Protein AF-B8I434-F1 (afdb_monomer_lite)

InterPro domains:
  IPR002105 Dockerin type I repeat [PF00404] (42-100)
  IPR002105 Dockerin type I repeat [PS00448] (80-99)
  IPR011683 Glycosyl hydrolase family 53 [PF07745] (117-402)
  IPR011683 Glycosyl hydrolase family 53 [PTHR34983] (112-412)
  IPR016134 Dockerin domain [PS51766] (38-108)
  IPR017853 Glycoside hydrolase superfamily [SSF51445] (113-423)
  IPR018247 EF-Hand 1, calcium-binding site [PS00018] (80-92)
  IPR036439 Dockerin domain superfamily [G3DSA:1.10.1330.10] (40-107)
  IPR036439 Dockerin domain superfamily [SSF63446] (39-109)

Secondary structure (DSSP, 8-state):
--HHHHHHHHHHHHHHHHHHHHHHHHHHTT-----PPPPP-TT-SS-SSS--HHHHHHHHHHHTTS-SS-SSTTHHHHH--SSSS--SHHHHHHHHHHHTTS-SS-TTTS-SS--EEEEE-TTHHHHHHTT---B-TTS-B--HHHHHHHTT--EEEEEE-SS--S-TTT----HHHHHHHHHHHHHTT-EEEEEE--SSS--BTTB-BPPGGGTT--HHHHHHHHHHHHHHHHHHHHHTT---SEEEESSS-BTBSSBTTTBHHHHHHHHHHHHHHHHHHHHHH-TTSEEEEEES-TT-HHHHHHHHHHHHHTT---SEEEEEE---TTTHHHHHHHHHHHHHHHHHHH--EEEEEEE---TT-HHHHHHHHHHHHHHHHTSGGG-EEEEEEESTTPPTTGGG----SB-TTSPBPGGGGGG--

Radius of gyration: 27.79 Å; chains: 1; bounding box: 67×74×79 Å

Sequence (425 aa):
MKGSKNKKLIVISLLILILVFENLILHINNYTVSAAAPQLLYGDVDVSGEVNSLDYALIKSYLLGNITDFPDVNGKKAADVNGDGSIDSLDISLIKSFILGIIERFPIETPANTFAKGADISWLPQMEASGYKFYNNKGLQQDCLQILKDYGVNSVRIRTWVNPSTDKWNGHCSTNETIALAKRAKNLGFRIMIDFHYSDSWADPGKQTKPAAWLNLDFNGLMKMTYDYTYDVMTKLRNNGILPEWVQVGNETNNGMLWEDGKASNNMKNFAWLVNCGYDAVKAVNPKTKVIVHISNGFNNTLFRWMFDGLNSNGAKYDVIGMSLYPDKDNYPALLNQCLNNMNDMVSRYNKEIMICEIGMQYNYASESKAFIIDMVNKTKSLPNNKGLGVFYWEPESYPGMNGYNKGCWNSDGKPTIALDGFLN

Structure (mmCIF, N/CA/C/O backbone):
data_AF-B8I434-F1
#
_entry.id   AF-B8I434-F1
#
loop_
_atom_site.group_PDB
_atom_site.id
_atom_site.type_symbol
_atom_site.label_atom_id
_atom_site.label_alt_id
_atom_site.label_comp_id
_atom_site.label_asym_id
_atom_site.label_entity_id
_atom_site.label_seq_id
_atom_site.pdbx_PDB_ins_code
_atom_site.Cartn_x
_atom_site.Cartn_y
_atom_site.Cartn_z
_atom_site.occupancy
_atom_site.B_iso_or_equiv
_atom_site.auth_seq_id
_atom_site.auth_comp_id
_atom_site.auth_asym_id
_atom_site.auth_atom_id
_atom_site.pdbx_PDB_model_num
ATOM 1 N N . MET A 1 1 ? -42.862 -55.864 55.151 1.00 53.53 1 MET A N 1
ATOM 2 C CA . MET A 1 1 ? -42.102 -54.591 55.049 1.00 53.53 1 MET A CA 1
ATOM 3 C C . MET A 1 1 ? -41.563 -54.331 53.625 1.00 53.53 1 MET A C 1
ATOM 5 O O . MET A 1 1 ? -40.361 -54.186 53.448 1.00 53.53 1 MET A O 1
ATOM 9 N N . LYS A 1 2 ? -42.419 -54.247 52.588 1.00 50.34 2 LYS A N 1
ATOM 10 C CA . LYS A 1 2 ? -41.995 -53.928 51.197 1.00 50.34 2 LYS A CA 1
ATOM 11 C C . LYS A 1 2 ? -42.631 -52.654 50.601 1.00 50.34 2 LYS A C 1
ATOM 13 O O . LYS A 1 2 ? -42.141 -52.161 49.598 1.00 50.34 2 LYS A O 1
ATOM 18 N N . GLY A 1 3 ? -43.645 -52.060 51.243 1.00 48.19 3 GLY A N 1
ATOM 19 C CA . GLY A 1 3 ? -44.352 -50.874 50.720 1.00 48.19 3 GLY A CA 1
ATOM 20 C C . GLY A 1 3 ? -43.734 -49.503 51.048 1.00 48.19 3 GLY A C 1
ATOM 21 O O . GLY A 1 3 ? -44.070 -48.515 50.407 1.00 48.19 3 GLY A O 1
ATOM 22 N N . SER A 1 4 ? -42.823 -49.420 52.026 1.00 54.00 4 SER A N 1
ATOM 23 C CA . SER A 1 4 ? -42.244 -48.141 52.492 1.00 54.00 4 SER A CA 1
ATOM 24 C C . SER A 1 4 ? -41.062 -47.655 51.632 1.00 54.00 4 SER A C 1
ATOM 26 O O . SER A 1 4 ? -40.906 -46.455 51.410 1.00 54.00 4 SER A O 1
ATOM 28 N N . LYS A 1 5 ? -40.268 -48.578 51.063 1.00 54.88 5 LYS A N 1
ATOM 29 C CA . LYS A 1 5 ? -39.105 -48.228 50.226 1.00 54.88 5 LYS A CA 1
ATOM 30 C C . LYS A 1 5 ? -39.503 -47.607 48.879 1.00 54.88 5 LYS A C 1
ATOM 32 O O . LYS A 1 5 ? -38.883 -46.631 48.474 1.00 54.88 5 LYS A O 1
ATOM 37 N N . ASN A 1 6 ? -40.578 -48.087 48.245 1.00 54.62 6 ASN A N 1
ATOM 38 C CA . ASN A 1 6 ? -41.030 -47.552 46.952 1.00 54.62 6 ASN A CA 1
ATOM 39 C C . ASN A 1 6 ? -41.635 -46.146 47.065 1.00 54.62 6 ASN A C 1
ATOM 41 O O . ASN A 1 6 ? -41.414 -45.323 46.185 1.00 54.62 6 ASN A O 1
ATOM 45 N N . LYS A 1 7 ? -42.323 -45.825 48.172 1.00 55.78 7 LYS A N 1
ATOM 46 C CA . LYS A 1 7 ? -42.831 -44.462 48.404 1.00 55.78 7 LYS A CA 1
ATOM 47 C C . LYS A 1 7 ? -41.699 -43.450 48.607 1.00 55.78 7 LYS A C 1
ATOM 49 O O . LYS A 1 7 ? -41.777 -42.355 48.068 1.00 55.78 7 LYS A O 1
ATOM 54 N N . LYS A 1 8 ? -40.625 -43.820 49.319 1.00 57.94 8 LYS A N 1
ATOM 55 C CA . LYS A 1 8 ? -39.451 -42.944 49.485 1.00 57.94 8 LYS A CA 1
ATOM 56 C C . LYS A 1 8 ? -38.707 -42.701 48.171 1.00 57.94 8 LYS A C 1
ATOM 58 O O . LYS A 1 8 ? -38.289 -41.576 47.934 1.00 57.94 8 LYS A O 1
ATOM 63 N N . LEU A 1 9 ? -38.584 -43.714 47.311 1.00 56.66 9 LEU A N 1
ATOM 64 C CA . LEU A 1 9 ? -37.906 -43.562 46.021 1.00 56.66 9 LEU A CA 1
ATOM 65 C C . LEU A 1 9 ? -38.678 -42.628 45.074 1.00 56.66 9 LEU A C 1
ATOM 67 O O . LEU A 1 9 ? -38.079 -41.744 44.477 1.00 56.66 9 LEU A O 1
ATOM 71 N N . ILE A 1 10 ? -40.008 -42.758 45.01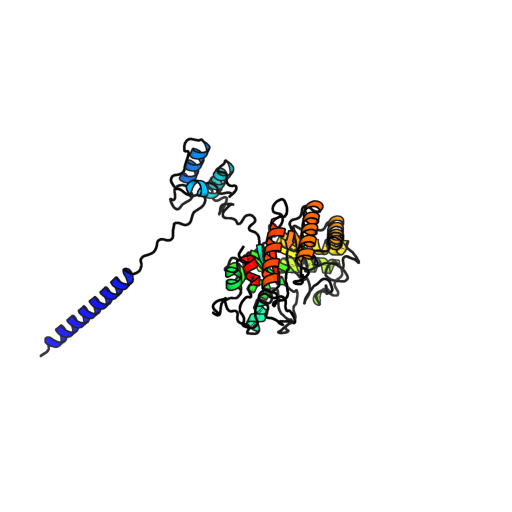4 1.00 64.00 10 ILE A N 1
ATOM 72 C CA . ILE A 1 10 ? -40.868 -41.899 44.181 1.00 64.00 10 ILE A CA 1
ATOM 73 C C . ILE A 1 10 ? -40.833 -40.441 44.662 1.00 64.00 10 ILE A C 1
ATOM 75 O O . ILE A 1 10 ? -40.743 -39.530 43.846 1.00 64.00 10 ILE A O 1
ATOM 79 N N . VAL A 1 11 ? -40.842 -40.210 45.980 1.00 66.50 11 VAL A N 1
ATOM 80 C CA . VAL A 1 11 ? -40.764 -38.853 46.549 1.00 66.50 11 VAL A CA 1
ATOM 81 C C . VAL A 1 11 ? -39.405 -38.201 46.266 1.00 66.50 11 VAL A C 1
ATOM 83 O O . VAL A 1 11 ? -39.362 -37.025 45.919 1.00 66.50 11 VAL A O 1
ATOM 86 N N . ILE A 1 12 ? -38.306 -38.960 46.338 1.00 67.12 12 ILE A N 1
ATOM 87 C CA . ILE A 1 12 ? -36.963 -38.455 46.004 1.00 67.12 12 ILE A CA 1
ATOM 88 C C . ILE A 1 12 ? -36.855 -38.137 44.505 1.00 67.12 12 ILE A C 1
ATOM 90 O O . ILE A 1 12 ? -36.320 -37.093 44.145 1.00 67.12 12 ILE A O 1
ATOM 94 N N . SER A 1 13 ? -37.412 -38.977 43.627 1.00 65.44 13 SER A N 1
ATOM 95 C CA . SER A 1 13 ? -37.424 -38.715 42.182 1.00 65.44 13 SER A CA 1
ATOM 96 C C . SER A 1 13 ? -38.263 -37.490 41.803 1.00 65.44 13 SER A C 1
ATOM 98 O O . SER A 1 13 ? -37.842 -36.729 40.936 1.00 65.44 13 SER A O 1
ATOM 100 N N . LEU A 1 14 ? -39.400 -37.249 42.469 1.00 64.00 14 LEU A N 1
ATOM 101 C CA . LEU A 1 14 ? -40.204 -36.037 42.257 1.00 64.00 14 LEU A CA 1
ATOM 102 C C . LEU A 1 14 ? -39.494 -34.767 42.750 1.00 64.00 14 LEU A C 1
ATOM 104 O O . LEU A 1 14 ? -39.537 -33.753 42.063 1.00 64.00 14 LEU A O 1
ATOM 108 N N . LEU A 1 15 ? -38.802 -34.822 43.892 1.00 66.12 15 LEU A N 1
ATOM 109 C CA . LEU A 1 15 ? -38.027 -33.689 44.417 1.00 66.12 15 LEU A CA 1
ATOM 110 C C . LEU A 1 15 ? -36.847 -33.317 43.509 1.00 66.12 15 LEU A C 1
ATOM 112 O O . LEU A 1 15 ? -36.594 -32.136 43.294 1.00 66.12 15 LEU A O 1
ATOM 116 N N . ILE A 1 16 ? -36.162 -34.309 42.929 1.00 67.50 16 ILE A N 1
ATOM 117 C CA . ILE A 1 16 ? -35.087 -34.067 41.956 1.00 67.50 16 ILE A CA 1
ATOM 118 C C . ILE A 1 16 ? -35.656 -33.461 40.666 1.00 67.50 16 ILE A C 1
ATOM 120 O O . ILE A 1 16 ? -35.061 -32.534 40.126 1.00 67.50 16 ILE A O 1
ATOM 124 N N . LEU A 1 17 ? -36.824 -33.916 40.196 1.00 62.88 17 LEU A N 1
ATOM 125 C CA . LEU A 1 17 ? -37.461 -33.339 39.007 1.00 62.88 17 LEU A CA 1
ATOM 126 C C . LEU A 1 17 ? -37.872 -31.872 39.225 1.00 62.88 17 LEU A C 1
ATOM 128 O O . LEU A 1 17 ? -37.676 -31.051 38.334 1.00 62.88 17 LEU A O 1
ATOM 132 N N . ILE A 1 18 ? -38.391 -31.536 40.411 1.00 67.06 18 ILE A N 1
ATOM 133 C CA . ILE A 1 18 ? -38.782 -30.165 40.776 1.00 67.06 18 ILE A CA 1
ATOM 134 C C . ILE A 1 18 ? -37.549 -29.255 40.879 1.00 67.06 18 ILE A C 1
ATOM 136 O O . ILE A 1 18 ? -37.553 -28.176 40.300 1.00 67.06 18 ILE A O 1
ATOM 140 N N . LEU A 1 19 ? -36.458 -29.713 41.504 1.00 58.72 19 LEU A N 1
ATOM 141 C CA . LEU A 1 19 ? -35.201 -28.952 41.599 1.00 58.72 19 LEU A CA 1
ATOM 142 C C . LEU A 1 19 ? -34.523 -28.728 40.237 1.00 58.72 19 LEU A C 1
ATOM 144 O O . LEU A 1 19 ? -33.874 -27.701 40.027 1.00 58.72 19 LEU A O 1
ATOM 148 N N . VAL A 1 20 ? -34.662 -29.673 39.302 1.00 64.06 20 VAL A N 1
ATOM 149 C CA . VAL A 1 20 ? -34.171 -29.511 37.924 1.00 64.06 20 VAL A CA 1
ATOM 150 C C . VAL A 1 20 ? -35.046 -28.517 37.154 1.00 64.06 20 VAL A C 1
ATOM 152 O O . VAL A 1 20 ? -34.507 -27.680 36.434 1.00 64.06 20 VAL A O 1
ATOM 155 N N . PHE A 1 21 ? -36.368 -28.536 37.349 1.00 54.31 21 PHE A N 1
ATOM 156 C CA . PHE A 1 21 ? -37.278 -27.562 36.735 1.00 54.31 21 PHE A CA 1
ATOM 157 C C . PHE A 1 21 ? -37.117 -26.146 37.306 1.00 54.31 21 PHE A C 1
ATOM 159 O O . PHE A 1 21 ? -37.117 -25.188 36.540 1.00 54.31 21 PHE A O 1
ATOM 166 N N . GLU A 1 22 ? -36.907 -25.991 38.613 1.00 56.25 22 GLU A N 1
ATOM 167 C CA . GLU A 1 22 ? -36.669 -24.681 39.236 1.00 56.25 22 GLU A CA 1
ATOM 168 C C . GLU A 1 22 ? -35.334 -24.066 38.793 1.00 56.25 22 GLU A C 1
ATOM 170 O O . GLU A 1 22 ? -35.283 -22.874 38.491 1.00 56.25 22 GLU A O 1
ATOM 175 N N . ASN A 1 23 ? -34.270 -24.869 38.651 1.00 51.09 23 ASN A N 1
ATOM 176 C CA . ASN A 1 23 ? -32.999 -24.388 38.096 1.00 51.09 23 ASN A CA 1
ATOM 177 C C . ASN A 1 23 ? -33.087 -24.056 36.600 1.00 51.09 23 ASN A C 1
ATOM 179 O O . ASN A 1 23 ? -32.414 -23.130 36.147 1.00 51.09 23 ASN A O 1
ATOM 183 N N . LEU A 1 24 ? -33.932 -24.762 35.839 1.00 50.06 24 LEU A N 1
ATOM 184 C CA . LEU A 1 24 ? -34.196 -24.443 34.435 1.00 50.06 24 LEU A CA 1
ATOM 185 C C . LEU A 1 24 ? -34.981 -23.125 34.306 1.00 50.06 24 LEU A C 1
ATOM 187 O O . LEU A 1 24 ? -34.643 -22.295 33.470 1.00 50.06 24 LEU A O 1
ATOM 191 N N . ILE A 1 25 ? -35.964 -22.880 35.179 1.00 52.47 25 ILE A N 1
ATOM 192 C CA . ILE A 1 25 ? -36.746 -21.631 35.208 1.00 52.47 25 ILE A CA 1
ATOM 193 C C . ILE A 1 25 ? -35.888 -20.443 35.686 1.00 52.47 25 ILE A C 1
ATOM 195 O O . ILE A 1 25 ? -35.992 -19.351 35.127 1.00 52.47 25 ILE A O 1
ATOM 199 N N . LEU A 1 26 ? -34.975 -20.646 36.643 1.00 47.38 26 LEU A N 1
ATOM 200 C CA . LEU A 1 26 ? -34.001 -19.626 37.059 1.00 47.38 26 LEU A CA 1
ATOM 201 C C . LEU A 1 26 ? -32.947 -19.324 35.978 1.00 47.38 26 LEU A C 1
ATOM 203 O O . LEU A 1 26 ? -32.485 -18.188 35.891 1.00 47.38 26 LEU A O 1
ATOM 207 N N . HIS A 1 27 ? -32.601 -20.292 35.119 1.00 46.97 27 HIS A N 1
ATOM 208 C CA . HIS A 1 27 ? -31.750 -20.049 33.945 1.00 46.97 27 HIS A CA 1
ATOM 209 C C . HIS A 1 27 ? -32.487 -19.345 32.796 1.00 46.97 27 HIS A C 1
ATOM 211 O O . HIS A 1 27 ? -31.852 -18.615 32.042 1.00 46.97 27 HIS A O 1
ATOM 217 N N . ILE A 1 28 ? -33.807 -19.515 32.669 1.00 49.06 28 ILE A N 1
ATOM 218 C CA . ILE A 1 28 ? -34.607 -18.845 31.629 1.00 49.06 28 ILE A CA 1
ATOM 219 C C . ILE A 1 28 ? -34.922 -17.389 32.021 1.00 49.06 28 ILE A C 1
ATOM 221 O O . ILE A 1 28 ? -34.911 -16.510 31.163 1.00 49.06 28 ILE A O 1
ATOM 225 N N . ASN A 1 29 ? -35.106 -17.092 33.312 1.00 44.94 29 ASN A N 1
ATOM 226 C CA . ASN A 1 29 ? -35.478 -15.747 33.777 1.00 44.94 29 ASN A CA 1
ATOM 227 C C . ASN A 1 29 ? -34.314 -14.738 33.875 1.00 44.94 29 ASN A C 1
ATOM 229 O O . ASN A 1 29 ? -34.568 -13.555 34.083 1.00 44.94 29 ASN A O 1
ATOM 233 N N . ASN A 1 30 ? -33.058 -15.168 33.690 1.00 40.47 30 ASN A N 1
ATOM 234 C CA . ASN A 1 30 ? -31.889 -14.273 33.637 1.00 40.47 30 ASN A CA 1
ATOM 235 C C . ASN A 1 30 ? -31.450 -13.903 32.209 1.00 40.47 30 ASN A C 1
ATOM 237 O O . ASN A 1 30 ? -30.479 -13.168 32.036 1.00 40.47 30 ASN A O 1
ATOM 241 N N . TYR A 1 31 ? -32.189 -14.336 31.184 1.00 37.22 31 TYR A N 1
ATOM 242 C CA . TYR A 1 31 ? -32.083 -13.775 29.840 1.00 37.22 31 TYR A CA 1
ATOM 243 C C . TYR A 1 31 ? -33.071 -12.619 29.687 1.00 37.22 31 TYR A C 1
ATOM 245 O O . TYR A 1 31 ? -34.025 -12.680 28.914 1.00 37.22 31 TYR A O 1
ATOM 253 N N . THR A 1 32 ? -32.813 -11.507 30.375 1.00 37.12 32 THR A N 1
ATOM 254 C CA . THR A 1 32 ? -33.192 -10.224 29.783 1.00 37.12 32 THR A CA 1
ATOM 255 C C . THR A 1 32 ? -32.319 -10.058 28.547 1.00 37.12 32 THR A C 1
ATOM 257 O O . THR A 1 32 ? -31.187 -9.578 28.626 1.00 37.12 32 THR A O 1
ATOM 260 N N . VAL A 1 33 ? -32.826 -10.515 27.402 1.00 37.44 33 VAL A N 1
ATOM 261 C CA . VAL A 1 33 ? -32.350 -10.051 26.106 1.00 37.44 33 VAL A CA 1
ATOM 262 C C . VAL A 1 33 ? -32.599 -8.551 26.127 1.00 37.44 33 VAL A C 1
ATOM 264 O O . VAL A 1 33 ? -33.722 -8.090 25.941 1.00 37.44 33 VAL A O 1
ATOM 267 N N . SER A 1 34 ? -31.558 -7.780 26.431 1.00 39.41 34 SER A N 1
ATOM 268 C CA . SER A 1 34 ? -31.499 -6.403 25.974 1.00 39.41 34 SER A CA 1
ATOM 269 C C . SER A 1 34 ? -31.622 -6.513 24.464 1.00 39.41 34 SER A C 1
ATOM 271 O O . SER A 1 34 ? -30.658 -6.908 23.809 1.00 39.41 34 SER A O 1
ATOM 273 N N . ALA A 1 35 ? -32.818 -6.273 23.924 1.00 38.41 35 ALA A N 1
ATOM 274 C CA . ALA A 1 35 ? -32.987 -6.104 22.495 1.00 38.41 35 ALA A CA 1
ATOM 275 C C . ALA A 1 35 ? -31.950 -5.057 22.086 1.00 38.41 35 ALA A C 1
ATOM 277 O O . ALA A 1 35 ? -31.963 -3.933 22.593 1.00 38.41 35 ALA A O 1
ATOM 278 N N . ALA A 1 36 ? -30.971 -5.469 21.279 1.00 39.84 36 ALA A N 1
ATOM 279 C CA . ALA A 1 36 ? -30.084 -4.517 20.643 1.00 39.84 36 ALA A CA 1
ATOM 280 C C . ALA A 1 36 ? -30.984 -3.494 19.943 1.00 39.84 36 ALA A C 1
ATOM 282 O O . ALA A 1 36 ? -31.991 -3.882 19.345 1.00 39.84 36 ALA A O 1
ATOM 283 N N . ALA A 1 37 ? -30.668 -2.204 20.071 1.00 46.78 37 ALA A N 1
ATOM 284 C CA . ALA A 1 37 ? -31.371 -1.186 19.304 1.00 46.78 37 ALA A CA 1
ATOM 285 C C . ALA A 1 37 ? -31.395 -1.636 17.831 1.00 46.78 37 ALA A C 1
ATOM 287 O O . ALA A 1 37 ? -30.353 -2.103 17.354 1.00 46.78 37 ALA A O 1
ATOM 288 N N . PRO A 1 38 ? -32.553 -1.583 17.147 1.00 50.53 38 PRO A N 1
ATOM 289 C CA . PRO A 1 38 ? -32.663 -2.081 15.786 1.00 50.53 38 PRO A CA 1
ATOM 290 C C . PRO A 1 38 ? -31.580 -1.425 14.930 1.00 50.53 38 PRO A C 1
ATOM 292 O O . PRO A 1 38 ? -31.422 -0.203 14.913 1.00 50.53 38 PRO A O 1
ATOM 295 N N . GLN A 1 39 ? -30.764 -2.268 14.304 1.00 64.81 39 GLN A N 1
ATOM 296 C CA . GLN A 1 39 ? -29.725 -1.827 13.391 1.00 64.81 39 GLN A CA 1
ATOM 297 C C . GLN A 1 39 ? -30.416 -1.141 12.212 1.00 64.81 39 GLN A C 1
ATOM 299 O O . GLN A 1 39 ? -31.292 -1.737 11.595 1.00 64.81 39 GLN A O 1
ATOM 304 N N . LEU A 1 40 ? -30.036 0.106 11.922 1.00 82.69 40 LEU A N 1
ATOM 305 C CA . LEU A 1 40 ? -30.535 0.838 10.758 1.00 82.69 40 LEU A CA 1
ATOM 306 C C . LEU A 1 40 ? -30.285 0.010 9.490 1.00 82.69 40 LEU A C 1
ATOM 308 O O . LEU A 1 40 ? -29.127 -0.255 9.157 1.00 82.69 40 LEU A O 1
ATOM 312 N N . LEU A 1 41 ? -31.363 -0.373 8.811 1.00 90.38 41 LEU A N 1
ATOM 313 C CA . LEU A 1 41 ? -31.338 -1.043 7.518 1.00 90.38 41 LEU A CA 1
ATOM 314 C C . LEU A 1 41 ? -31.586 0.010 6.435 1.00 90.38 41 LEU A C 1
ATOM 316 O O . LEU A 1 41 ? -32.642 0.636 6.399 1.00 90.38 41 LEU A O 1
ATOM 320 N N . TYR A 1 42 ? -30.592 0.261 5.581 1.00 93.38 42 TYR A N 1
ATOM 321 C CA . TYR A 1 42 ? -30.762 1.217 4.488 1.00 93.38 42 TYR A CA 1
ATOM 322 C C . TYR A 1 42 ? -31.775 0.674 3.478 1.00 93.38 42 TYR A C 1
ATOM 324 O O . TYR A 1 42 ? -31.788 -0.517 3.185 1.00 93.38 42 TYR A O 1
ATOM 332 N N . GLY A 1 43 ? -32.643 1.551 2.977 1.00 94.25 43 GLY A N 1
ATOM 333 C CA . GLY A 1 43 ? -33.769 1.217 2.109 1.00 94.25 43 GLY A CA 1
ATOM 334 C C . GLY A 1 43 ? -35.055 0.807 2.833 1.00 94.25 43 GLY A C 1
ATOM 335 O O . GLY A 1 43 ? -36.093 0.833 2.184 1.00 94.25 43 GLY A O 1
ATOM 336 N N . ASP A 1 44 ? -35.012 0.476 4.129 1.00 96.56 44 ASP A N 1
ATOM 337 C CA . ASP A 1 44 ? -36.185 0.129 4.950 1.00 96.56 44 ASP A CA 1
ATOM 338 C C . ASP A 1 44 ? -36.662 1.376 5.712 1.00 96.56 44 ASP A C 1
ATOM 340 O O . ASP A 1 44 ? -36.134 1.739 6.766 1.00 96.56 44 ASP A O 1
ATOM 344 N N . VAL A 1 45 ? -37.610 2.101 5.119 1.00 95.62 45 VAL A N 1
ATOM 345 C CA . VAL A 1 45 ? -38.088 3.397 5.629 1.00 95.62 45 VAL A CA 1
ATOM 346 C C . VAL A 1 45 ? -39.336 3.272 6.497 1.00 95.62 45 VAL A C 1
ATOM 348 O O . VAL A 1 45 ? -39.734 4.257 7.128 1.00 95.62 45 VAL A O 1
ATOM 351 N N . ASP A 1 46 ? -39.958 2.091 6.529 1.00 93.38 46 ASP A N 1
ATOM 352 C CA . ASP A 1 46 ? -41.081 1.764 7.411 1.00 93.38 46 ASP A CA 1
ATOM 353 C C . ASP A 1 46 ? -40.707 0.860 8.597 1.00 93.38 46 ASP A C 1
ATOM 355 O O . ASP A 1 46 ? -41.538 0.648 9.483 1.00 93.38 46 ASP A O 1
ATOM 359 N N . VAL A 1 47 ? -39.443 0.426 8.672 1.00 89.75 47 VAL A N 1
ATOM 360 C CA . VAL A 1 47 ? -38.867 -0.409 9.742 1.00 89.75 47 VAL A CA 1
ATOM 361 C C . VAL A 1 47 ? -39.575 -1.762 9.830 1.00 89.75 47 VAL A C 1
ATOM 363 O O . VAL A 1 47 ? -39.759 -2.339 10.906 1.00 89.75 47 VAL A O 1
ATOM 366 N N . SER A 1 48 ? -39.993 -2.283 8.678 1.00 91.00 48 SER A N 1
ATOM 367 C CA . SER A 1 48 ? -40.564 -3.625 8.564 1.00 91.00 48 SER A CA 1
ATOM 368 C C . SER A 1 48 ? -39.505 -4.725 8.679 1.00 91.00 48 SER A C 1
ATOM 370 O O . SER A 1 48 ? -39.847 -5.878 8.953 1.00 91.00 48 SER A O 1
ATOM 372 N N . GLY A 1 49 ? -38.224 -4.380 8.524 1.00 88.88 49 GLY A N 1
ATOM 373 C CA . GLY A 1 49 ? -37.097 -5.306 8.472 1.00 88.88 49 GLY A CA 1
ATOM 374 C C . GLY A 1 49 ? -36.810 -5.846 7.069 1.00 88.88 49 GLY A C 1
ATOM 375 O O . GLY A 1 49 ? -35.900 -6.664 6.919 1.00 88.88 49 GLY A O 1
ATOM 376 N N . GLU A 1 50 ? -37.553 -5.411 6.046 1.00 93.12 50 GLU A N 1
ATOM 377 C CA . GLU A 1 50 ? -37.406 -5.856 4.659 1.00 93.12 50 GLU A CA 1
ATOM 378 C C . GLU A 1 50 ? -37.511 -4.684 3.681 1.00 93.12 50 GLU A C 1
ATOM 380 O O . GLU A 1 50 ? -38.528 -4.007 3.638 1.00 93.12 50 GLU A O 1
ATOM 385 N N . VAL A 1 51 ? -36.527 -4.524 2.794 1.00 95.62 51 VAL A N 1
ATOM 386 C CA . VAL A 1 51 ? -36.589 -3.514 1.725 1.00 95.62 51 VAL A CA 1
ATOM 387 C C . VAL A 1 51 ? -37.464 -4.015 0.577 1.00 95.62 51 VAL A C 1
ATOM 389 O O . VAL A 1 51 ? -37.077 -4.926 -0.162 1.00 95.62 51 VAL A O 1
ATOM 392 N N . ASN A 1 52 ? -38.644 -3.421 0.400 1.00 96.88 52 ASN A N 1
ATOM 393 C CA . ASN A 1 52 ? -39.646 -3.896 -0.549 1.00 96.88 52 ASN A CA 1
ATOM 394 C C . ASN A 1 52 ? -40.436 -2.757 -1.239 1.00 96.88 52 ASN A C 1
ATOM 396 O O . ASN A 1 52 ? -40.072 -1.582 -1.237 1.00 96.88 52 ASN A O 1
ATOM 400 N N . SER A 1 53 ? -41.522 -3.110 -1.937 1.00 96.75 53 SER A N 1
ATOM 401 C CA . SER A 1 53 ? -42.333 -2.151 -2.700 1.00 96.75 53 SER A CA 1
ATOM 402 C C . SER A 1 53 ? -43.013 -1.066 -1.854 1.00 96.75 53 SER A C 1
ATOM 404 O O . SER A 1 53 ? -43.374 -0.023 -2.406 1.00 96.75 53 SER A O 1
ATOM 406 N N . LEU A 1 54 ? -43.210 -1.300 -0.554 1.00 96.50 54 LEU A N 1
ATOM 407 C CA . LEU A 1 54 ? -43.772 -0.320 0.375 1.00 96.50 54 LEU A CA 1
ATOM 408 C C . LEU A 1 54 ? -42.783 0.824 0.621 1.00 96.50 54 LEU A C 1
ATOM 410 O O . LEU A 1 54 ? -43.173 1.986 0.490 1.00 96.50 54 LEU A O 1
ATOM 414 N N . ASP A 1 55 ? -41.499 0.517 0.812 1.00 97.81 55 ASP A N 1
ATOM 415 C CA . ASP A 1 55 ? -40.436 1.520 0.938 1.00 97.81 55 ASP A CA 1
ATOM 416 C C . ASP A 1 55 ? -40.318 2.379 -0.315 1.00 97.81 55 ASP A C 1
ATOM 418 O O . ASP A 1 55 ? -40.301 3.612 -0.262 1.00 97.81 55 ASP A O 1
ATOM 422 N N . TYR A 1 56 ? -40.335 1.721 -1.478 1.00 97.81 56 TYR A N 1
ATOM 423 C CA . TYR A 1 56 ? -40.340 2.402 -2.768 1.00 97.81 56 TYR A CA 1
ATOM 424 C C . TYR A 1 56 ? -41.520 3.380 -2.887 1.00 97.81 56 TYR A C 1
ATOM 426 O O . TYR A 1 56 ? -41.356 4.503 -3.372 1.00 97.81 56 TYR A O 1
ATOM 434 N N . ALA A 1 57 ? -42.716 2.974 -2.450 1.00 97.81 57 ALA A N 1
ATOM 435 C CA . ALA A 1 57 ? -43.905 3.817 -2.491 1.00 97.81 57 ALA A CA 1
ATOM 436 C C . ALA A 1 57 ? -43.807 5.006 -1.524 1.00 97.81 57 ALA A C 1
ATOM 438 O O . ALA A 1 57 ? -44.185 6.118 -1.901 1.00 97.81 57 ALA A O 1
ATOM 439 N N . LEU A 1 58 ? -43.271 4.800 -0.318 1.00 97.75 58 LEU A N 1
ATOM 440 C CA . LEU A 1 58 ? -43.072 5.857 0.674 1.00 97.75 58 LEU A CA 1
ATOM 441 C C . LEU A 1 58 ? -42.064 6.898 0.191 1.00 97.75 58 LEU A C 1
ATOM 443 O O . LEU A 1 58 ? -42.364 8.091 0.210 1.00 97.75 58 LEU A O 1
ATOM 447 N N . ILE A 1 59 ? -40.921 6.470 -0.340 1.00 97.31 59 ILE A N 1
ATOM 448 C CA . ILE A 1 59 ? -39.904 7.388 -0.873 1.00 97.31 59 ILE A CA 1
ATOM 449 C C . ILE A 1 59 ? -40.446 8.134 -2.086 1.00 97.31 59 ILE A C 1
ATOM 451 O O . ILE A 1 59 ? -40.281 9.346 -2.196 1.00 97.31 59 ILE A O 1
ATOM 455 N N . LYS A 1 60 ? -41.201 7.462 -2.962 1.00 98.06 60 LYS A N 1
ATOM 456 C CA . LYS A 1 60 ? -41.899 8.136 -4.064 1.00 98.06 60 LYS A CA 1
ATOM 457 C C . LYS A 1 60 ? -42.884 9.191 -3.562 1.00 98.06 60 LYS A C 1
ATOM 459 O O . LYS A 1 60 ? -42.956 10.277 -4.128 1.00 98.06 60 LYS A O 1
ATOM 464 N N . SER A 1 61 ? -43.655 8.866 -2.527 1.00 97.31 61 SER A N 1
ATOM 465 C CA . SER A 1 61 ? -44.616 9.776 -1.901 1.00 97.31 61 SER A CA 1
ATOM 466 C C . SER A 1 61 ? -43.913 11.007 -1.320 1.00 97.31 61 SER A C 1
ATOM 468 O O . SER A 1 61 ? -44.384 12.128 -1.513 1.00 97.31 61 SER A O 1
ATOM 470 N N . TYR A 1 62 ? -42.750 10.806 -0.692 1.00 97.38 62 TYR A N 1
ATOM 471 C CA . TYR A 1 62 ? -41.897 11.868 -0.161 1.00 97.38 62 TYR A CA 1
ATOM 472 C C . TYR A 1 62 ? -41.369 12.785 -1.273 1.00 97.38 62 TYR A C 1
ATOM 474 O O . TYR A 1 62 ? -41.550 13.999 -1.211 1.00 97.38 62 TYR A O 1
ATOM 482 N N . LEU A 1 63 ? -40.817 12.215 -2.351 1.00 96.88 63 LEU A N 1
ATOM 483 C CA . LEU A 1 63 ? -40.308 12.973 -3.504 1.00 96.88 63 LEU A CA 1
ATOM 484 C C . LEU A 1 63 ? -41.393 13.777 -4.236 1.00 96.88 63 LEU A C 1
ATOM 486 O O . LEU A 1 63 ? -41.106 14.814 -4.829 1.00 96.88 63 LEU A O 1
ATOM 490 N N . LEU A 1 64 ? -42.641 13.304 -4.205 1.00 97.31 64 LEU A N 1
ATOM 491 C CA . LEU A 1 64 ? -43.797 14.000 -4.777 1.00 97.31 64 LEU A CA 1
ATOM 492 C C . LEU A 1 64 ? -44.407 15.047 -3.829 1.00 97.31 64 LEU A C 1
ATOM 494 O O . LEU A 1 64 ? -45.354 15.727 -4.219 1.00 97.31 64 LEU A O 1
ATOM 498 N N . GLY A 1 65 ? -43.893 15.179 -2.603 1.00 95.94 65 GLY A N 1
ATOM 499 C CA . GLY A 1 65 ? -44.404 16.114 -1.599 1.00 95.94 65 GLY A CA 1
ATOM 500 C C . GLY A 1 65 ? -45.730 15.696 -0.958 1.00 95.94 65 GLY A C 1
ATOM 501 O O . GLY A 1 65 ? -46.379 16.515 -0.312 1.00 95.94 65 GLY A O 1
ATOM 502 N N . ASN A 1 66 ? -46.146 14.437 -1.117 1.00 97.19 66 ASN A N 1
ATOM 503 C CA . ASN A 1 66 ? -47.365 13.909 -0.496 1.00 97.19 66 ASN A CA 1
ATOM 504 C C . ASN A 1 66 ? -47.167 13.603 0.997 1.00 97.19 66 ASN A C 1
ATOM 506 O O . ASN A 1 66 ? -48.134 13.592 1.757 1.00 97.19 66 ASN A O 1
ATOM 510 N N . ILE A 1 67 ? -45.923 13.350 1.413 1.00 96.38 67 ILE A N 1
ATOM 511 C CA . ILE A 1 67 ? -45.509 13.231 2.814 1.00 96.38 67 ILE A CA 1
ATOM 512 C C . ILE A 1 67 ? -44.266 14.091 3.048 1.00 96.38 67 ILE A C 1
ATOM 514 O O . ILE A 1 67 ? -43.447 14.267 2.150 1.00 96.38 67 ILE A O 1
ATOM 518 N N . THR A 1 68 ? -44.121 14.620 4.261 1.00 95.06 68 THR A N 1
ATOM 519 C CA . THR A 1 68 ? -42.963 15.436 4.674 1.00 95.06 68 THR A CA 1
ATOM 520 C C . THR A 1 68 ? -41.993 14.678 5.581 1.00 95.06 68 THR A C 1
ATOM 522 O O . THR A 1 68 ? -40.912 15.180 5.902 1.00 95.06 68 THR A O 1
ATOM 525 N N . ASP A 1 69 ? -42.389 13.487 6.031 1.00 95.25 69 ASP A N 1
ATOM 526 C CA . ASP A 1 69 ? -41.565 12.590 6.831 1.00 95.25 69 ASP A CA 1
ATOM 527 C C . ASP A 1 69 ? -41.969 11.128 6.644 1.00 95.25 69 ASP A C 1
ATOM 529 O O . ASP A 1 69 ? -43.051 10.837 6.127 1.00 95.25 69 ASP A O 1
ATOM 533 N N . PHE A 1 70 ? -41.086 10.235 7.078 1.00 95.50 70 PHE A N 1
ATOM 534 C CA . PHE A 1 70 ? -41.295 8.790 7.069 1.00 95.50 70 PHE A CA 1
ATOM 535 C C . PHE A 1 70 ? -41.870 8.299 8.410 1.00 95.50 70 PHE A C 1
ATOM 537 O O . PHE A 1 70 ? -41.832 9.037 9.397 1.00 95.50 70 PHE A O 1
ATOM 544 N N . PRO A 1 71 ? -42.417 7.069 8.468 1.00 92.44 71 PRO A N 1
ATOM 545 C CA . PRO A 1 71 ? -42.962 6.499 9.703 1.00 92.44 71 PRO A CA 1
ATOM 546 C C . PRO A 1 71 ? -41.968 6.422 10.875 1.00 92.44 71 PRO A C 1
ATOM 548 O O . PRO A 1 71 ? -42.391 6.548 12.024 1.00 92.44 71 PRO A O 1
ATOM 551 N N . ASP A 1 72 ? -40.671 6.241 10.601 1.00 88.19 72 ASP A N 1
ATOM 552 C CA . ASP A 1 72 ? -39.616 6.164 11.620 1.00 88.19 72 ASP A CA 1
ATOM 553 C C . ASP A 1 72 ? -38.727 7.411 11.675 1.00 88.19 72 ASP A C 1
ATOM 555 O O . ASP A 1 72 ? -38.465 8.071 10.667 1.00 88.19 72 ASP A O 1
ATOM 559 N N . VAL A 1 73 ? -38.180 7.683 12.865 1.00 85.88 73 VAL A N 1
ATOM 560 C CA . VAL A 1 73 ? -37.254 8.800 13.119 1.00 85.88 73 VAL A CA 1
ATOM 561 C C . VAL A 1 73 ? -35.968 8.721 12.290 1.00 85.88 73 VAL A C 1
ATOM 563 O O . VAL A 1 73 ? -35.349 9.750 12.019 1.00 85.88 73 VAL A O 1
ATOM 566 N N . ASN A 1 74 ? -35.564 7.522 11.864 1.00 87.50 74 ASN A N 1
ATOM 567 C CA . ASN A 1 74 ? -34.442 7.297 10.962 1.00 87.50 74 ASN A CA 1
ATOM 568 C C . ASN A 1 74 ? -34.878 7.117 9.507 1.00 87.50 74 ASN A C 1
ATOM 570 O O . ASN A 1 74 ? -34.009 6.919 8.665 1.00 87.50 74 ASN A O 1
ATOM 574 N N . GLY A 1 75 ? -36.166 7.213 9.167 1.00 91.94 75 GLY A N 1
ATOM 575 C CA . GLY A 1 75 ? -36.651 6.913 7.818 1.00 91.94 75 GLY A CA 1
ATOM 576 C C . GLY A 1 75 ? -36.024 7.804 6.740 1.00 91.94 75 GLY A C 1
ATOM 577 O O . GLY A 1 75 ? -35.660 7.313 5.679 1.00 91.94 75 GLY A O 1
ATOM 578 N N . LYS A 1 76 ? -35.744 9.083 7.039 1.00 94.12 76 LYS A N 1
ATOM 579 C CA . LYS A 1 76 ? -34.965 9.957 6.133 1.00 94.12 76 LYS A CA 1
ATOM 580 C C . LYS A 1 76 ? -33.533 9.462 5.915 1.00 94.12 76 LYS A C 1
ATOM 582 O O . LYS A 1 76 ? -33.008 9.564 4.816 1.00 94.12 76 LYS A O 1
ATOM 587 N N . LYS A 1 77 ? -32.911 8.912 6.957 1.00 92.31 77 LYS A N 1
ATOM 588 C CA . LYS A 1 77 ? -31.561 8.347 6.892 1.00 92.31 77 LYS A CA 1
ATOM 589 C C . LYS A 1 77 ? -31.546 6.986 6.189 1.00 92.31 77 LYS A C 1
ATOM 591 O O . LYS A 1 77 ? -30.585 6.687 5.500 1.00 92.31 77 LYS A O 1
ATOM 596 N N . ALA A 1 78 ? -32.593 6.178 6.351 1.00 94.75 78 ALA A N 1
ATOM 597 C CA . ALA A 1 78 ? -32.766 4.925 5.622 1.00 94.75 78 ALA A CA 1
ATOM 598 C C . ALA A 1 78 ? -33.062 5.165 4.130 1.00 94.75 78 ALA A C 1
ATOM 600 O O . ALA A 1 78 ? -32.658 4.354 3.302 1.00 94.75 78 ALA A O 1
ATOM 601 N N . ALA A 1 79 ? -33.729 6.274 3.789 1.00 96.31 79 ALA A N 1
ATOM 602 C CA . ALA A 1 79 ? -34.076 6.641 2.418 1.00 96.31 79 ALA A CA 1
ATOM 603 C C . ALA A 1 79 ? -32.881 7.119 1.572 1.00 96.31 79 ALA A C 1
ATOM 605 O O . ALA A 1 79 ? -32.903 6.904 0.364 1.00 96.31 79 ALA A O 1
ATOM 606 N N . ASP A 1 80 ? -31.869 7.747 2.182 1.00 95.00 80 ASP A N 1
ATOM 607 C CA . ASP A 1 80 ? -30.604 8.138 1.534 1.00 95.00 80 ASP A CA 1
ATOM 608 C C . ASP A 1 80 ? -29.701 6.900 1.388 1.00 95.00 80 ASP A C 1
ATOM 610 O O . ASP A 1 80 ? -28.851 6.593 2.229 1.00 95.00 80 ASP A O 1
ATOM 614 N N . VAL A 1 81 ? -29.955 6.113 0.342 1.00 92.56 81 VAL A N 1
ATOM 615 C CA . VAL A 1 81 ? -29.287 4.823 0.117 1.00 92.56 81 VAL A CA 1
ATOM 616 C C . VAL A 1 81 ? -27.972 4.970 -0.646 1.00 92.56 81 VAL A C 1
ATOM 618 O O . VAL A 1 81 ? -27.203 4.009 -0.761 1.00 92.56 81 VAL A O 1
ATOM 621 N N . ASN A 1 82 ? -27.682 6.150 -1.191 1.00 83.44 82 ASN A N 1
ATOM 622 C CA . ASN A 1 82 ? -26.404 6.431 -1.836 1.00 83.44 82 ASN A CA 1
ATOM 623 C C . ASN A 1 82 ? -25.400 7.151 -0.905 1.00 83.44 82 ASN A C 1
ATOM 625 O O . ASN A 1 82 ? -24.196 7.071 -1.160 1.00 83.44 82 ASN A O 1
ATOM 629 N N . GLY A 1 83 ? -25.873 7.751 0.193 1.00 83.75 83 GLY A N 1
ATOM 630 C CA . GLY A 1 83 ? -25.077 8.434 1.210 1.00 83.75 83 GLY A CA 1
ATOM 631 C C . GLY A 1 83 ? -24.624 9.839 0.839 1.00 83.75 83 GLY A C 1
ATOM 632 O O . GLY A 1 83 ? -23.597 10.285 1.359 1.00 83.75 83 GLY A O 1
ATOM 633 N N . ASP A 1 84 ? -25.327 10.523 -0.062 1.00 75.62 84 ASP A N 1
ATOM 634 C CA . ASP A 1 84 ? -24.995 11.884 -0.492 1.00 75.62 84 ASP A CA 1
ATOM 635 C C . ASP A 1 84 ? -25.651 12.988 0.363 1.00 75.62 84 ASP A C 1
ATOM 637 O O . ASP A 1 84 ? -25.329 14.171 0.204 1.00 75.62 84 ASP A O 1
ATOM 641 N N . GLY A 1 85 ? -26.499 12.610 1.326 1.00 85.00 85 GLY A N 1
ATOM 642 C CA . GLY A 1 85 ? -27.185 13.513 2.248 1.00 85.00 85 GLY A CA 1
ATOM 643 C C . GLY A 1 85 ? -28.491 14.099 1.707 1.00 85.00 85 GLY A C 1
ATOM 644 O O . GLY A 1 85 ? -29.123 14.895 2.409 1.00 85.00 85 GLY A O 1
ATOM 645 N N . SER A 1 86 ? -28.899 13.734 0.491 1.00 91.88 86 SER A N 1
ATOM 646 C CA . SER A 1 86 ? -30.176 14.098 -0.126 1.00 91.88 86 SER A CA 1
ATOM 647 C C . SER A 1 86 ? -31.053 12.858 -0.316 1.00 91.88 86 SER A C 1
ATOM 649 O O . SER A 1 86 ? -30.575 11.736 -0.313 1.00 91.88 86 SER A O 1
ATOM 651 N N . ILE A 1 87 ? -32.369 13.058 -0.442 1.00 96.00 87 ILE A N 1
ATOM 652 C CA . ILE A 1 87 ? -33.304 11.996 -0.843 1.00 96.00 87 ILE A CA 1
ATOM 653 C C . ILE A 1 87 ? -33.869 12.433 -2.184 1.00 96.00 87 ILE A C 1
ATOM 655 O O . ILE A 1 87 ? -34.667 13.377 -2.230 1.00 96.00 87 ILE A O 1
ATOM 659 N N . ASP A 1 88 ? -33.436 11.796 -3.268 1.00 95.88 88 ASP A N 1
ATOM 660 C CA . ASP A 1 88 ? -33.793 12.213 -4.620 1.00 95.88 88 ASP A CA 1
ATOM 661 C C . ASP A 1 88 ? -34.079 11.050 -5.593 1.00 95.88 88 ASP A C 1
ATOM 663 O O . ASP A 1 88 ? -34.364 9.907 -5.220 1.00 95.88 88 ASP A O 1
ATOM 667 N N . SER A 1 89 ? -34.113 11.368 -6.891 1.00 94.56 89 SER A N 1
ATOM 668 C CA . SER A 1 89 ? -34.376 10.400 -7.957 1.00 94.56 89 SER A CA 1
ATOM 669 C C . SER A 1 89 ? -33.366 9.243 -8.027 1.00 94.56 89 SER A C 1
ATOM 671 O O . SER A 1 89 ? -33.704 8.175 -8.545 1.00 94.56 89 SER A O 1
ATOM 673 N N . LEU A 1 90 ? -32.145 9.419 -7.523 1.00 88.75 90 LEU A N 1
ATOM 674 C CA . LEU A 1 90 ? -31.110 8.393 -7.482 1.00 88.75 90 LEU A CA 1
ATOM 675 C C . LEU A 1 90 ? -31.430 7.336 -6.424 1.00 88.75 90 LEU A C 1
ATOM 677 O O . LEU A 1 90 ? -31.371 6.146 -6.740 1.00 88.75 90 LEU A O 1
ATOM 681 N N . ASP A 1 91 ? -31.862 7.734 -5.229 1.00 96.88 91 ASP A N 1
ATOM 682 C CA . ASP A 1 91 ? -32.204 6.809 -4.140 1.00 96.88 91 ASP A CA 1
ATOM 683 C C . ASP A 1 91 ? -33.351 5.881 -4.514 1.00 96.88 91 ASP A C 1
ATOM 685 O O . ASP A 1 91 ? -33.251 4.654 -4.435 1.00 96.88 91 ASP A O 1
ATOM 689 N N . ILE A 1 92 ? -34.432 6.459 -5.041 1.00 97.12 92 ILE A N 1
ATOM 690 C CA . ILE A 1 92 ? -35.588 5.684 -5.495 1.00 97.12 92 ILE A CA 1
ATOM 691 C C . ILE A 1 92 ? -35.231 4.742 -6.661 1.00 97.12 92 ILE A C 1
ATOM 693 O O . ILE A 1 92 ? -35.818 3.664 -6.798 1.00 97.12 92 ILE A O 1
ATOM 697 N N . SER A 1 93 ? -34.246 5.105 -7.492 1.00 95.00 93 SER A N 1
ATOM 698 C CA . SER A 1 93 ? -33.726 4.240 -8.561 1.00 95.00 93 SER A CA 1
ATOM 699 C C . SER A 1 93 ? -32.914 3.068 -8.008 1.00 95.00 93 SER A C 1
ATOM 701 O O . SER A 1 93 ? -33.024 1.945 -8.510 1.00 95.00 93 SER A O 1
ATOM 703 N N . LEU A 1 94 ? -32.115 3.309 -6.968 1.00 92.38 94 LEU A N 1
ATOM 704 C CA . LEU A 1 94 ? -31.314 2.291 -6.294 1.00 92.38 94 LEU A CA 1
ATOM 705 C C . LEU A 1 94 ? -32.193 1.314 -5.517 1.00 92.38 94 LEU A C 1
ATOM 707 O O . LEU A 1 94 ? -32.004 0.110 -5.658 1.00 92.38 94 LEU A O 1
ATOM 711 N N . ILE A 1 95 ? -33.212 1.790 -4.800 1.00 96.75 95 ILE A N 1
ATOM 712 C CA . ILE A 1 95 ? -34.180 0.930 -4.096 1.00 96.75 95 ILE A CA 1
ATOM 713 C C . ILE A 1 95 ? -34.938 0.053 -5.078 1.00 96.75 95 ILE A C 1
ATOM 715 O O . ILE A 1 95 ? -35.046 -1.156 -4.883 1.00 96.75 95 ILE A O 1
ATOM 719 N N . LYS A 1 96 ? -35.370 0.618 -6.208 1.00 96.06 96 LYS A N 1
ATOM 720 C CA . LYS A 1 96 ? -35.942 -0.182 -7.292 1.00 96.06 96 LYS A CA 1
ATOM 721 C C . LYS A 1 96 ? -34.958 -1.235 -7.806 1.00 96.06 96 LYS A C 1
ATOM 723 O O . LYS A 1 96 ? -35.359 -2.366 -8.053 1.00 96.06 96 LYS A O 1
ATOM 728 N N . SER A 1 97 ? -33.687 -0.878 -7.973 1.00 86.81 97 SER A N 1
ATOM 729 C CA . SER A 1 97 ? -32.650 -1.809 -8.432 1.00 86.81 97 SER A CA 1
ATOM 730 C C . SER A 1 97 ? -32.398 -2.931 -7.420 1.00 86.81 97 SER A C 1
ATOM 732 O O . SER A 1 97 ? -32.198 -4.071 -7.830 1.00 86.81 97 SER A O 1
ATOM 734 N N . PHE A 1 98 ? -32.459 -2.631 -6.121 1.00 93.31 98 PHE A N 1
ATOM 735 C CA . PHE A 1 98 ? -32.330 -3.602 -5.036 1.00 93.31 98 PHE A CA 1
ATOM 736 C C . PHE A 1 98 ? -33.511 -4.580 -5.016 1.00 93.31 98 PHE A C 1
ATOM 738 O O . PHE A 1 98 ? -33.308 -5.788 -5.085 1.00 93.31 98 PHE A O 1
ATOM 745 N N . ILE A 1 99 ? -34.749 -4.072 -5.059 1.00 95.50 99 ILE A N 1
ATOM 746 C CA . ILE A 1 99 ? -35.976 -4.892 -5.111 1.00 95.50 99 ILE A CA 1
ATOM 747 C C . ILE A 1 99 ? -35.991 -5.806 -6.348 1.00 95.50 99 ILE A C 1
ATOM 749 O O . ILE A 1 99 ? -36.486 -6.929 -6.297 1.00 95.50 99 ILE A O 1
ATOM 753 N N . LEU A 1 100 ? -35.440 -5.336 -7.473 1.00 88.38 100 LEU A N 1
ATOM 754 C CA . LEU A 1 100 ? -35.320 -6.115 -8.710 1.00 88.38 100 LEU A CA 1
ATOM 755 C C . LEU A 1 100 ? -34.133 -7.097 -8.714 1.00 88.38 100 LEU A C 1
ATOM 757 O O . LEU A 1 100 ? -33.939 -7.791 -9.711 1.00 88.38 100 LEU A O 1
ATOM 761 N N . GLY A 1 101 ? -33.325 -7.145 -7.650 1.00 85.81 101 GLY A N 1
ATOM 762 C CA . GLY A 1 101 ? -32.144 -8.007 -7.554 1.00 85.81 101 GLY A CA 1
ATOM 763 C C . GLY A 1 101 ? -30.992 -7.609 -8.485 1.00 85.81 101 GLY A C 1
ATOM 764 O O . GLY A 1 101 ? -30.123 -8.426 -8.775 1.00 85.81 101 GLY A O 1
ATOM 765 N N . ILE A 1 102 ? -30.980 -6.370 -8.986 1.00 81.81 102 ILE A N 1
ATOM 766 C CA . ILE A 1 102 ? -29.899 -5.833 -9.831 1.00 81.81 102 ILE A CA 1
ATOM 767 C C . ILE A 1 102 ? -28.671 -5.488 -8.973 1.00 81.81 102 ILE A C 1
ATOM 769 O O . ILE A 1 102 ? -27.536 -5.622 -9.433 1.00 81.81 102 ILE A O 1
ATOM 773 N N . ILE A 1 103 ? -28.894 -5.050 -7.729 1.00 75.25 103 ILE A N 1
ATOM 774 C CA . ILE A 1 103 ? -27.855 -4.810 -6.721 1.00 75.25 103 ILE A CA 1
ATOM 775 C C . ILE A 1 103 ? -28.166 -5.615 -5.454 1.00 75.25 103 ILE A C 1
ATOM 777 O O . ILE A 1 103 ? -29.321 -5.722 -5.062 1.00 75.25 103 ILE A O 1
ATOM 781 N N . GLU A 1 104 ? -27.132 -6.167 -4.817 1.00 82.75 104 GLU A N 1
ATOM 782 C CA . GLU A 1 104 ? -27.257 -6.975 -3.585 1.00 82.75 104 GLU A CA 1
ATOM 783 C C . GLU A 1 104 ? -27.105 -6.147 -2.298 1.00 82.75 104 GLU A C 1
ATOM 785 O O . GLU A 1 104 ? -27.324 -6.650 -1.201 1.00 82.75 104 GLU A O 1
ATOM 790 N N . ARG A 1 105 ? -26.667 -4.891 -2.427 1.00 84.69 105 ARG A N 1
ATOM 791 C CA . ARG A 1 105 ? -26.459 -3.927 -1.340 1.00 84.69 105 ARG A CA 1
ATOM 792 C C . ARG A 1 105 ? -26.480 -2.512 -1.894 1.00 84.69 105 ARG A C 1
ATOM 794 O O . ARG A 1 105 ? -26.139 -2.305 -3.065 1.00 84.69 105 ARG A O 1
ATOM 801 N N . PHE A 1 106 ? -26.816 -1.548 -1.055 1.00 90.06 106 PHE A N 1
ATOM 802 C CA . PHE A 1 106 ? -26.827 -0.146 -1.430 1.00 90.06 106 PHE A CA 1
ATOM 803 C C . PHE A 1 106 ? -25.418 0.458 -1.527 1.00 90.06 106 PHE A C 1
ATOM 805 O O . PHE A 1 106 ? -24.469 -0.032 -0.903 1.00 90.06 106 PHE A O 1
ATOM 812 N N . PRO A 1 107 ? -25.231 1.529 -2.320 1.00 80.62 107 PRO A N 1
ATOM 813 C CA . PRO A 1 107 ? -23.956 2.232 -2.381 1.00 80.62 107 PRO A CA 1
ATOM 814 C C . PRO A 1 107 ? -23.493 2.786 -1.034 1.00 80.62 107 PRO A C 1
ATOM 816 O O . PRO A 1 107 ? -22.295 2.750 -0.803 1.00 80.62 107 PRO A O 1
ATOM 819 N N . ILE A 1 108 ? -24.390 3.202 -0.132 1.00 82.38 108 ILE A N 1
ATOM 820 C CA . ILE A 1 108 ? -24.025 3.628 1.232 1.00 82.38 108 ILE A CA 1
ATOM 821 C C . ILE A 1 108 ? -23.537 2.467 2.117 1.00 82.38 108 ILE A C 1
ATOM 823 O O . ILE A 1 108 ? -22.731 2.645 3.029 1.00 82.38 108 ILE A O 1
ATOM 827 N N . GLU A 1 109 ? -23.998 1.250 1.820 1.00 77.88 109 GLU A N 1
ATOM 828 C CA . GLU A 1 109 ? -23.574 0.000 2.468 1.00 77.88 109 GLU A CA 1
ATOM 829 C C . GLU A 1 109 ? -22.308 -0.578 1.830 1.00 77.88 109 GLU A C 1
ATOM 831 O O . GLU A 1 109 ? -21.633 -1.457 2.374 1.00 77.88 109 GLU A O 1
ATOM 836 N N . THR A 1 110 ? -21.969 -0.079 0.647 1.00 56.53 110 THR A N 1
ATOM 837 C CA . THR A 1 110 ? -20.656 -0.254 0.059 1.00 56.53 110 THR A CA 1
ATOM 838 C C . THR A 1 110 ? -19.774 0.824 0.680 1.00 56.53 110 THR A C 1
ATOM 840 O O . THR A 1 110 ? -20.144 1.987 0.637 1.00 56.53 110 THR A O 1
ATOM 843 N N . PRO A 1 111 ? -18.607 0.524 1.267 1.00 51.12 111 PRO A N 1
ATOM 844 C CA . PRO A 1 111 ? -17.725 1.587 1.733 1.00 51.12 111 PRO A CA 1
ATOM 845 C C . PRO A 1 111 ? -17.209 2.389 0.527 1.00 51.12 111 PRO A C 1
ATOM 847 O O . PRO A 1 111 ? -16.142 2.102 -0.011 1.00 51.12 111 PRO A O 1
ATOM 850 N N . ALA A 1 112 ? -17.966 3.380 0.060 1.00 42.81 112 ALA A N 1
ATOM 851 C CA . ALA A 1 112 ? -17.484 4.385 -0.862 1.00 42.81 112 ALA A CA 1
ATOM 852 C C . ALA A 1 112 ? -16.419 5.194 -0.109 1.00 42.81 112 ALA A C 1
ATOM 854 O O . ALA A 1 112 ? -16.705 5.841 0.894 1.00 42.81 112 ALA A O 1
ATOM 855 N N . ASN A 1 113 ? -15.164 5.093 -0.557 1.00 57.38 113 ASN A N 1
ATOM 856 C CA . ASN A 1 113 ? -14.036 5.929 -0.134 1.00 57.38 113 ASN A CA 1
ATOM 857 C C . ASN A 1 113 ? -13.813 6.059 1.384 1.00 57.38 113 ASN A C 1
ATOM 859 O O . ASN A 1 113 ? -13.386 7.114 1.857 1.00 57.38 113 ASN A O 1
ATOM 863 N N . THR A 1 114 ? -14.031 4.997 2.171 1.00 80.81 114 THR A N 1
ATOM 864 C CA . THR A 1 114 ? -13.511 5.029 3.545 1.00 80.81 114 THR A CA 1
ATOM 865 C C . THR A 1 114 ? -11.991 5.109 3.477 1.00 80.81 114 THR A C 1
ATOM 867 O O . THR A 1 114 ? -11.337 4.364 2.744 1.00 80.81 114 THR A O 1
ATOM 870 N N . PHE A 1 115 ? -11.413 6.059 4.201 1.00 94.75 115 PHE A N 1
ATOM 871 C CA . PHE A 1 115 ? -9.970 6.250 4.227 1.00 94.75 115 PHE A CA 1
ATOM 872 C C . PHE A 1 115 ? -9.281 4.985 4.758 1.00 94.75 115 PHE A C 1
ATOM 874 O O . PHE A 1 115 ? -9.680 4.447 5.798 1.00 94.75 115 PHE A O 1
ATOM 881 N N . ALA A 1 116 ? -8.264 4.495 4.051 1.00 97.88 116 ALA A N 1
ATOM 882 C CA . ALA A 1 116 ? -7.519 3.322 4.480 1.00 97.88 116 ALA A CA 1
ATOM 883 C C . ALA A 1 116 ? -6.559 3.703 5.614 1.00 97.88 116 ALA A C 1
ATOM 885 O O . ALA A 1 116 ? -5.610 4.463 5.427 1.00 97.88 116 ALA A O 1
ATOM 886 N N . LYS A 1 117 ? -6.837 3.178 6.806 1.00 98.31 117 LYS A N 1
ATOM 887 C CA . LYS A 1 117 ? -5.950 3.213 7.970 1.00 98.31 117 LYS A CA 1
ATOM 888 C C . LYS A 1 117 ? -5.253 1.866 8.001 1.00 98.31 117 LYS A C 1
ATOM 890 O O . LYS A 1 117 ? -5.881 0.858 8.327 1.00 98.31 117 LYS A O 1
ATOM 895 N N . GLY A 1 118 ? -4.026 1.840 7.510 1.00 98.38 118 GLY A N 1
ATOM 896 C CA . GLY A 1 118 ? -3.359 0.632 7.069 1.00 98.38 118 GLY A CA 1
ATOM 897 C C . GLY A 1 118 ? -2.183 0.207 7.939 1.00 98.38 118 GLY A C 1
ATOM 898 O O . GLY A 1 118 ? -1.523 1.039 8.562 1.00 98.38 118 GLY A O 1
ATOM 899 N N . ALA A 1 119 ? -1.884 -1.087 7.908 1.00 98.81 119 ALA A N 1
ATOM 900 C CA . ALA A 1 119 ? -0.649 -1.664 8.428 1.00 98.81 119 ALA A CA 1
ATOM 901 C C . ALA A 1 119 ? -0.060 -2.649 7.406 1.00 98.81 119 ALA A C 1
ATOM 903 O O . ALA A 1 119 ? -0.799 -3.479 6.872 1.00 98.81 119 ALA A O 1
ATOM 904 N N . ASP A 1 120 ? 1.240 -2.575 7.122 1.00 98.81 120 ASP A N 1
ATOM 905 C CA . ASP A 1 120 ? 1.966 -3.715 6.553 1.00 98.81 120 ASP A CA 1
ATOM 906 C C . ASP A 1 120 ? 2.174 -4.738 7.658 1.00 98.81 120 ASP A C 1
ATOM 908 O O . ASP A 1 120 ? 2.687 -4.370 8.705 1.00 98.81 120 ASP A O 1
ATOM 912 N N . ILE A 1 121 ? 1.737 -5.972 7.428 1.00 98.62 121 ILE A N 1
ATOM 913 C CA . ILE A 1 121 ? 1.724 -7.040 8.439 1.00 98.62 121 ILE A CA 1
ATOM 914 C C . ILE A 1 121 ? 2.532 -8.262 8.004 1.00 98.62 121 ILE A C 1
ATOM 916 O O . ILE A 1 121 ? 2.260 -9.396 8.418 1.00 98.62 121 ILE A O 1
ATOM 920 N N . SER A 1 122 ? 3.415 -8.102 7.020 1.00 97.69 122 SER A N 1
ATOM 921 C CA . SER A 1 122 ? 3.944 -9.270 6.321 1.00 97.69 122 SER A CA 1
ATOM 922 C C . SER A 1 122 ? 5.020 -10.012 7.119 1.00 97.69 122 SER A C 1
ATOM 924 O O . SER A 1 122 ? 5.347 -11.146 6.760 1.00 97.69 122 SER A O 1
ATOM 926 N N . TRP A 1 123 ? 5.540 -9.447 8.216 1.00 96.25 123 TRP A N 1
ATOM 927 C CA . TRP A 1 123 ? 6.332 -10.202 9.186 1.00 96.25 123 TRP A CA 1
ATOM 928 C C . TRP A 1 123 ? 5.494 -11.008 10.165 1.00 96.25 123 TRP A C 1
ATOM 930 O O . TRP A 1 123 ? 6.050 -11.912 10.788 1.00 96.25 123 TRP A O 1
ATOM 940 N N . LEU A 1 124 ? 4.185 -10.780 10.286 1.00 97.19 124 LEU A N 1
ATOM 941 C CA . LEU A 1 124 ? 3.368 -11.498 11.262 1.00 97.19 124 LEU A CA 1
ATOM 942 C C . LEU A 1 124 ? 3.533 -13.037 11.205 1.00 97.19 124 LEU A C 1
ATOM 944 O O . LEU A 1 124 ? 3.796 -13.624 12.259 1.00 97.19 124 LEU A O 1
ATOM 948 N N . PRO A 1 125 ? 3.493 -13.717 10.034 1.00 95.25 125 PRO A N 1
ATOM 949 C CA . PRO A 1 125 ? 3.729 -15.164 9.970 1.00 95.25 125 PRO A CA 1
ATOM 950 C C . PRO A 1 125 ? 5.120 -15.574 10.471 1.00 95.25 125 PRO A C 1
ATOM 952 O O . PRO A 1 125 ? 5.255 -16.552 11.208 1.00 95.25 125 PRO A O 1
ATOM 955 N N . GLN A 1 126 ? 6.152 -14.804 10.113 1.00 93.75 126 GLN A N 1
ATOM 956 C CA . GLN A 1 126 ? 7.525 -15.018 10.572 1.00 93.75 126 GLN A CA 1
ATOM 957 C C . GLN A 1 126 ? 7.630 -14.883 12.091 1.00 93.75 126 GLN A C 1
ATOM 959 O O . GLN A 1 126 ? 8.260 -15.707 12.760 1.00 93.75 126 GLN A O 1
ATOM 964 N N . MET A 1 127 ? 7.027 -13.834 12.641 1.00 95.12 127 MET A N 1
ATOM 965 C CA . MET A 1 127 ? 7.045 -13.539 14.067 1.00 95.12 127 MET A CA 1
ATOM 966 C C . MET A 1 127 ? 6.344 -14.641 14.862 1.00 95.12 127 MET A C 1
ATOM 968 O O . MET A 1 127 ? 6.908 -15.162 15.825 1.00 95.12 127 MET A O 1
ATOM 972 N N . GLU A 1 128 ? 5.159 -15.064 14.428 1.00 94.75 128 GLU A N 1
ATOM 973 C CA . GLU A 1 128 ? 4.408 -16.148 15.069 1.00 94.75 128 GLU A CA 1
ATOM 974 C C . GLU A 1 128 ? 5.177 -17.479 15.006 1.00 94.75 128 GLU A C 1
ATOM 976 O O . GLU A 1 128 ? 5.340 -18.145 16.031 1.00 94.75 128 GLU A O 1
ATOM 981 N N . ALA A 1 129 ? 5.754 -17.826 13.848 1.00 91.50 129 ALA A N 1
ATOM 982 C CA . ALA A 1 129 ? 6.611 -19.009 13.693 1.00 91.50 129 ALA A CA 1
ATOM 983 C C . ALA A 1 129 ? 7.884 -18.953 14.562 1.00 91.50 129 ALA A C 1
ATOM 985 O O . ALA A 1 129 ? 8.488 -19.979 14.892 1.00 91.50 129 ALA A O 1
ATOM 986 N N . SER A 1 130 ? 8.289 -17.748 14.957 1.00 91.62 130 SER A N 1
ATOM 987 C CA . SER A 1 130 ? 9.454 -17.488 15.801 1.00 91.62 130 SER A CA 1
ATOM 988 C C . SER A 1 130 ? 9.119 -17.368 17.288 1.00 91.62 130 SER A C 1
ATOM 990 O O . SER A 1 130 ? 10.024 -17.181 18.098 1.00 91.62 130 SER A O 1
ATOM 992 N N . GLY A 1 131 ? 7.847 -17.541 17.659 1.00 93.94 131 GLY A N 1
ATOM 993 C CA . GLY A 1 131 ? 7.388 -17.581 19.047 1.00 93.94 131 GLY A CA 1
ATOM 994 C C . GLY A 1 131 ? 7.057 -16.219 19.657 1.00 93.94 131 GLY A C 1
ATOM 995 O O . GLY A 1 131 ? 6.826 -16.151 20.867 1.00 93.94 131 GLY A O 1
ATOM 996 N N . TYR A 1 132 ? 7.011 -15.149 18.857 1.00 96.06 132 TYR A N 1
ATOM 997 C CA . TYR A 1 132 ? 6.510 -13.856 19.322 1.00 96.06 132 TYR A CA 1
ATOM 998 C C . TYR A 1 132 ? 5.028 -13.968 19.707 1.00 96.06 132 TYR A C 1
ATOM 1000 O O . TYR A 1 132 ? 4.260 -14.721 19.107 1.00 96.06 132 TYR A O 1
ATOM 1008 N N . LYS A 1 133 ? 4.629 -13.222 20.741 1.00 98.12 133 LYS A N 1
ATOM 1009 C CA . LYS A 1 133 ? 3.268 -13.227 21.290 1.00 98.12 133 LYS A CA 1
ATOM 1010 C C . LYS A 1 133 ? 2.798 -11.805 21.507 1.00 98.12 133 LYS A C 1
ATOM 1012 O O . LYS A 1 133 ? 3.444 -11.071 22.238 1.00 98.12 133 LYS A O 1
ATOM 1017 N N . PHE A 1 134 ? 1.640 -11.455 20.977 1.00 98.69 134 PHE A N 1
ATOM 1018 C CA . PHE A 1 134 ? 1.115 -10.100 21.077 1.00 98.69 134 PHE A CA 1
ATOM 1019 C C . PHE A 1 134 ? 0.137 -9.973 22.243 1.00 98.69 134 PHE A C 1
ATOM 1021 O O . PHE A 1 134 ? -0.634 -10.895 22.521 1.00 98.69 134 PHE A O 1
ATOM 1028 N N . TYR A 1 135 ? 0.172 -8.830 22.924 1.00 98.56 135 TYR A N 1
ATOM 1029 C CA . TYR A 1 135 ? -0.671 -8.528 24.074 1.00 98.56 135 TYR A CA 1
ATOM 1030 C C . TYR A 1 135 ? -1.369 -7.187 23.871 1.00 98.56 135 TYR A C 1
ATOM 1032 O O . TYR A 1 135 ? -0.767 -6.232 23.388 1.00 98.56 135 TYR A O 1
ATOM 1040 N N . ASN A 1 136 ? -2.634 -7.089 24.262 1.00 96.75 136 ASN A N 1
ATOM 1041 C CA . ASN A 1 136 ? -3.349 -5.815 24.229 1.00 96.75 136 ASN A CA 1
ATOM 1042 C C . ASN A 1 136 ? -2.911 -4.872 25.362 1.00 96.75 136 ASN A C 1
ATOM 1044 O O . ASN A 1 136 ? -2.090 -5.214 26.215 1.00 96.75 136 ASN A O 1
ATOM 1048 N N . ASN A 1 137 ? -3.500 -3.676 25.411 1.00 91.50 137 ASN A N 1
ATOM 1049 C CA . ASN A 1 137 ? -3.201 -2.673 26.439 1.00 91.50 137 ASN A CA 1
ATOM 1050 C C . ASN A 1 137 ? -3.502 -3.136 27.883 1.00 91.50 137 ASN A C 1
ATOM 1052 O O . ASN A 1 137 ? -2.932 -2.592 28.827 1.00 91.50 137 ASN A O 1
ATOM 1056 N N . LYS A 1 138 ? -4.332 -4.174 28.070 1.00 93.69 138 LYS A N 1
ATOM 1057 C CA . LYS A 1 138 ? -4.605 -4.820 29.368 1.00 93.69 138 LYS A CA 1
ATOM 1058 C C . LYS A 1 138 ? -3.592 -5.919 29.713 1.00 93.69 138 LYS A C 1
ATOM 1060 O O . LYS A 1 138 ? -3.696 -6.529 30.772 1.00 93.69 138 LYS A O 1
ATOM 1065 N N . GLY A 1 139 ? -2.624 -6.188 28.836 1.00 95.81 139 GLY A N 1
ATOM 1066 C CA . GLY A 1 139 ? -1.633 -7.252 28.993 1.00 95.81 139 GLY A CA 1
ATOM 1067 C C . GLY A 1 139 ? -2.167 -8.659 28.733 1.00 95.81 139 GLY A C 1
ATOM 1068 O O . GLY A 1 139 ? -1.515 -9.628 29.112 1.00 95.81 139 GLY A O 1
ATOM 1069 N N . LEU A 1 140 ? -3.333 -8.794 28.095 1.00 97.75 140 LEU A N 1
ATOM 1070 C CA . LEU A 1 140 ? -3.885 -10.092 27.713 1.00 97.75 140 LEU A CA 1
ATOM 1071 C C . LEU A 1 140 ? -3.361 -10.486 26.335 1.00 97.75 140 LEU A C 1
ATOM 1073 O O . LEU A 1 140 ? -3.386 -9.666 25.417 1.00 97.75 140 LEU A O 1
ATOM 1077 N N . GLN A 1 141 ? -2.913 -11.736 26.191 1.00 98.44 141 GLN A N 1
ATOM 1078 C CA . GLN A 1 141 ? -2.482 -12.256 24.896 1.00 98.44 141 GLN A CA 1
ATOM 1079 C C . GLN A 1 141 ? -3.666 -12.223 23.922 1.00 98.44 141 GLN A C 1
ATOM 1081 O O . GLN A 1 141 ? -4.749 -12.710 24.246 1.00 98.44 141 GLN A O 1
ATOM 1086 N N . GLN A 1 142 ? -3.462 -11.649 22.740 1.00 98.06 142 GLN A N 1
ATOM 1087 C CA . GLN A 1 142 ? -4.503 -11.465 21.733 1.00 98.06 142 GLN A CA 1
ATOM 1088 C C . GLN A 1 142 ? -3.901 -11.589 20.331 1.00 98.06 142 GLN A C 1
ATOM 1090 O O . GLN A 1 142 ? -2.704 -11.392 20.128 1.00 98.06 142 GLN A O 1
ATOM 1095 N N . ASP A 1 143 ? -4.741 -11.951 19.364 1.00 98.06 143 ASP A N 1
ATOM 1096 C CA . ASP A 1 143 ? -4.386 -11.952 17.948 1.00 98.06 143 ASP A CA 1
ATOM 1097 C C . ASP A 1 143 ? -3.899 -10.558 17.506 1.00 98.06 143 ASP A C 1
ATOM 1099 O O . ASP A 1 143 ? -4.578 -9.561 17.759 1.00 98.06 143 ASP A O 1
ATOM 1103 N N . CYS A 1 144 ? -2.734 -10.484 16.850 1.00 98.69 144 CYS A N 1
ATOM 1104 C CA . CYS A 1 144 ? -2.135 -9.216 16.419 1.00 98.69 144 CYS A CA 1
ATOM 1105 C C . CYS A 1 144 ? -3.069 -8.405 15.509 1.00 98.69 144 CYS A C 1
ATOM 1107 O O . CYS A 1 144 ? -3.231 -7.201 15.704 1.00 98.69 144 CYS A O 1
ATOM 1109 N N . LEU A 1 145 ? -3.744 -9.064 14.560 1.00 98.62 145 LEU A N 1
ATOM 1110 C CA . LEU A 1 145 ? -4.652 -8.389 13.635 1.00 98.62 145 LEU A CA 1
ATOM 1111 C C . LEU A 1 145 ? -5.885 -7.860 14.364 1.00 98.62 145 LEU A C 1
ATOM 1113 O O . LEU A 1 145 ? -6.361 -6.774 14.043 1.00 98.62 145 LEU A O 1
ATOM 1117 N N . GLN A 1 146 ? -6.380 -8.576 15.378 1.00 98.00 146 GLN A N 1
ATOM 1118 C CA . GLN A 1 146 ? -7.446 -8.039 16.221 1.00 98.00 146 GLN A CA 1
ATOM 1119 C C . GLN A 1 146 ? -6.973 -6.817 17.017 1.00 98.00 146 GLN A C 1
ATOM 1121 O O . GLN A 1 146 ? -7.709 -5.839 17.077 1.00 98.00 146 GLN A O 1
ATOM 1126 N N . ILE A 1 147 ? -5.750 -6.825 17.564 1.00 98.56 147 ILE A N 1
ATOM 1127 C CA . ILE A 1 147 ? -5.193 -5.641 18.237 1.00 98.56 147 ILE A CA 1
ATOM 1128 C C . ILE A 1 147 ? -5.143 -4.462 17.258 1.00 98.56 147 ILE A C 1
ATOM 1130 O O . ILE A 1 147 ? -5.681 -3.407 17.564 1.00 98.56 147 ILE A O 1
ATOM 1134 N N . LEU A 1 148 ? -4.573 -4.629 16.061 1.00 98.62 148 LEU A N 1
ATOM 1135 C CA . LEU A 1 148 ? -4.538 -3.563 15.050 1.00 98.62 148 LEU A CA 1
ATOM 1136 C C . LEU A 1 148 ? -5.946 -3.026 14.734 1.00 98.62 148 LEU A C 1
ATOM 1138 O O . LEU A 1 148 ? -6.143 -1.812 14.656 1.00 98.62 148 LEU A O 1
ATOM 1142 N N . LYS A 1 149 ? -6.942 -3.915 14.622 1.00 95.62 149 LYS A N 1
ATOM 1143 C CA . LYS A 1 149 ? -8.343 -3.535 14.402 1.00 95.62 149 LYS A CA 1
ATOM 1144 C C . LYS A 1 149 ? -8.924 -2.723 15.562 1.00 95.62 149 LYS A C 1
ATOM 1146 O O . LYS A 1 149 ? -9.609 -1.731 15.320 1.00 95.62 149 LYS A O 1
ATOM 1151 N N . ASP A 1 150 ? -8.614 -3.101 16.801 1.00 95.00 150 ASP A N 1
ATOM 1152 C CA . ASP A 1 150 ? -9.020 -2.372 18.010 1.00 95.00 150 ASP A CA 1
ATOM 1153 C C . ASP A 1 150 ? -8.400 -0.955 18.057 1.00 95.00 150 ASP A C 1
ATOM 1155 O O . ASP A 1 150 ? -8.969 -0.055 18.671 1.00 95.00 150 ASP A O 1
ATOM 1159 N N . TYR A 1 151 ? -7.282 -0.734 17.351 1.00 96.56 151 TYR A N 1
ATOM 1160 C CA . TYR A 1 151 ? -6.642 0.573 17.136 1.00 96.56 151 TYR A CA 1
ATOM 1161 C C . TYR A 1 151 ? -7.111 1.304 15.860 1.00 96.56 151 TYR A C 1
ATOM 1163 O O . TYR A 1 151 ? -6.518 2.299 15.445 1.00 96.56 151 TYR A O 1
ATOM 1171 N N . GLY A 1 152 ? -8.200 0.851 15.234 1.00 95.25 152 GLY A N 1
ATOM 1172 C CA . GLY A 1 152 ? -8.823 1.532 14.095 1.00 95.25 152 GLY A CA 1
ATOM 1173 C C . GLY A 1 152 ? -8.185 1.234 12.736 1.00 95.25 152 GLY A C 1
ATOM 1174 O O . GLY A 1 152 ? -8.600 1.824 11.734 1.00 95.25 152 GLY A O 1
ATOM 1175 N N . VAL A 1 153 ? -7.218 0.312 12.669 1.00 98.31 153 VAL A N 1
ATOM 1176 C CA . VAL A 1 153 ? -6.690 -0.190 11.393 1.00 98.31 153 VAL A CA 1
ATOM 1177 C C . VAL A 1 153 ? -7.800 -0.965 10.678 1.00 98.31 153 VAL A C 1
ATOM 1179 O O . VAL A 1 153 ? -8.436 -1.849 11.249 1.00 98.31 153 VAL A O 1
ATOM 1182 N N . ASN A 1 154 ? -8.047 -0.627 9.414 1.00 97.44 154 ASN A N 1
ATOM 1183 C CA . ASN A 1 154 ? -9.110 -1.212 8.587 1.00 97.44 154 ASN A CA 1
ATOM 1184 C C . ASN A 1 154 ? -8.591 -1.836 7.283 1.00 97.44 154 ASN A C 1
ATOM 1186 O O . ASN A 1 154 ? -9.352 -2.459 6.540 1.00 97.44 154 ASN A O 1
ATOM 1190 N N . SER A 1 155 ? -7.299 -1.670 6.999 1.00 98.62 155 SER A N 1
ATOM 1191 C CA . SER A 1 155 ? -6.654 -2.156 5.784 1.00 98.62 155 SER A CA 1
ATOM 1192 C C . SER A 1 155 ? -5.306 -2.790 6.112 1.00 98.62 155 SER A C 1
ATOM 1194 O O . SER A 1 155 ? -4.638 -2.379 7.057 1.00 98.62 155 SER A O 1
ATOM 1196 N N . VAL A 1 156 ? -4.891 -3.780 5.330 1.00 98.88 156 VAL A N 1
ATOM 1197 C CA . VAL A 1 156 ? -3.584 -4.426 5.468 1.00 98.88 156 VAL A CA 1
ATOM 1198 C C . VAL A 1 156 ? -2.828 -4.410 4.153 1.00 98.88 156 VAL A C 1
ATOM 1200 O O . VAL A 1 156 ? -3.424 -4.547 3.082 1.00 98.88 156 VAL A O 1
ATOM 1203 N N . ARG A 1 157 ? -1.513 -4.252 4.247 1.00 98.94 157 ARG A N 1
ATOM 1204 C CA . ARG A 1 157 ? -0.563 -4.413 3.154 1.00 98.94 157 ARG A CA 1
ATOM 1205 C C . ARG A 1 157 ? 0.216 -5.703 3.375 1.00 98.94 157 ARG A C 1
ATOM 1207 O O . ARG A 1 157 ? 0.621 -5.997 4.496 1.00 98.94 157 ARG A O 1
ATOM 1214 N N . ILE A 1 158 ? 0.347 -6.503 2.320 1.00 98.81 158 ILE A N 1
ATOM 1215 C CA . ILE A 1 158 ? 1.021 -7.799 2.376 1.00 98.81 158 ILE A CA 1
ATOM 1216 C C . ILE A 1 158 ? 1.962 -7.918 1.186 1.00 98.81 158 ILE A C 1
ATOM 1218 O O . ILE A 1 158 ? 1.510 -7.996 0.039 1.00 98.81 158 ILE A O 1
ATOM 1222 N N . ARG A 1 159 ? 3.264 -7.978 1.452 1.00 98.12 159 ARG A N 1
ATOM 1223 C CA . ARG A 1 159 ? 4.266 -8.203 0.411 1.00 98.12 159 ARG A CA 1
ATOM 1224 C C . ARG A 1 159 ? 4.334 -9.663 -0.021 1.00 98.12 159 ARG A C 1
ATOM 1226 O O . ARG A 1 159 ? 4.017 -10.586 0.736 1.00 98.12 159 ARG A O 1
ATOM 1233 N N . THR A 1 160 ? 4.777 -9.873 -1.253 1.00 98.19 160 THR A N 1
ATOM 1234 C CA . THR A 1 160 ? 4.994 -11.197 -1.830 1.00 98.19 160 THR A CA 1
ATOM 1235 C C . THR A 1 160 ? 6.288 -11.243 -2.640 1.00 98.19 160 THR A C 1
ATOM 1237 O O . THR A 1 160 ? 6.559 -10.378 -3.481 1.00 98.19 160 THR A O 1
ATOM 1240 N N . TRP A 1 161 ? 7.109 -12.254 -2.364 1.00 97.88 161 TRP A N 1
ATOM 1241 C CA . TRP A 1 161 ? 8.379 -12.530 -3.035 1.00 97.88 161 TRP A CA 1
ATOM 1242 C C . TRP A 1 161 ? 8.232 -13.730 -3.965 1.00 97.88 161 TRP A C 1
ATOM 1244 O O . TRP A 1 161 ? 7.413 -14.614 -3.718 1.00 97.88 161 TRP A O 1
ATOM 1254 N N . VAL A 1 162 ? 9.034 -13.755 -5.031 1.00 97.75 162 VAL A N 1
ATOM 1255 C CA . VAL A 1 162 ? 8.913 -14.758 -6.100 1.00 97.75 162 VAL A CA 1
ATOM 1256 C C . VAL A 1 162 ? 9.309 -16.138 -5.580 1.00 97.75 162 VAL A C 1
ATOM 1258 O O . VAL A 1 162 ? 8.469 -17.030 -5.517 1.00 97.75 162 VAL A O 1
ATOM 1261 N N . ASN A 1 163 ? 10.563 -16.304 -5.155 1.00 95.56 163 ASN A N 1
ATOM 1262 C CA . ASN A 1 163 ? 11.053 -17.513 -4.501 1.00 95.56 163 ASN A CA 1
ATOM 1263 C C . ASN A 1 163 ? 11.881 -17.131 -3.263 1.00 95.56 163 ASN A C 1
ATOM 1265 O O . ASN A 1 163 ? 13.113 -17.151 -3.326 1.00 95.56 163 ASN A O 1
ATOM 1269 N N . PRO A 1 164 ? 11.240 -16.761 -2.138 1.00 94.19 164 PRO A N 1
ATOM 1270 C CA . PRO A 1 164 ? 11.969 -16.537 -0.895 1.00 94.19 164 PRO A CA 1
ATOM 1271 C C . PRO A 1 164 ? 12.802 -17.766 -0.523 1.00 94.19 164 PRO A C 1
ATOM 1273 O O . PRO A 1 164 ? 12.447 -18.904 -0.842 1.00 94.19 164 PRO A O 1
ATOM 1276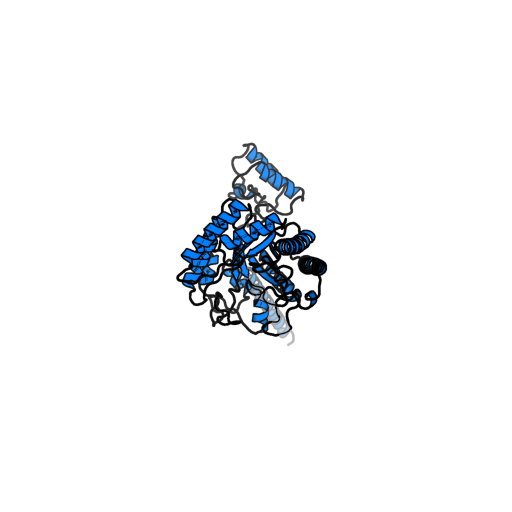 N N . SER A 1 165 ? 13.918 -17.538 0.173 1.00 89.50 165 SER A N 1
ATOM 1277 C CA . SER A 1 165 ? 14.728 -18.638 0.706 1.00 89.50 165 SER A CA 1
ATOM 1278 C C . SER A 1 165 ? 13.930 -19.485 1.710 1.00 89.50 165 SER A C 1
ATOM 1280 O O . SER A 1 165 ? 12.847 -19.106 2.131 1.00 89.50 165 SER A O 1
ATOM 1282 N N . THR A 1 166 ? 14.460 -20.624 2.146 1.00 84.31 166 THR A N 1
ATOM 1283 C CA . THR A 1 166 ? 13.873 -21.385 3.267 1.00 84.31 166 THR A CA 1
ATOM 1284 C C . THR A 1 166 ? 14.479 -20.992 4.617 1.00 84.31 166 THR A C 1
ATOM 1286 O O . THR A 1 166 ? 14.314 -21.714 5.600 1.00 84.31 166 THR A O 1
ATOM 1289 N N . ASP A 1 167 ? 15.261 -19.909 4.666 1.00 82.62 167 ASP A N 1
ATOM 1290 C CA . ASP A 1 167 ? 15.884 -19.441 5.900 1.00 82.62 167 ASP A CA 1
ATOM 1291 C C . ASP A 1 167 ? 14.811 -19.009 6.900 1.00 82.62 167 ASP A C 1
ATOM 1293 O O . ASP A 1 167 ? 13.894 -18.267 6.563 1.00 82.62 167 ASP A O 1
ATOM 1297 N N . LYS A 1 168 ? 14.942 -19.431 8.158 1.00 73.50 168 LYS A N 1
ATOM 1298 C CA . LYS A 1 168 ? 13.935 -19.129 9.183 1.00 73.50 168 LYS A CA 1
ATOM 1299 C C . LYS A 1 168 ? 13.736 -17.621 9.396 1.00 73.50 168 LYS A C 1
ATOM 1301 O O . LYS A 1 168 ? 12.675 -17.204 9.843 1.00 73.50 168 LYS A O 1
ATOM 1306 N N . TRP A 1 169 ? 14.751 -16.804 9.124 1.00 70.50 169 TRP A N 1
ATOM 1307 C CA . TRP A 1 169 ? 14.704 -15.363 9.365 1.00 70.50 169 TRP A CA 1
ATOM 1308 C C . TRP A 1 169 ? 14.516 -14.544 8.087 1.00 70.50 169 TRP A C 1
ATOM 1310 O O . TRP A 1 169 ? 13.984 -13.441 8.139 1.00 70.50 169 TRP A O 1
ATOM 1320 N N . ASN A 1 170 ? 14.913 -15.077 6.934 1.00 71.81 170 ASN A N 1
ATOM 1321 C CA . ASN A 1 170 ? 14.918 -14.358 5.659 1.00 71.81 170 ASN A CA 1
ATOM 1322 C C . ASN A 1 170 ? 14.099 -15.061 4.562 1.00 71.81 170 ASN A C 1
ATOM 1324 O O . ASN A 1 170 ? 14.204 -14.707 3.389 1.00 71.81 170 ASN A O 1
ATOM 1328 N N . GLY A 1 171 ? 13.327 -16.086 4.916 1.00 77.56 171 GLY A N 1
ATOM 1329 C CA . GLY A 1 171 ? 12.658 -17.004 3.996 1.00 77.56 171 GLY A CA 1
ATOM 1330 C C . GLY A 1 171 ? 11.134 -16.963 4.014 1.00 77.56 171 GLY A C 1
ATOM 1331 O O . GLY A 1 171 ? 10.485 -17.992 3.855 1.00 77.56 171 GLY A O 1
ATOM 1332 N N . HIS A 1 172 ? 10.565 -15.784 4.245 1.00 91.38 172 HIS A N 1
ATOM 1333 C CA . HIS A 1 172 ? 9.120 -15.578 4.352 1.00 91.38 172 HIS A CA 1
ATOM 1334 C C . HIS A 1 172 ? 8.559 -14.812 3.150 1.00 91.38 172 HIS A C 1
ATOM 1336 O O . HIS A 1 172 ? 9.293 -14.427 2.242 1.00 91.38 172 HIS A O 1
ATOM 1342 N N . CYS A 1 173 ? 7.251 -14.543 3.171 1.00 95.69 173 CYS A N 1
ATOM 1343 C CA . CYS A 1 173 ? 6.526 -13.806 2.127 1.00 95.69 173 CYS A CA 1
ATOM 1344 C C . CYS A 1 173 ? 6.382 -14.585 0.810 1.00 95.69 173 CYS A C 1
ATOM 1346 O O . CYS A 1 173 ? 6.242 -13.987 -0.258 1.00 95.69 173 CYS A O 1
ATOM 1348 N N . SER A 1 174 ? 6.393 -15.921 0.868 1.00 96.50 174 SER A N 1
ATOM 1349 C CA . SER A 1 174 ? 6.059 -16.751 -0.295 1.00 96.50 174 SER A CA 1
ATOM 1350 C C . SER A 1 174 ? 4.614 -16.514 -0.737 1.00 96.50 174 SER A C 1
ATOM 1352 O O . SER A 1 174 ? 3.763 -16.156 0.077 1.00 96.50 174 SER A O 1
ATOM 1354 N N . THR A 1 175 ? 4.281 -16.799 -2.001 1.00 97.00 175 THR A N 1
ATOM 1355 C CA . THR A 1 175 ? 2.889 -16.724 -2.487 1.00 97.00 175 THR A CA 1
ATOM 1356 C C . THR A 1 175 ? 1.902 -17.459 -1.567 1.00 97.00 175 THR A C 1
ATOM 1358 O O . THR A 1 175 ? 0.813 -16.955 -1.300 1.00 97.00 175 THR A O 1
ATOM 1361 N N . ASN A 1 176 ? 2.277 -18.630 -1.043 1.00 96.44 176 ASN A N 1
ATOM 1362 C CA . ASN A 1 176 ? 1.412 -19.411 -0.157 1.00 96.44 176 ASN A CA 1
ATOM 1363 C C . ASN A 1 176 ? 1.186 -18.722 1.196 1.00 96.44 176 ASN A C 1
ATOM 1365 O O . ASN A 1 176 ? 0.048 -18.668 1.665 1.00 96.44 176 ASN A O 1
ATOM 1369 N N . GLU A 1 177 ? 2.237 -18.168 1.806 1.00 96.50 177 GLU A N 1
ATOM 1370 C CA . GLU A 1 177 ? 2.112 -17.393 3.046 1.00 96.50 177 GLU A CA 1
ATOM 1371 C C . GLU A 1 177 ? 1.306 -16.112 2.829 1.00 96.50 177 GLU A C 1
ATOM 1373 O O . GLU A 1 177 ? 0.410 -15.821 3.620 1.00 96.50 177 GLU A O 1
ATOM 1378 N N . THR A 1 178 ? 1.551 -15.395 1.726 1.00 98.25 178 THR A N 1
ATOM 1379 C CA . THR A 1 178 ? 0.779 -14.211 1.329 1.00 98.25 178 THR A CA 1
ATOM 1380 C C . THR A 1 178 ? -0.714 -14.539 1.254 1.00 98.25 178 THR A C 1
ATOM 1382 O O . THR A 1 178 ? -1.530 -13.825 1.835 1.00 98.25 178 THR A O 1
ATOM 1385 N N . ILE A 1 179 ? -1.099 -15.638 0.591 1.00 98.62 179 ILE A N 1
ATOM 1386 C CA . ILE A 1 179 ? -2.508 -16.051 0.474 1.00 98.62 179 ILE A CA 1
ATOM 1387 C C . ILE A 1 179 ? -3.094 -16.420 1.841 1.00 98.62 179 ILE A C 1
ATOM 1389 O O . ILE A 1 179 ? -4.223 -16.029 2.146 1.00 98.62 179 ILE A O 1
ATOM 1393 N N . ALA A 1 180 ? -2.354 -17.165 2.667 1.00 98.44 180 ALA A N 1
ATOM 1394 C CA . ALA A 1 180 ? -2.815 -17.567 3.994 1.00 98.44 180 ALA A CA 1
ATOM 1395 C C . ALA A 1 180 ? -3.059 -16.351 4.903 1.00 98.44 180 ALA A C 1
ATOM 1397 O O . ALA A 1 180 ? -4.114 -16.252 5.539 1.00 98.44 180 ALA A O 1
ATOM 1398 N N . LEU A 1 181 ? -2.129 -15.393 4.907 1.00 98.69 181 LEU A N 1
ATOM 1399 C CA . LEU A 1 181 ? -2.245 -14.158 5.676 1.00 98.69 181 LEU A CA 1
ATOM 1400 C C . LEU A 1 181 ? -3.379 -13.270 5.153 1.00 98.69 181 LEU A C 1
ATOM 1402 O O . LEU A 1 181 ? -4.202 -12.798 5.936 1.00 98.69 181 LEU A O 1
ATOM 1406 N N . ALA A 1 182 ? -3.494 -13.115 3.832 1.00 98.69 182 ALA A N 1
ATOM 1407 C CA . ALA A 1 182 ? -4.578 -12.366 3.204 1.00 98.69 182 ALA A CA 1
ATOM 1408 C C . ALA A 1 182 ? -5.952 -12.973 3.531 1.00 98.69 182 ALA A C 1
ATOM 1410 O O . ALA A 1 182 ? -6.909 -12.246 3.793 1.00 98.69 182 ALA A O 1
ATOM 1411 N N . LYS A 1 183 ? -6.058 -14.306 3.591 1.00 98.06 183 LYS A N 1
ATOM 1412 C CA . LYS A 1 183 ? -7.287 -14.998 4.004 1.00 98.06 183 LYS A CA 1
ATOM 1413 C C . LYS A 1 183 ? -7.639 -14.710 5.462 1.00 98.06 183 LYS A C 1
ATOM 1415 O O . LYS A 1 183 ? -8.796 -14.413 5.754 1.00 98.06 183 LYS A O 1
ATOM 1420 N N . ARG A 1 184 ? -6.654 -14.756 6.366 1.00 98.38 184 ARG A N 1
ATOM 1421 C CA . ARG A 1 184 ? -6.837 -14.403 7.785 1.00 98.38 184 ARG A CA 1
ATOM 1422 C C . ARG A 1 184 ? -7.311 -12.956 7.932 1.00 98.38 184 ARG A C 1
ATOM 1424 O O . ARG A 1 184 ? -8.311 -12.717 8.601 1.00 98.38 184 ARG A O 1
ATOM 1431 N N . ALA A 1 185 ? -6.659 -12.014 7.251 1.00 98.19 185 ALA A N 1
ATOM 1432 C CA . ALA A 1 185 ? -7.035 -10.605 7.281 1.00 98.19 185 ALA A CA 1
ATOM 1433 C C . ALA A 1 185 ? -8.443 -10.365 6.701 1.00 98.19 185 ALA A C 1
ATOM 1435 O O . ALA A 1 185 ? -9.264 -9.688 7.321 1.00 98.19 185 ALA A O 1
ATOM 1436 N N . LYS A 1 186 ? -8.781 -10.994 5.566 1.00 94.12 186 LYS A N 1
ATOM 1437 C CA . LYS A 1 186 ? -10.126 -10.908 4.976 1.00 94.12 186 LYS A CA 1
ATOM 1438 C C . LYS A 1 186 ? -11.206 -11.394 5.945 1.00 94.12 186 LYS A C 1
ATOM 1440 O O . LYS A 1 186 ? -12.243 -10.750 6.067 1.00 94.12 186 LYS A O 1
ATOM 1445 N N . ASN A 1 187 ? -10.976 -12.510 6.638 1.00 92.56 187 ASN A N 1
ATOM 1446 C CA . ASN A 1 187 ? -11.938 -13.063 7.599 1.00 92.56 187 ASN A CA 1
ATOM 1447 C C . ASN A 1 187 ? -12.187 -12.131 8.796 1.00 92.56 187 ASN A C 1
ATOM 1449 O O . ASN A 1 187 ? -13.239 -12.207 9.422 1.00 92.56 187 ASN A O 1
ATOM 1453 N N . LEU A 1 188 ? -11.246 -11.231 9.085 1.00 90.06 188 LEU A N 1
ATOM 1454 C CA . LEU A 1 188 ? -11.397 -10.165 10.074 1.00 90.06 188 LEU A CA 1
ATOM 1455 C C . LEU A 1 188 ? -11.940 -8.862 9.466 1.00 90.06 188 LEU A C 1
ATOM 1457 O O . LEU A 1 188 ? -12.062 -7.867 10.174 1.00 90.06 188 LEU A O 1
ATOM 1461 N N . GLY A 1 189 ? -12.306 -8.845 8.184 1.00 88.88 189 GLY A N 1
ATOM 1462 C CA . GLY A 1 189 ? -12.903 -7.693 7.508 1.00 88.88 189 GLY A CA 1
ATOM 1463 C C . GLY A 1 189 ? -11.910 -6.616 7.068 1.00 88.88 189 GLY A C 1
ATOM 1464 O O . GLY A 1 189 ? -12.334 -5.499 6.785 1.00 88.88 189 GLY A O 1
ATOM 1465 N N . PHE A 1 190 ? -10.610 -6.919 7.010 1.00 96.44 190 PHE A N 1
ATOM 1466 C CA . PHE A 1 190 ? -9.628 -5.983 6.465 1.00 96.44 190 PHE A CA 1
ATOM 1467 C C . PHE A 1 190 ? -9.753 -5.855 4.944 1.00 96.44 190 PHE A C 1
ATOM 1469 O O . PHE A 1 190 ? -9.966 -6.838 4.229 1.00 96.44 190 PHE A O 1
ATOM 1476 N N . ARG A 1 191 ? -9.532 -4.637 4.446 1.00 97.88 191 ARG A N 1
ATOM 1477 C CA . ARG A 1 191 ? -9.250 -4.371 3.028 1.00 97.88 191 ARG A CA 1
ATOM 1478 C C . ARG A 1 191 ? -7.798 -4.734 2.736 1.00 97.88 191 ARG A C 1
ATOM 1480 O O . ARG A 1 191 ? -6.944 -4.581 3.603 1.00 97.88 191 ARG A O 1
ATOM 1487 N N . ILE A 1 192 ? -7.511 -5.238 1.540 1.00 98.69 192 ILE A N 1
ATOM 1488 C CA . ILE A 1 192 ? -6.217 -5.872 1.249 1.00 98.69 192 ILE A CA 1
ATOM 1489 C C . ILE A 1 192 ? -5.495 -5.131 0.128 1.00 98.69 192 ILE A C 1
ATOM 1491 O O . ILE A 1 192 ? -6.053 -4.927 -0.952 1.00 98.69 192 ILE A O 1
ATOM 1495 N N . MET A 1 193 ? -4.235 -4.797 0.392 1.00 98.94 193 MET A N 1
ATOM 1496 C CA . MET A 1 193 ? -3.231 -4.383 -0.577 1.00 98.94 193 MET A CA 1
ATOM 1497 C C . MET A 1 193 ? -2.181 -5.489 -0.713 1.00 98.94 193 MET A C 1
ATOM 1499 O O . MET A 1 193 ? -1.646 -5.949 0.295 1.00 98.94 193 MET A O 1
ATOM 1503 N N . ILE A 1 194 ? -1.879 -5.910 -1.941 1.00 98.88 194 ILE A N 1
ATOM 1504 C CA . ILE A 1 194 ? -0.769 -6.837 -2.213 1.00 98.88 194 ILE A CA 1
ATOM 1505 C C . ILE A 1 194 ? 0.399 -6.064 -2.804 1.00 98.88 194 ILE A C 1
ATOM 1507 O O . ILE A 1 194 ? 0.210 -5.288 -3.738 1.00 98.88 194 ILE A O 1
ATOM 1511 N N . ASP A 1 195 ? 1.596 -6.303 -2.287 1.00 98.88 195 ASP A N 1
ATOM 1512 C CA . ASP A 1 195 ? 2.815 -5.657 -2.750 1.00 98.88 195 ASP A CA 1
ATOM 1513 C C . ASP A 1 195 ? 3.779 -6.646 -3.416 1.00 98.88 195 ASP A C 1
ATOM 1515 O O . ASP A 1 195 ? 4.331 -7.545 -2.779 1.00 98.88 195 ASP A O 1
ATOM 1519 N N . PHE A 1 196 ? 3.965 -6.505 -4.730 1.00 98.88 196 PHE A N 1
ATOM 1520 C CA . PHE A 1 196 ? 4.884 -7.340 -5.493 1.00 98.88 196 PHE A CA 1
ATOM 1521 C C . PHE A 1 196 ? 6.274 -6.715 -5.506 1.00 98.88 196 PHE A C 1
ATOM 1523 O O . PHE A 1 196 ? 6.516 -5.743 -6.213 1.00 98.88 196 PHE A O 1
ATOM 1530 N N . HIS A 1 197 ? 7.225 -7.346 -4.822 1.00 98.62 197 HIS A N 1
ATOM 1531 C CA . HIS A 1 197 ? 8.623 -6.909 -4.868 1.00 98.62 197 HIS A CA 1
ATOM 1532 C C . HIS A 1 197 ? 9.335 -7.283 -6.176 1.00 98.62 197 HIS A C 1
ATOM 1534 O O . HIS A 1 197 ? 10.375 -6.712 -6.485 1.00 98.62 197 HIS A O 1
ATOM 1540 N N . TYR A 1 198 ? 8.825 -8.283 -6.909 1.00 98.69 198 TYR A N 1
ATOM 1541 C CA . TYR A 1 198 ? 9.492 -8.875 -8.079 1.00 98.69 198 TYR A CA 1
ATOM 1542 C C . TYR A 1 198 ? 10.961 -9.242 -7.814 1.00 98.69 198 TYR A C 1
ATOM 1544 O O . TYR A 1 198 ? 11.847 -8.993 -8.623 1.00 98.69 198 TYR A O 1
ATOM 1552 N N . SER A 1 199 ? 11.209 -9.837 -6.653 1.00 98.19 199 SER A N 1
ATOM 1553 C CA . SER A 1 199 ? 12.514 -10.284 -6.176 1.00 98.19 199 SER A CA 1
ATOM 1554 C C . SER A 1 199 ? 12.307 -11.516 -5.290 1.00 98.19 199 SER A C 1
ATOM 1556 O O . SER A 1 199 ? 11.194 -11.775 -4.823 1.00 98.19 199 SER A O 1
ATOM 1558 N N . ASP A 1 200 ? 13.375 -12.274 -5.056 1.00 97.00 200 ASP A N 1
ATOM 1559 C CA . ASP A 1 200 ? 13.404 -13.376 -4.080 1.00 97.00 200 ASP A CA 1
ATOM 1560 C C . ASP A 1 200 ? 13.655 -12.874 -2.645 1.00 97.00 200 ASP A C 1
ATOM 1562 O O . ASP A 1 200 ? 13.652 -13.645 -1.691 1.00 97.00 200 ASP A O 1
ATOM 1566 N N . SER A 1 201 ? 13.924 -11.576 -2.484 1.00 95.00 201 SER A N 1
ATOM 1567 C CA . SER A 1 201 ? 14.176 -10.922 -1.198 1.00 95.00 201 SER A CA 1
ATOM 1568 C C . SER A 1 201 ? 13.741 -9.454 -1.244 1.00 95.00 201 SER A C 1
ATOM 1570 O O . SER A 1 201 ? 13.145 -9.009 -2.225 1.00 95.00 201 SER A O 1
ATOM 1572 N N . TRP A 1 202 ? 14.071 -8.681 -0.208 1.00 94.38 202 TRP A N 1
ATOM 1573 C CA . TRP A 1 202 ? 13.860 -7.234 -0.170 1.00 94.38 202 TRP A CA 1
ATOM 1574 C C . TRP A 1 202 ? 14.221 -6.538 -1.488 1.00 94.38 202 TRP A C 1
ATOM 1576 O O . TRP A 1 202 ? 15.286 -6.786 -2.069 1.00 94.38 202 TRP A O 1
ATOM 1586 N N . ALA A 1 203 ? 13.295 -5.686 -1.924 1.00 96.50 203 ALA A N 1
ATOM 1587 C CA . ALA A 1 203 ? 13.435 -4.785 -3.051 1.00 96.50 203 ALA A CA 1
ATOM 1588 C C . ALA A 1 203 ? 13.177 -3.376 -2.514 1.00 96.50 203 ALA A C 1
ATOM 1590 O O . ALA A 1 203 ? 12.178 -3.164 -1.829 1.00 96.50 203 ALA A O 1
ATOM 1591 N N . ASP A 1 204 ? 14.107 -2.466 -2.758 1.00 96.44 204 ASP A N 1
ATOM 1592 C CA . ASP A 1 204 ? 14.147 -1.111 -2.214 1.00 96.44 204 ASP A CA 1
ATOM 1593 C C . ASP A 1 204 ? 14.911 -0.186 -3.196 1.00 96.44 204 ASP A C 1
ATOM 1595 O O . ASP A 1 204 ? 15.400 -0.651 -4.235 1.00 96.44 204 ASP A O 1
ATOM 1599 N N . PRO A 1 205 ? 15.040 1.127 -2.933 1.00 97.00 205 PRO A N 1
ATOM 1600 C CA . PRO A 1 205 ? 15.703 2.062 -3.841 1.00 97.00 205 PRO A CA 1
ATOM 1601 C C . PRO A 1 205 ? 17.175 1.748 -4.128 1.00 97.00 205 PRO A C 1
ATOM 1603 O O . PRO A 1 205 ? 17.709 2.237 -5.122 1.00 97.00 205 PRO A O 1
ATOM 1606 N N . GLY A 1 206 ? 17.847 0.997 -3.252 1.00 96.62 206 GLY A N 1
ATOM 1607 C CA . GLY A 1 206 ? 19.239 0.579 -3.401 1.00 96.62 206 GLY A CA 1
ATOM 1608 C C . GLY A 1 206 ? 19.400 -0.818 -4.000 1.00 96.62 206 GLY A C 1
ATOM 1609 O O . GLY A 1 206 ? 20.492 -1.151 -4.468 1.00 96.62 206 GLY A O 1
ATOM 1610 N N . LYS A 1 207 ? 18.339 -1.632 -4.018 1.00 96.31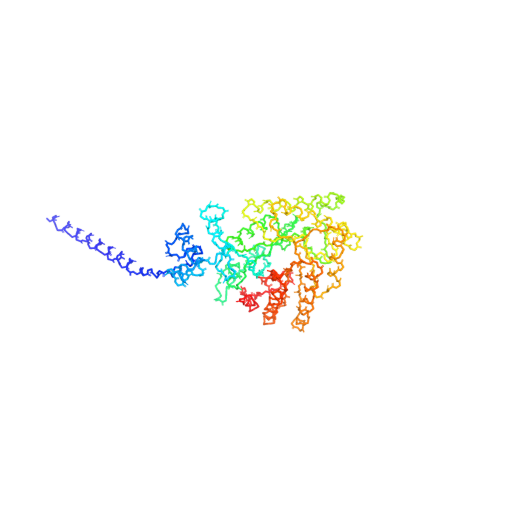 207 LYS A N 1
ATOM 1611 C CA . LYS A 1 207 ? 18.380 -3.028 -4.459 1.00 96.31 207 LYS A CA 1
ATOM 1612 C C . LYS A 1 207 ? 17.077 -3.447 -5.138 1.00 96.31 207 LYS A C 1
ATOM 1614 O O . LYS A 1 207 ? 16.051 -3.584 -4.493 1.00 96.31 207 LYS A O 1
ATOM 1619 N N . GLN A 1 208 ? 17.141 -3.782 -6.424 1.00 98.19 208 GLN A N 1
ATOM 1620 C CA . GLN A 1 208 ? 16.011 -4.324 -7.202 1.00 98.19 208 GLN A CA 1
ATOM 1621 C C . GLN A 1 208 ? 16.425 -5.615 -7.927 1.00 98.19 208 GLN A C 1
ATOM 1623 O O . GLN A 1 208 ? 16.336 -5.735 -9.150 1.00 98.19 208 GLN A O 1
ATOM 1628 N N . THR A 1 209 ? 16.998 -6.558 -7.174 1.00 97.81 209 THR A N 1
ATOM 1629 C CA . THR A 1 209 ? 17.599 -7.787 -7.712 1.00 97.81 209 THR A CA 1
ATOM 1630 C C . THR A 1 209 ? 16.553 -8.671 -8.392 1.00 97.81 209 THR A C 1
ATOM 1632 O O . THR A 1 209 ? 15.535 -9.000 -7.790 1.00 97.81 209 THR A O 1
ATOM 1635 N N . LYS A 1 210 ? 16.827 -9.106 -9.630 1.00 98.06 210 LYS A N 1
ATOM 1636 C CA . LYS A 1 210 ? 15.990 -10.101 -10.314 1.00 98.06 210 LYS A CA 1
ATOM 1637 C C . LYS A 1 210 ? 15.919 -11.405 -9.501 1.00 98.06 210 LYS A C 1
ATOM 1639 O O . LYS A 1 210 ? 16.952 -11.831 -8.977 1.00 98.06 210 LYS A O 1
ATOM 1644 N N . PRO A 1 211 ? 14.757 -12.080 -9.459 1.00 98.12 211 PRO A N 1
ATOM 1645 C CA . PRO A 1 211 ? 14.660 -13.452 -8.979 1.00 98.12 211 PRO A CA 1
ATOM 1646 C C . PRO A 1 211 ? 15.684 -14.347 -9.677 1.00 98.12 211 PRO A C 1
ATOM 1648 O O . PRO A 1 211 ? 15.936 -14.185 -10.875 1.00 98.12 211 PRO A O 1
ATOM 1651 N N . ALA A 1 212 ? 16.238 -15.326 -8.966 1.00 97.62 212 ALA A N 1
ATOM 1652 C CA . ALA A 1 212 ? 17.268 -16.221 -9.487 1.00 97.62 212 ALA A CA 1
ATOM 1653 C C . ALA A 1 212 ? 16.808 -16.937 -10.769 1.00 97.62 212 ALA A C 1
ATOM 1655 O O . ALA A 1 212 ? 17.557 -17.036 -11.741 1.00 97.62 212 ALA A O 1
ATOM 1656 N N . ALA A 1 213 ? 15.538 -17.353 -10.806 1.00 97.62 213 ALA A N 1
ATOM 1657 C CA . ALA A 1 213 ? 14.923 -17.998 -11.963 1.00 97.62 213 ALA A CA 1
ATOM 1658 C C . ALA A 1 213 ? 14.818 -17.086 -13.204 1.00 97.62 213 ALA A C 1
ATOM 1660 O O . ALA A 1 213 ? 14.587 -17.582 -14.304 1.00 97.62 213 ALA A O 1
ATOM 1661 N N . TRP A 1 214 ? 14.950 -15.764 -13.044 1.00 98.31 214 TRP A N 1
ATOM 1662 C CA . TRP A 1 214 ? 14.764 -14.772 -14.110 1.00 98.31 214 TRP A CA 1
ATOM 1663 C C . TRP A 1 214 ? 16.086 -14.153 -14.589 1.00 98.31 214 TRP A C 1
ATOM 1665 O O . TRP A 1 214 ? 16.083 -13.355 -15.525 1.00 98.31 214 TRP A O 1
ATOM 1675 N N . LEU A 1 215 ? 17.226 -14.504 -13.975 1.00 96.81 215 LEU A N 1
ATOM 1676 C CA . LEU A 1 215 ? 18.524 -13.865 -14.240 1.00 96.81 215 LEU A CA 1
ATOM 1677 C C . LEU A 1 215 ? 18.946 -13.924 -15.714 1.00 96.81 215 LEU A C 1
ATOM 1679 O O . LEU A 1 215 ? 19.440 -12.925 -16.236 1.00 96.81 215 LEU A O 1
ATOM 1683 N N . ASN A 1 216 ? 18.709 -15.065 -16.369 1.00 96.56 216 ASN A N 1
ATOM 1684 C CA . ASN A 1 216 ? 19.149 -15.346 -17.740 1.00 96.56 216 ASN A CA 1
ATOM 1685 C C . ASN A 1 216 ? 18.066 -15.096 -18.803 1.00 96.56 216 ASN A C 1
ATOM 1687 O O . ASN A 1 216 ? 18.247 -15.480 -19.957 1.00 96.56 216 ASN A O 1
ATOM 1691 N N . LEU A 1 217 ? 16.92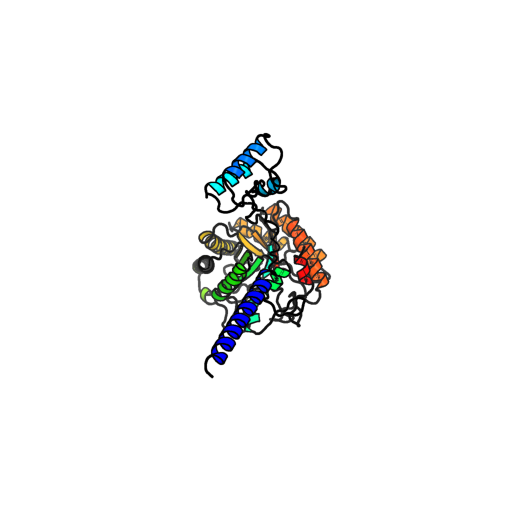7 -14.511 -18.425 1.00 97.94 217 LEU A N 1
ATOM 1692 C CA . LEU A 1 217 ? 15.891 -14.146 -19.386 1.00 97.94 217 LEU A CA 1
ATOM 1693 C C . LEU A 1 217 ? 16.321 -12.906 -20.169 1.00 97.94 217 LEU A C 1
ATOM 1695 O O . LEU A 1 217 ? 16.906 -11.980 -19.607 1.00 97.94 217 LEU A O 1
ATOM 1699 N N . ASP A 1 218 ? 15.981 -12.878 -21.456 1.00 98.06 218 ASP A N 1
ATOM 1700 C CA . ASP A 1 218 ? 15.978 -11.631 -22.208 1.00 98.06 218 ASP A CA 1
ATOM 1701 C C . ASP A 1 218 ? 14.813 -10.738 -21.748 1.00 98.06 218 ASP A C 1
ATOM 1703 O O . ASP A 1 218 ? 13.959 -11.132 -20.946 1.00 98.06 218 ASP A O 1
ATOM 1707 N N . PHE A 1 219 ? 14.759 -9.507 -22.254 1.00 98.50 219 PHE A N 1
ATOM 1708 C CA . PHE A 1 219 ? 13.755 -8.554 -21.793 1.00 98.50 219 PHE A CA 1
ATOM 1709 C C . PHE A 1 219 ? 12.309 -8.994 -22.100 1.00 98.50 219 PHE A C 1
ATOM 1711 O O . PHE A 1 219 ? 11.406 -8.745 -21.301 1.00 98.50 219 PHE A O 1
ATOM 1718 N N . ASN A 1 220 ? 12.079 -9.711 -23.205 1.00 98.56 220 ASN A N 1
ATOM 1719 C CA . ASN A 1 220 ? 10.763 -10.277 -23.520 1.00 98.56 220 ASN A CA 1
ATOM 1720 C C . ASN A 1 220 ? 10.370 -11.381 -22.531 1.00 98.56 220 ASN A C 1
ATOM 1722 O O . ASN A 1 220 ? 9.234 -11.406 -22.052 1.00 98.56 220 ASN A O 1
ATOM 1726 N N . GLY A 1 221 ? 11.307 -12.267 -22.189 1.00 98.69 221 GLY A N 1
ATOM 1727 C CA . GLY A 1 221 ? 11.129 -13.273 -21.150 1.00 98.69 221 GLY A CA 1
ATOM 1728 C C . GLY A 1 221 ? 10.853 -12.642 -19.787 1.00 98.69 221 GLY A C 1
ATOM 1729 O O . GLY A 1 221 ? 9.963 -13.099 -19.075 1.00 98.69 221 GLY A O 1
ATOM 1730 N N . LEU A 1 222 ? 11.546 -11.551 -19.451 1.00 98.50 222 LEU A N 1
ATOM 1731 C CA . LEU A 1 222 ? 11.333 -10.816 -18.207 1.00 98.50 222 LEU A CA 1
ATOM 1732 C C . LEU A 1 222 ? 9.933 -10.188 -18.145 1.00 98.50 222 LEU A C 1
ATOM 1734 O O . LEU A 1 222 ? 9.232 -10.369 -17.155 1.00 98.50 222 LEU A O 1
ATOM 1738 N N . MET A 1 223 ? 9.487 -9.520 -19.214 1.00 98.88 223 MET A N 1
ATOM 1739 C CA . MET A 1 223 ? 8.115 -9.000 -19.324 1.00 98.88 223 MET A CA 1
ATOM 1740 C C . MET A 1 223 ? 7.068 -10.106 -19.153 1.00 98.88 223 MET A C 1
ATOM 1742 O O . MET A 1 223 ? 6.110 -9.944 -18.393 1.00 98.88 223 MET A O 1
ATOM 1746 N N . LYS A 1 224 ? 7.272 -11.252 -19.817 1.00 98.81 224 LYS A N 1
ATOM 1747 C CA . LYS A 1 224 ? 6.386 -12.413 -19.695 1.00 98.81 224 LYS A CA 1
ATOM 1748 C C . LYS A 1 224 ? 6.324 -12.924 -18.255 1.00 98.81 224 LYS A C 1
ATOM 1750 O O . LYS A 1 224 ? 5.231 -13.142 -17.748 1.00 98.81 224 LYS A O 1
ATOM 1755 N N . MET A 1 225 ? 7.465 -13.070 -17.580 1.00 98.75 225 MET A N 1
ATOM 1756 C CA . MET A 1 225 ? 7.494 -13.548 -16.194 1.00 98.75 225 MET A CA 1
ATOM 1757 C C . MET A 1 225 ? 6.874 -12.562 -15.205 1.00 98.75 225 MET A C 1
ATOM 1759 O O . MET A 1 225 ? 6.183 -13.000 -14.288 1.00 98.75 225 MET A O 1
ATOM 1763 N N . THR A 1 226 ? 7.047 -11.253 -15.408 1.00 98.88 226 THR A N 1
ATOM 1764 C CA . THR A 1 226 ? 6.363 -10.225 -14.608 1.00 98.88 226 THR A CA 1
ATOM 1765 C C . THR A 1 226 ? 4.845 -10.362 -14.722 1.00 98.88 226 THR A C 1
ATOM 1767 O O . THR A 1 226 ? 4.160 -10.376 -13.701 1.00 98.88 226 THR A O 1
ATOM 1770 N N . TYR A 1 227 ? 4.316 -10.524 -15.943 1.00 98.94 227 TYR A N 1
ATOM 1771 C CA . TYR A 1 227 ? 2.885 -10.760 -16.158 1.00 98.94 227 TYR A CA 1
ATOM 1772 C C . TYR A 1 227 ? 2.429 -12.081 -15.520 1.00 98.94 227 TYR A C 1
ATOM 1774 O O . TYR A 1 227 ? 1.498 -12.088 -14.716 1.00 98.94 227 TYR A O 1
ATOM 1782 N N . ASP A 1 228 ? 3.089 -13.193 -15.852 1.00 98.94 228 ASP A N 1
ATOM 1783 C CA . ASP A 1 228 ? 2.667 -14.536 -15.441 1.00 98.94 228 ASP A CA 1
ATOM 1784 C C . ASP A 1 228 ? 2.681 -14.699 -13.921 1.00 98.94 228 ASP A C 1
ATOM 1786 O O . ASP A 1 228 ? 1.735 -15.243 -13.352 1.00 98.94 228 ASP A O 1
ATOM 1790 N N . TYR A 1 229 ? 3.723 -14.195 -13.251 1.00 98.88 229 TYR A N 1
ATOM 1791 C CA . TYR A 1 229 ? 3.817 -14.248 -11.796 1.00 98.88 229 TYR A CA 1
ATOM 1792 C C . TYR A 1 229 ? 2.704 -13.433 -11.131 1.00 98.88 229 TYR A C 1
ATOM 1794 O O . TYR A 1 229 ? 2.011 -13.937 -10.246 1.00 98.88 229 TYR A O 1
ATOM 1802 N N . THR A 1 230 ? 2.472 -12.196 -11.583 1.00 98.94 230 THR A N 1
ATOM 1803 C CA . THR A 1 230 ? 1.383 -11.371 -11.045 1.00 98.94 230 THR A CA 1
ATOM 1804 C C . THR A 1 230 ? 0.019 -12.010 -11.292 1.00 98.94 230 THR A C 1
ATOM 1806 O O . THR A 1 230 ? -0.803 -12.063 -10.376 1.00 98.94 230 THR A O 1
ATOM 1809 N N . TYR A 1 231 ? -0.218 -12.548 -12.489 1.00 98.94 231 TYR A N 1
ATOM 1810 C CA . TYR A 1 231 ? -1.477 -13.201 -12.839 1.00 98.94 231 TYR A CA 1
ATOM 1811 C C . TYR A 1 231 ? -1.722 -14.462 -12.001 1.00 98.94 231 TYR A C 1
ATOM 1813 O O . TYR A 1 231 ? -2.843 -14.675 -11.533 1.00 98.94 231 TYR A O 1
ATOM 1821 N N . ASP A 1 232 ? -0.690 -15.278 -11.767 1.00 98.88 232 ASP A N 1
ATOM 1822 C CA . ASP A 1 232 ? -0.772 -16.486 -10.941 1.00 98.88 232 ASP A CA 1
ATOM 1823 C C . ASP A 1 232 ? -1.119 -16.156 -9.482 1.00 98.88 232 ASP A C 1
ATOM 1825 O O . ASP A 1 232 ? -2.101 -16.682 -8.950 1.00 98.88 232 ASP A O 1
ATOM 1829 N N . VAL A 1 233 ? -0.388 -15.230 -8.850 1.00 98.88 233 VAL A N 1
ATOM 1830 C CA . VAL A 1 233 ? -0.662 -14.813 -7.463 1.00 98.88 233 VAL A CA 1
ATOM 1831 C C . VAL A 1 233 ? -2.072 -14.228 -7.339 1.00 98.88 233 VAL A C 1
ATOM 1833 O O . VAL A 1 233 ? -2.840 -14.642 -6.466 1.00 98.88 233 VAL A O 1
ATOM 1836 N N . MET A 1 234 ? -2.455 -13.318 -8.241 1.00 98.81 234 MET A N 1
ATOM 1837 C CA . MET A 1 234 ? -3.794 -12.718 -8.249 1.00 98.81 234 MET A CA 1
ATOM 1838 C C . MET A 1 234 ? -4.892 -13.767 -8.467 1.00 98.81 234 MET A C 1
ATOM 1840 O O . MET A 1 234 ? -5.925 -13.735 -7.795 1.00 98.81 234 MET A O 1
ATOM 1844 N N . THR A 1 235 ? -4.673 -14.741 -9.354 1.00 98.69 235 THR A N 1
ATOM 1845 C CA . THR A 1 235 ? -5.615 -15.844 -9.591 1.00 98.69 235 THR A CA 1
ATOM 1846 C C . THR A 1 235 ? -5.757 -16.731 -8.357 1.00 98.69 235 THR A C 1
ATOM 1848 O O . THR A 1 235 ? -6.877 -17.077 -7.977 1.00 98.69 235 THR A O 1
ATOM 1851 N N . LYS A 1 236 ? -4.654 -17.073 -7.684 1.00 98.69 236 LYS A N 1
ATOM 1852 C CA . LYS A 1 236 ? -4.682 -17.868 -6.449 1.00 98.69 236 LYS A CA 1
ATOM 1853 C C . LYS A 1 236 ? -5.394 -17.141 -5.305 1.00 98.69 236 LYS A C 1
ATOM 1855 O O . LYS A 1 236 ? -6.146 -17.780 -4.564 1.00 98.69 236 LYS A O 1
ATOM 1860 N N . LEU A 1 237 ? -5.221 -15.822 -5.187 1.00 98.12 237 LEU A N 1
ATOM 1861 C CA . LEU A 1 237 ? -5.991 -14.986 -4.259 1.00 98.12 237 LEU A CA 1
ATOM 1862 C C . LEU A 1 237 ? -7.488 -15.034 -4.591 1.00 98.12 237 LEU A C 1
ATOM 1864 O O . LEU A 1 237 ? -8.288 -15.377 -3.718 1.00 98.12 237 LEU A O 1
ATOM 1868 N N . ARG A 1 238 ? -7.865 -14.806 -5.858 1.00 97.31 238 ARG A N 1
ATOM 1869 C CA . ARG A 1 238 ? -9.265 -14.878 -6.318 1.00 97.31 238 ARG A CA 1
ATOM 1870 C C . ARG A 1 238 ? -9.895 -16.240 -6.029 1.00 97.31 238 ARG A C 1
ATOM 1872 O O . ARG A 1 238 ? -11.021 -16.292 -5.544 1.00 97.31 238 ARG A O 1
ATOM 1879 N N . ASN A 1 239 ? -9.168 -17.332 -6.260 1.00 94.31 239 ASN A N 1
ATOM 1880 C CA . ASN A 1 239 ? -9.633 -18.695 -5.976 1.00 94.31 239 ASN A CA 1
ATOM 1881 C C . ASN A 1 239 ? -9.842 -18.950 -4.472 1.00 94.31 239 ASN A C 1
ATOM 1883 O O . ASN A 1 239 ? -10.616 -19.825 -4.097 1.00 94.31 239 ASN A O 1
ATOM 1887 N N . ASN A 1 240 ? -9.199 -18.163 -3.605 1.00 91.69 240 ASN A N 1
ATOM 1888 C CA . ASN A 1 240 ? -9.448 -18.136 -2.162 1.00 91.69 240 ASN A CA 1
ATOM 1889 C C . ASN A 1 240 ? -10.483 -17.068 -1.755 1.00 91.69 240 ASN A C 1
ATOM 1891 O O . ASN A 1 240 ? -10.606 -16.725 -0.578 1.00 91.69 240 ASN A O 1
ATOM 1895 N N . GLY A 1 241 ? -11.234 -16.536 -2.721 1.00 88.00 241 GLY A N 1
ATOM 1896 C CA . GLY A 1 241 ? -12.247 -15.505 -2.528 1.00 88.00 241 GLY A CA 1
ATOM 1897 C C . GLY A 1 241 ? -11.674 -14.125 -2.210 1.00 88.00 241 GLY A C 1
ATOM 1898 O O . GLY A 1 241 ? -12.419 -13.263 -1.754 1.00 88.00 241 GLY A O 1
ATOM 1899 N N . ILE A 1 242 ? -10.376 -13.893 -2.384 1.00 94.06 242 ILE A N 1
ATOM 1900 C CA . ILE A 1 242 ? -9.725 -12.623 -2.060 1.00 94.06 242 ILE A CA 1
ATOM 1901 C C . ILE A 1 242 ? -9.557 -11.825 -3.348 1.00 94.06 242 ILE A C 1
ATOM 1903 O O . ILE A 1 242 ? -8.863 -12.248 -4.268 1.00 94.06 242 ILE A O 1
ATOM 1907 N N . LEU A 1 243 ? -10.179 -10.653 -3.400 1.00 93.31 243 LEU A N 1
ATOM 1908 C CA . LEU A 1 243 ? -9.954 -9.663 -4.445 1.00 93.31 243 LEU A CA 1
ATOM 1909 C C . LEU A 1 243 ? -9.294 -8.454 -3.782 1.00 93.31 243 LEU A C 1
ATOM 1911 O O . LEU A 1 243 ? -9.998 -7.703 -3.104 1.00 93.31 243 LEU A O 1
ATOM 1915 N N . PRO A 1 244 ? -7.963 -8.288 -3.905 1.00 97.25 244 PRO A N 1
ATOM 1916 C CA . PRO A 1 244 ? -7.278 -7.127 -3.355 1.00 97.25 244 PRO A CA 1
ATOM 1917 C C . PRO A 1 244 ? -7.897 -5.839 -3.884 1.00 97.25 244 PRO A C 1
ATOM 1919 O O . PRO A 1 244 ? -8.231 -5.738 -5.068 1.00 97.25 244 PRO A O 1
ATOM 1922 N N . GLU A 1 245 ? -8.038 -4.849 -3.016 1.00 98.25 245 GLU A N 1
ATOM 1923 C CA . GLU A 1 245 ? -8.498 -3.530 -3.432 1.00 98.25 245 GLU A CA 1
ATOM 1924 C C . GLU A 1 245 ? -7.383 -2.773 -4.154 1.00 98.25 245 GLU A C 1
ATOM 1926 O O . GLU A 1 245 ? -7.634 -2.104 -5.160 1.00 98.25 245 GLU A O 1
ATOM 1931 N N . TRP A 1 246 ? -6.144 -2.970 -3.696 1.00 98.88 246 TRP A N 1
ATOM 1932 C CA . TRP A 1 246 ? -4.952 -2.390 -4.297 1.00 98.88 246 TRP A CA 1
ATOM 1933 C C . TRP A 1 246 ? -3.874 -3.435 -4.560 1.00 98.88 246 TRP A C 1
ATOM 1935 O O . TRP A 1 246 ? -3.736 -4.416 -3.826 1.00 98.88 246 TRP A O 1
ATOM 1945 N N . VAL A 1 247 ? -3.076 -3.194 -5.594 1.00 98.94 247 VAL A N 1
ATOM 1946 C CA . VAL A 1 247 ? -1.865 -3.959 -5.892 1.00 98.94 247 VAL A CA 1
ATOM 1947 C C . VAL A 1 247 ? -0.736 -2.999 -6.231 1.00 98.94 247 VAL A C 1
ATOM 1949 O O . VAL A 1 247 ? -0.906 -2.154 -7.106 1.00 98.94 247 VAL A O 1
ATOM 1952 N N . GLN A 1 248 ? 0.416 -3.146 -5.584 1.00 98.88 248 GLN A N 1
ATOM 1953 C CA . GLN A 1 248 ? 1.646 -2.477 -5.996 1.00 98.88 248 GLN A CA 1
ATOM 1954 C C . GLN A 1 248 ? 2.397 -3.331 -7.012 1.00 98.88 248 GLN A C 1
ATOM 1956 O O . GLN A 1 248 ? 2.639 -4.518 -6.787 1.00 98.88 248 GLN A O 1
ATOM 1961 N N . VAL A 1 249 ? 2.767 -2.710 -8.129 1.00 98.81 249 VAL A N 1
ATOM 1962 C CA . VAL A 1 249 ? 3.626 -3.311 -9.154 1.00 98.81 249 VAL A CA 1
ATOM 1963 C C . VAL A 1 249 ? 5.040 -2.788 -8.917 1.00 98.81 249 VAL A C 1
ATOM 1965 O O . VAL A 1 249 ? 5.434 -1.760 -9.466 1.00 98.81 249 VAL A O 1
ATOM 1968 N N . GLY A 1 250 ? 5.777 -3.493 -8.058 1.00 98.56 250 GLY A N 1
ATOM 1969 C CA . GLY A 1 250 ? 7.080 -3.079 -7.547 1.00 98.56 250 GLY A CA 1
ATOM 1970 C C . GLY A 1 250 ? 6.979 -2.377 -6.188 1.00 98.56 250 GLY A C 1
ATOM 1971 O O . GLY A 1 250 ? 6.004 -1.675 -5.907 1.00 98.56 250 GLY A O 1
ATOM 1972 N N . ASN A 1 251 ? 8.029 -2.531 -5.378 1.00 98.75 251 ASN A N 1
ATOM 1973 C CA . ASN A 1 251 ? 8.203 -1.832 -4.104 1.00 98.75 251 ASN A CA 1
ATOM 1974 C C . ASN A 1 251 ? 9.313 -0.781 -4.225 1.00 98.75 251 ASN A C 1
ATOM 1976 O O . ASN A 1 251 ? 10.411 -1.107 -4.687 1.00 98.75 251 ASN A O 1
ATOM 1980 N N . GLU A 1 252 ? 9.018 0.459 -3.821 1.00 98.62 252 GLU A N 1
ATOM 1981 C CA . GLU A 1 252 ? 9.944 1.603 -3.833 1.00 98.62 252 GLU A CA 1
ATOM 1982 C C . GLU A 1 252 ? 10.835 1.664 -5.091 1.00 98.62 252 GLU A C 1
ATOM 1984 O O . GLU A 1 252 ? 12.069 1.685 -5.031 1.00 98.62 252 GLU A O 1
ATOM 1989 N N . THR A 1 253 ? 10.203 1.688 -6.268 1.00 98.62 253 THR A N 1
ATOM 1990 C CA . THR A 1 253 ? 10.863 1.586 -7.580 1.00 98.62 253 THR A CA 1
ATOM 1991 C C . THR A 1 253 ? 11.513 2.901 -8.010 1.00 98.62 253 THR A C 1
ATOM 1993 O O . THR A 1 253 ? 11.385 3.331 -9.157 1.00 98.62 253 THR A O 1
ATOM 1996 N N . ASN A 1 254 ? 12.205 3.577 -7.090 1.00 98.56 254 ASN A N 1
ATOM 1997 C CA . ASN A 1 254 ? 12.792 4.907 -7.265 1.00 98.56 254 ASN A CA 1
ATOM 1998 C C . ASN A 1 254 ? 13.711 5.012 -8.477 1.00 98.56 254 ASN A C 1
ATOM 2000 O O . ASN A 1 254 ? 13.894 6.103 -9.003 1.00 98.56 254 ASN A O 1
ATOM 2004 N N . ASN A 1 255 ? 14.299 3.898 -8.907 1.00 98.69 255 ASN A N 1
ATOM 2005 C CA . ASN A 1 255 ? 15.047 3.815 -10.151 1.00 98.69 255 ASN A CA 1
ATOM 2006 C C . ASN A 1 255 ? 14.646 2.569 -10.960 1.00 98.69 255 ASN A C 1
ATOM 2008 O O . ASN A 1 255 ? 15.481 1.879 -11.541 1.00 98.69 255 ASN A O 1
ATOM 2012 N N . GLY A 1 256 ? 13.350 2.263 -10.991 1.00 98.75 256 GLY A N 1
ATOM 2013 C CA . GLY A 1 256 ? 12.786 1.095 -11.664 1.00 98.75 256 GLY A CA 1
ATOM 2014 C C . GLY A 1 256 ? 12.851 -0.185 -10.830 1.00 98.75 256 GLY A C 1
ATOM 2015 O O . GLY A 1 256 ? 13.031 -0.123 -9.617 1.00 98.75 256 GLY A O 1
ATOM 2016 N N . MET A 1 257 ? 12.713 -1.338 -11.485 1.00 98.69 257 MET A N 1
ATOM 2017 C CA . MET A 1 257 ? 12.702 -2.670 -10.861 1.00 98.69 257 MET A CA 1
ATOM 2018 C C . MET A 1 257 ? 13.402 -3.701 -11.752 1.00 98.69 257 MET A C 1
ATOM 2020 O O . MET A 1 257 ? 13.686 -3.401 -12.909 1.00 98.69 257 MET A O 1
ATOM 2024 N N . LEU A 1 258 ? 13.670 -4.911 -11.246 1.00 98.62 258 LEU A N 1
ATOM 2025 C CA . LEU A 1 258 ? 14.264 -6.012 -12.026 1.00 98.62 258 LEU A CA 1
ATOM 2026 C C . LEU A 1 258 ? 15.556 -5.596 -12.754 1.00 98.62 258 LEU A C 1
ATOM 2028 O O . LEU A 1 258 ? 15.671 -5.659 -13.982 1.00 98.62 258 LEU A O 1
ATOM 2032 N N . TRP A 1 259 ? 16.526 -5.111 -11.984 1.00 98.44 259 TRP A N 1
ATOM 2033 C CA . TRP A 1 259 ? 17.751 -4.541 -12.531 1.00 98.44 259 TRP A CA 1
ATOM 2034 C C . TRP A 1 259 ? 18.666 -5.590 -13.183 1.00 98.44 259 TRP A C 1
ATOM 2036 O O . TRP A 1 259 ? 18.743 -6.740 -12.754 1.00 98.44 259 TRP A O 1
ATOM 2046 N N . GLU A 1 260 ? 19.411 -5.225 -14.227 1.00 97.56 260 GLU A N 1
ATOM 2047 C CA . GLU A 1 260 ? 19.546 -3.865 -14.790 1.00 97.56 260 GLU A CA 1
ATOM 2048 C C . GLU A 1 260 ? 18.570 -3.567 -15.948 1.00 97.56 260 GLU A C 1
ATOM 2050 O O . GLU A 1 260 ? 18.460 -2.415 -16.367 1.00 97.56 260 GLU A O 1
ATOM 2055 N N . ASP A 1 261 ? 17.823 -4.566 -16.428 1.00 98.44 261 ASP A N 1
ATOM 2056 C CA . ASP A 1 261 ? 16.939 -4.461 -17.600 1.00 98.44 261 ASP A CA 1
ATOM 2057 C C . ASP A 1 261 ? 15.792 -3.458 -17.417 1.00 98.44 261 ASP A C 1
ATOM 2059 O O . ASP A 1 261 ? 15.435 -2.740 -18.355 1.00 98.44 261 ASP A O 1
ATOM 2063 N N . GLY A 1 262 ? 15.219 -3.411 -16.210 1.00 98.44 262 GLY A N 1
ATOM 2064 C CA . GLY A 1 262 ? 14.139 -2.497 -15.834 1.00 98.44 262 GLY A CA 1
ATOM 2065 C C . GLY A 1 262 ? 14.590 -1.286 -15.018 1.00 98.44 262 GLY A C 1
ATOM 2066 O O . GLY A 1 262 ? 13.760 -0.649 -14.368 1.00 98.44 262 GLY A O 1
ATOM 2067 N N . LYS A 1 263 ? 15.889 -0.955 -15.013 1.00 98.69 263 LYS A N 1
ATOM 2068 C CA . LYS A 1 263 ? 16.400 0.226 -14.305 1.00 98.69 263 LYS A CA 1
ATOM 2069 C C . LYS A 1 263 ? 16.042 1.504 -15.054 1.00 98.69 263 LYS A C 1
ATOM 2071 O O . LYS A 1 263 ? 16.485 1.715 -16.184 1.00 98.69 263 LYS A O 1
ATOM 2076 N N . ALA A 1 264 ? 15.270 2.378 -14.420 1.00 98.69 264 ALA A N 1
ATOM 2077 C CA . ALA A 1 264 ? 14.657 3.535 -15.071 1.00 98.69 264 ALA A CA 1
ATOM 2078 C C . ALA A 1 264 ? 15.690 4.536 -15.628 1.00 98.69 264 ALA A C 1
ATOM 2080 O O . ALA A 1 264 ? 15.504 5.069 -16.721 1.00 98.69 264 ALA A O 1
ATOM 2081 N N . SER A 1 265 ? 16.810 4.740 -14.929 1.00 98.56 265 SER A N 1
ATOM 2082 C CA . SER A 1 265 ? 17.919 5.588 -15.385 1.00 98.56 265 SER A CA 1
ATOM 2083 C C . SER A 1 265 ? 18.651 5.036 -16.607 1.00 98.56 265 SER A C 1
ATOM 2085 O O . SER A 1 265 ? 19.251 5.810 -17.346 1.00 98.56 265 SER A O 1
ATOM 2087 N N . ASN A 1 266 ? 18.621 3.716 -16.815 1.00 98.25 266 ASN A N 1
ATOM 2088 C CA . ASN A 1 266 ? 19.225 3.083 -17.987 1.00 98.25 266 ASN A CA 1
ATOM 2089 C C . ASN A 1 266 ? 18.227 3.080 -19.148 1.00 98.25 266 ASN A C 1
ATOM 2091 O O . ASN A 1 266 ? 18.579 3.403 -20.281 1.00 98.25 266 ASN A O 1
ATOM 2095 N N . ASN A 1 267 ? 16.980 2.693 -18.867 1.00 98.31 267 ASN A N 1
ATOM 2096 C CA . ASN A 1 267 ? 15.930 2.573 -19.865 1.00 98.31 267 ASN A CA 1
ATOM 2097 C C . ASN A 1 267 ? 14.531 2.723 -19.233 1.00 98.31 267 ASN A C 1
ATOM 2099 O O . ASN A 1 267 ? 13.874 1.749 -18.863 1.00 98.31 267 ASN A O 1
ATOM 2103 N N . MET A 1 268 ? 14.049 3.967 -19.159 1.00 98.88 268 MET A N 1
ATOM 2104 C CA . MET A 1 268 ? 12.712 4.307 -18.646 1.00 98.88 268 MET A CA 1
ATOM 2105 C C . MET A 1 268 ? 11.582 3.590 -19.404 1.00 98.88 268 MET A C 1
ATOM 2107 O O . MET A 1 268 ? 10.568 3.226 -18.811 1.00 98.88 268 MET A O 1
ATOM 2111 N N . LYS A 1 269 ? 11.761 3.337 -20.707 1.00 98.81 269 LYS A N 1
ATOM 2112 C CA . LYS A 1 269 ? 10.784 2.615 -21.528 1.00 98.81 269 LYS A CA 1
ATOM 2113 C C . LYS A 1 269 ? 10.631 1.166 -21.077 1.00 98.81 269 LYS A C 1
ATOM 2115 O O . LYS A 1 269 ? 9.508 0.697 -20.919 1.00 98.81 269 LYS A O 1
ATOM 2120 N N . ASN A 1 270 ? 11.746 0.480 -20.828 1.00 98.81 270 ASN A N 1
ATOM 2121 C CA . ASN A 1 270 ? 11.713 -0.884 -20.308 1.00 98.81 270 ASN A CA 1
ATOM 2122 C C . ASN A 1 270 ? 11.014 -0.940 -18.947 1.00 98.81 270 ASN A C 1
ATOM 2124 O O . ASN A 1 270 ? 10.173 -1.808 -18.723 1.00 98.81 270 ASN A O 1
ATOM 2128 N N . PHE A 1 271 ? 11.310 0.012 -18.058 1.00 98.88 271 PHE A N 1
ATOM 2129 C CA . PHE A 1 271 ? 10.625 0.085 -16.772 1.00 98.88 271 PHE A CA 1
ATOM 2130 C C . PHE A 1 271 ? 9.106 0.275 -16.937 1.00 98.88 271 PHE A C 1
ATOM 2132 O O . PHE A 1 271 ? 8.330 -0.501 -16.380 1.00 98.88 271 PHE A O 1
ATOM 2139 N N . ALA A 1 272 ? 8.671 1.229 -17.769 1.00 98.94 272 ALA A N 1
ATOM 2140 C CA . ALA A 1 272 ? 7.254 1.453 -18.066 1.00 98.94 272 ALA A CA 1
ATOM 2141 C C . ALA A 1 272 ? 6.553 0.200 -18.624 1.00 98.94 272 ALA A C 1
ATOM 2143 O O . ALA A 1 272 ? 5.404 -0.080 -18.284 1.00 98.94 272 ALA A O 1
ATOM 2144 N N . TRP A 1 273 ? 7.241 -0.581 -19.459 1.00 98.88 273 TRP A N 1
ATOM 2145 C CA . TRP A 1 273 ? 6.696 -1.823 -20.009 1.00 98.88 273 TRP A CA 1
ATOM 2146 C C . TRP A 1 273 ? 6.560 -2.925 -18.961 1.00 98.88 273 TRP A C 1
ATOM 2148 O O . TRP A 1 273 ? 5.540 -3.607 -18.940 1.00 98.88 273 TRP A O 1
ATOM 2158 N N . LEU A 1 274 ? 7.514 -3.052 -18.037 1.00 98.94 274 LEU A N 1
ATOM 2159 C CA . LEU A 1 274 ? 7.381 -3.973 -16.907 1.00 98.94 274 LEU A CA 1
ATOM 2160 C C . LEU A 1 274 ? 6.224 -3.568 -15.975 1.00 98.94 274 LEU A C 1
ATOM 2162 O O . LEU A 1 274 ? 5.471 -4.438 -15.535 1.00 98.94 274 LEU A O 1
ATOM 2166 N N . VAL A 1 275 ? 6.025 -2.264 -15.732 1.00 98.94 275 VAL A N 1
ATOM 2167 C CA . VAL A 1 275 ? 4.845 -1.753 -15.005 1.00 98.94 275 VAL A CA 1
ATOM 2168 C C . VAL A 1 275 ? 3.552 -2.150 -15.723 1.00 98.94 275 VAL A C 1
ATOM 2170 O O . VAL A 1 275 ? 2.616 -2.634 -15.088 1.00 98.94 275 VAL A O 1
ATOM 2173 N N . ASN A 1 276 ? 3.510 -2.027 -17.053 1.00 98.94 276 ASN A N 1
ATOM 2174 C CA . ASN A 1 276 ? 2.356 -2.442 -17.853 1.00 98.94 276 ASN A CA 1
ATOM 2175 C C . ASN A 1 276 ? 2.071 -3.945 -17.759 1.00 98.94 276 ASN A C 1
ATOM 2177 O O . ASN A 1 276 ? 0.905 -4.316 -17.666 1.00 98.94 276 ASN A O 1
ATOM 2181 N N . CYS A 1 277 ? 3.098 -4.800 -17.731 1.00 98.94 277 CYS A N 1
ATOM 2182 C CA . CYS A 1 277 ? 2.920 -6.241 -17.536 1.00 98.94 277 CYS A CA 1
ATOM 2183 C C . CYS A 1 277 ? 2.221 -6.552 -16.206 1.00 98.94 277 CYS A C 1
ATOM 2185 O O . CYS A 1 277 ? 1.254 -7.314 -16.188 1.00 98.94 277 CYS A O 1
ATOM 2187 N N . GLY A 1 278 ? 2.668 -5.931 -15.109 1.00 98.94 278 GLY A N 1
ATOM 2188 C CA . GLY A 1 278 ? 2.012 -6.073 -13.808 1.00 98.94 278 GLY A CA 1
ATOM 2189 C C . GLY A 1 278 ? 0.587 -5.510 -13.811 1.00 98.94 278 GLY A C 1
ATOM 2190 O O . GLY A 1 278 ? -0.339 -6.177 -13.351 1.00 98.94 278 GLY A O 1
ATOM 2191 N N . TYR A 1 279 ? 0.384 -4.322 -14.393 1.00 98.94 279 TYR A N 1
ATOM 2192 C CA . TYR A 1 279 ? -0.936 -3.698 -14.525 1.00 98.94 279 TYR A CA 1
ATOM 2193 C C . TYR A 1 279 ? -1.924 -4.609 -15.260 1.00 98.94 279 TYR A C 1
ATOM 2195 O O . TYR A 1 279 ? -3.007 -4.895 -14.750 1.00 98.94 279 TYR A O 1
ATOM 2203 N N . ASP A 1 280 ? -1.545 -5.102 -16.438 1.00 98.94 280 ASP A N 1
ATOM 2204 C CA . ASP A 1 280 ? -2.412 -5.925 -17.279 1.00 98.94 280 ASP A CA 1
ATOM 2205 C C . ASP A 1 280 ? -2.746 -7.261 -16.618 1.00 98.94 280 ASP A C 1
ATOM 2207 O O . ASP A 1 280 ? -3.899 -7.689 -16.662 1.00 98.94 280 ASP A O 1
ATOM 2211 N N . ALA A 1 281 ? -1.784 -7.877 -15.927 1.00 98.94 281 ALA A N 1
ATOM 2212 C CA . ALA A 1 281 ? -2.017 -9.093 -15.156 1.00 98.94 281 ALA A CA 1
ATOM 2213 C C . ALA A 1 281 ? -3.037 -8.878 -14.023 1.00 98.94 281 ALA A C 1
ATOM 2215 O O . ALA A 1 281 ? -3.946 -9.693 -13.846 1.00 98.94 281 ALA A O 1
ATOM 2216 N N . VAL A 1 282 ? -2.938 -7.762 -13.287 1.00 98.94 282 VAL A N 1
ATOM 2217 C CA . VAL A 1 282 ? -3.919 -7.396 -12.251 1.00 98.94 282 VAL A CA 1
ATOM 2218 C C . VAL A 1 282 ? -5.305 -7.209 -12.864 1.00 98.94 282 VAL A C 1
ATOM 2220 O O . VAL A 1 282 ? -6.276 -7.808 -12.391 1.00 98.94 282 VAL A O 1
ATOM 2223 N N . LYS A 1 283 ? -5.408 -6.417 -13.939 1.00 98.62 283 LYS A N 1
ATOM 2224 C CA . LYS A 1 283 ? -6.694 -6.110 -14.582 1.00 98.62 283 LYS A CA 1
ATOM 2225 C C . LYS A 1 283 ? -7.343 -7.328 -15.234 1.00 98.62 283 LYS A C 1
ATOM 2227 O O . LYS A 1 283 ? -8.569 -7.415 -15.228 1.00 98.62 283 LYS A O 1
ATOM 2232 N N . ALA A 1 284 ? -6.553 -8.279 -15.731 1.00 98.38 284 ALA A N 1
ATOM 2233 C CA . ALA A 1 284 ? -7.052 -9.538 -16.278 1.00 98.38 284 ALA A CA 1
ATOM 2234 C C . ALA A 1 284 ? -7.745 -10.414 -15.217 1.00 98.38 284 ALA A C 1
ATOM 2236 O O . ALA A 1 284 ? -8.678 -11.150 -15.539 1.00 98.38 284 ALA A O 1
ATOM 2237 N N . VAL A 1 285 ? -7.324 -10.335 -13.949 1.00 97.50 285 VAL A N 1
ATOM 2238 C CA . VAL A 1 285 ? -7.965 -11.076 -12.849 1.00 97.50 285 VAL A CA 1
ATOM 2239 C C . VAL A 1 285 ? -9.130 -10.299 -12.244 1.00 97.50 285 VAL A C 1
ATOM 2241 O O . VAL A 1 285 ? -10.187 -10.892 -11.999 1.00 97.50 285 VAL A O 1
ATOM 2244 N N . ASN A 1 286 ? -8.940 -9.002 -11.987 1.00 96.19 286 ASN A N 1
ATOM 2245 C CA . ASN A 1 286 ? -9.969 -8.115 -11.456 1.00 96.19 286 ASN A CA 1
ATOM 2246 C C . ASN A 1 286 ? -9.784 -6.671 -11.963 1.00 96.19 286 ASN A C 1
ATOM 2248 O O . ASN A 1 286 ? -8.939 -5.941 -11.437 1.00 96.19 286 ASN A O 1
ATOM 2252 N N . PRO A 1 287 ? -10.615 -6.193 -12.906 1.00 95.19 287 PRO A N 1
ATOM 2253 C CA . PRO A 1 287 ? -10.474 -4.846 -13.459 1.00 95.19 287 PRO A CA 1
ATOM 2254 C C . PRO A 1 287 ? -10.704 -3.730 -12.424 1.00 95.19 287 PRO A C 1
ATOM 2256 O O . PRO A 1 287 ? -10.242 -2.605 -12.626 1.00 95.19 287 PRO A O 1
ATOM 2259 N N . LYS A 1 288 ? -11.384 -4.031 -11.304 1.00 94.88 288 LYS A N 1
ATOM 2260 C CA . LYS A 1 288 ? -11.668 -3.069 -10.226 1.00 94.88 288 LYS A CA 1
ATOM 2261 C C . LYS A 1 288 ? -10.491 -2.839 -9.272 1.00 94.88 288 LYS A C 1
ATOM 2263 O O . LYS A 1 288 ? -10.479 -1.816 -8.596 1.00 94.88 288 LYS A O 1
ATOM 2268 N N . THR A 1 289 ? -9.521 -3.755 -9.199 1.00 97.50 289 THR A N 1
ATOM 2269 C CA . THR A 1 289 ? -8.343 -3.595 -8.329 1.00 97.50 289 THR A CA 1
ATOM 2270 C C . THR A 1 289 ? -7.499 -2.427 -8.821 1.00 97.50 289 THR A C 1
ATOM 2272 O O . THR A 1 289 ? -7.125 -2.397 -9.994 1.00 97.50 289 THR A O 1
ATOM 2275 N N . LYS A 1 290 ? -7.185 -1.471 -7.946 1.00 98.75 290 LYS A N 1
ATOM 2276 C CA . LYS A 1 290 ? -6.350 -0.315 -8.287 1.00 98.75 290 LYS A CA 1
ATOM 2277 C C . LYS A 1 290 ? -4.873 -0.697 -8.287 1.00 98.75 290 LYS A C 1
ATOM 2279 O O . LYS A 1 290 ? -4.392 -1.328 -7.351 1.00 98.75 290 LYS A O 1
ATOM 2284 N N . VAL A 1 291 ? -4.150 -0.293 -9.324 1.00 98.94 291 VAL A N 1
ATOM 2285 C CA . VAL A 1 291 ? -2.714 -0.551 -9.463 1.00 98.94 291 VAL A CA 1
ATOM 2286 C C . VAL A 1 291 ? -1.919 0.670 -9.013 1.00 98.94 291 VAL A C 1
ATOM 2288 O O . VAL A 1 291 ? -2.131 1.779 -9.511 1.00 98.94 291 VAL A O 1
ATOM 2291 N N . ILE A 1 292 ? -1.001 0.452 -8.076 1.00 98.94 292 ILE A N 1
ATOM 2292 C CA . ILE A 1 292 ? -0.121 1.455 -7.485 1.00 98.94 292 ILE A CA 1
ATOM 2293 C C . ILE A 1 292 ? 1.279 1.317 -8.090 1.00 98.94 292 ILE A C 1
ATOM 2295 O O . ILE A 1 292 ? 1.838 0.220 -8.135 1.00 98.94 292 ILE A O 1
ATOM 2299 N N . VAL A 1 293 ? 1.864 2.448 -8.484 1.00 98.94 293 VAL A N 1
ATOM 2300 C CA . VAL A 1 293 ? 3.320 2.587 -8.649 1.00 98.94 293 VAL A CA 1
ATOM 2301 C C . VAL A 1 293 ? 3.850 3.347 -7.441 1.00 98.94 293 VAL A C 1
ATOM 2303 O O . VAL A 1 293 ? 3.368 4.440 -7.140 1.00 98.94 293 VAL A O 1
ATOM 2306 N N . HIS A 1 294 ? 4.814 2.763 -6.731 1.00 98.88 294 HIS A N 1
ATOM 2307 C CA . HIS A 1 294 ? 5.251 3.214 -5.410 1.00 98.88 294 HIS A CA 1
ATOM 2308 C C . HIS A 1 294 ? 6.701 3.692 -5.418 1.00 98.88 294 HIS A C 1
ATOM 2310 O O . HIS A 1 294 ? 7.600 2.964 -5.830 1.00 98.88 294 HIS A O 1
ATOM 2316 N N . ILE A 1 295 ? 6.916 4.920 -4.941 1.00 98.75 295 ILE A N 1
ATOM 2317 C CA . ILE A 1 295 ? 8.226 5.574 -4.856 1.00 98.75 295 ILE A CA 1
ATOM 2318 C C . ILE A 1 295 ? 8.474 6.024 -3.411 1.00 98.75 295 ILE A C 1
ATOM 2320 O O . ILE A 1 295 ? 7.575 6.528 -2.738 1.00 98.75 295 ILE A O 1
ATOM 2324 N N . SER A 1 296 ? 9.699 5.863 -2.920 1.00 98.12 296 SER A N 1
ATOM 2325 C CA . SER A 1 296 ? 10.084 6.308 -1.580 1.00 98.12 296 SER A CA 1
ATOM 2326 C C . SER A 1 296 ? 10.411 7.801 -1.525 1.00 98.12 296 SER A C 1
ATOM 2328 O O . SER A 1 296 ? 10.446 8.488 -2.545 1.00 98.12 296 SER A O 1
ATOM 2330 N N . ASN A 1 297 ? 10.705 8.315 -0.327 1.00 98.06 297 ASN A N 1
ATOM 2331 C CA . ASN A 1 297 ? 11.055 9.719 -0.098 1.00 98.06 297 ASN A CA 1
ATOM 2332 C C . ASN A 1 297 ? 9.961 10.679 -0.584 1.00 98.06 297 ASN A C 1
ATOM 2334 O O . ASN A 1 297 ? 10.218 11.551 -1.412 1.00 98.06 297 ASN A O 1
ATOM 2338 N N . GLY A 1 298 ? 8.744 10.558 -0.047 1.00 98.56 298 GLY A N 1
ATOM 2339 C CA . GLY A 1 298 ? 7.583 11.372 -0.428 1.00 98.56 298 GLY A CA 1
ATOM 2340 C C . GLY A 1 298 ? 7.803 12.889 -0.354 1.00 98.56 298 GLY A C 1
ATOM 2341 O O . GLY A 1 298 ? 7.079 13.641 -0.994 1.00 98.56 298 GLY A O 1
ATOM 2342 N N . PHE A 1 299 ? 8.835 13.362 0.348 1.00 98.50 299 PHE A N 1
ATOM 2343 C CA . PHE A 1 299 ? 9.254 14.767 0.364 1.00 98.50 299 PHE A CA 1
ATOM 2344 C C . PHE A 1 299 ? 10.000 15.232 -0.908 1.00 98.50 299 PHE A C 1
ATOM 2346 O O . PHE A 1 299 ? 10.116 16.434 -1.147 1.00 98.50 299 PHE A O 1
ATOM 2353 N N . ASN A 1 300 ? 10.526 14.318 -1.730 1.00 98.69 300 ASN A N 1
ATOM 2354 C CA . ASN A 1 300 ? 11.374 14.622 -2.885 1.00 98.69 300 ASN A CA 1
ATOM 2355 C C . ASN A 1 300 ? 10.555 14.759 -4.179 1.00 98.69 300 ASN A C 1
ATOM 2357 O O . ASN A 1 300 ? 10.456 13.832 -4.984 1.00 98.69 300 ASN A O 1
ATOM 2361 N N . ASN A 1 301 ? 9.997 15.946 -4.413 1.00 98.75 301 ASN A N 1
ATOM 2362 C CA . ASN A 1 301 ? 9.172 16.207 -5.596 1.00 98.75 301 ASN A CA 1
ATOM 2363 C C . ASN A 1 301 ? 9.919 16.024 -6.932 1.00 98.75 301 ASN A C 1
ATOM 2365 O O . ASN A 1 301 ? 9.335 15.525 -7.892 1.00 98.75 301 ASN A O 1
ATOM 2369 N N . THR A 1 302 ? 11.210 16.364 -7.000 1.00 98.75 302 THR A N 1
ATOM 2370 C CA . THR A 1 302 ? 12.010 16.210 -8.229 1.00 98.75 302 THR A CA 1
ATOM 2371 C C . THR A 1 302 ? 12.101 14.749 -8.664 1.00 98.75 302 THR A C 1
ATOM 2373 O O . THR A 1 302 ? 11.934 14.456 -9.847 1.00 98.75 302 THR A O 1
ATOM 2376 N N . LEU A 1 303 ? 12.315 13.831 -7.715 1.00 98.81 303 LEU A N 1
ATOM 2377 C CA . LEU A 1 303 ? 12.323 12.392 -7.982 1.00 98.81 303 LEU A CA 1
ATOM 2378 C C . LEU A 1 303 ? 10.971 11.918 -8.528 1.00 98.81 303 LEU A C 1
ATOM 2380 O O . LEU A 1 303 ? 10.923 11.210 -9.532 1.00 98.81 303 LEU A O 1
ATOM 2384 N N . PHE A 1 304 ? 9.881 12.331 -7.881 1.00 98.88 304 PHE A N 1
ATOM 2385 C CA . PHE A 1 304 ? 8.529 11.950 -8.279 1.00 98.88 304 PHE A CA 1
ATOM 2386 C C . PHE A 1 304 ? 8.185 12.449 -9.684 1.00 98.88 304 PHE A C 1
ATOM 2388 O O . PHE A 1 304 ? 7.725 11.665 -10.510 1.00 98.88 304 PHE A O 1
ATOM 2395 N N . ARG A 1 305 ? 8.475 13.718 -9.993 1.00 98.81 305 ARG A N 1
ATOM 2396 C CA . ARG A 1 305 ? 8.265 14.266 -11.340 1.00 98.81 305 ARG A CA 1
ATOM 2397 C C . ARG A 1 305 ? 9.070 13.514 -12.391 1.00 98.81 305 ARG A C 1
ATOM 2399 O O . ARG A 1 305 ? 8.492 13.057 -13.367 1.00 98.81 305 ARG A O 1
ATOM 2406 N N . TRP A 1 306 ? 10.373 13.321 -12.170 1.00 98.88 306 TRP A N 1
ATOM 2407 C CA . TRP A 1 306 ? 11.220 12.573 -13.106 1.00 98.88 306 TRP A CA 1
ATOM 2408 C C . TRP A 1 306 ? 10.658 11.176 -13.394 1.00 98.88 306 TRP A C 1
ATOM 2410 O O . TRP A 1 306 ? 10.575 10.767 -14.554 1.00 98.88 306 TRP A O 1
ATOM 2420 N N . MET A 1 307 ? 10.225 10.473 -12.346 1.00 98.88 307 MET A N 1
ATOM 2421 C CA . MET A 1 307 ? 9.673 9.134 -12.481 1.00 98.88 307 MET A CA 1
ATOM 2422 C C . MET A 1 307 ? 8.354 9.127 -13.257 1.00 98.88 307 MET A C 1
ATOM 2424 O O . MET A 1 307 ? 8.221 8.412 -14.249 1.00 98.88 307 MET A O 1
ATOM 2428 N N . PHE A 1 308 ? 7.372 9.920 -12.830 1.00 98.88 308 PHE A N 1
ATOM 2429 C CA . PHE A 1 308 ? 6.026 9.863 -13.396 1.00 98.88 308 PHE A CA 1
ATOM 2430 C C . PHE A 1 308 ? 5.916 10.560 -14.758 1.00 98.88 308 PHE A C 1
ATOM 2432 O O . PHE A 1 308 ? 5.161 10.088 -15.609 1.00 98.88 308 PHE A O 1
ATOM 2439 N N . ASP A 1 309 ? 6.722 11.592 -15.035 1.00 98.81 309 ASP A N 1
ATOM 2440 C CA . ASP A 1 309 ? 6.870 12.140 -16.391 1.00 98.81 309 ASP A CA 1
ATOM 2441 C C . ASP A 1 309 ? 7.467 11.086 -17.333 1.00 98.81 309 ASP A C 1
ATOM 2443 O O . ASP A 1 309 ? 6.970 10.885 -18.446 1.00 98.81 309 ASP A O 1
ATOM 2447 N N . GLY A 1 310 ? 8.502 10.370 -16.876 1.00 98.81 310 GLY A N 1
ATOM 2448 C CA . GLY A 1 310 ? 9.147 9.299 -17.631 1.00 98.81 310 GLY A CA 1
ATOM 2449 C C . GLY A 1 310 ? 8.209 8.128 -17.923 1.00 98.81 310 GLY A C 1
ATOM 2450 O O . GLY A 1 310 ? 8.101 7.698 -19.074 1.00 98.81 310 GLY A O 1
ATOM 2451 N N . LEU A 1 311 ? 7.488 7.647 -16.910 1.00 98.88 311 LEU A N 1
ATOM 2452 C CA . LEU A 1 311 ? 6.488 6.588 -17.043 1.00 98.88 311 LEU A CA 1
ATOM 2453 C C . LEU A 1 311 ? 5.364 6.983 -18.010 1.00 98.88 311 LEU A C 1
ATOM 2455 O O . LEU A 1 311 ? 5.054 6.224 -18.932 1.00 98.88 311 LEU A O 1
ATOM 2459 N N . ASN A 1 312 ? 4.796 8.183 -17.862 1.00 98.69 312 ASN A N 1
ATOM 2460 C CA . ASN A 1 312 ? 3.711 8.655 -18.725 1.00 98.69 312 ASN A CA 1
ATOM 2461 C C . ASN A 1 312 ? 4.165 8.818 -20.178 1.00 98.69 312 ASN A C 1
ATOM 2463 O O . ASN A 1 312 ? 3.468 8.377 -21.092 1.00 98.69 312 ASN A O 1
ATOM 2467 N N . SER A 1 313 ? 5.357 9.379 -20.398 1.00 98.69 313 SER A N 1
ATOM 2468 C CA . SER A 1 313 ? 5.924 9.557 -21.743 1.00 98.69 313 SER A CA 1
ATOM 2469 C C . SER A 1 313 ? 6.198 8.227 -22.455 1.00 98.69 313 SER A C 1
ATOM 2471 O O . SER A 1 313 ? 6.293 8.191 -23.679 1.00 98.69 313 SER A O 1
ATOM 2473 N N . ASN A 1 314 ? 6.301 7.128 -21.701 1.00 98.81 314 ASN A N 1
ATOM 2474 C CA . ASN A 1 314 ? 6.490 5.772 -22.218 1.00 98.81 314 ASN A CA 1
ATOM 2475 C C . ASN A 1 314 ? 5.220 4.903 -22.142 1.00 98.81 314 ASN A C 1
ATOM 2477 O O . ASN A 1 314 ? 5.290 3.694 -22.373 1.00 98.81 314 ASN A O 1
ATOM 2481 N N . GLY A 1 315 ? 4.058 5.501 -21.859 1.00 98.56 315 GLY A N 1
ATOM 2482 C CA . GLY A 1 315 ? 2.764 4.818 -21.895 1.00 98.56 315 GLY A CA 1
ATOM 2483 C C . GLY A 1 315 ? 2.532 3.835 -20.745 1.00 98.56 315 GLY A C 1
ATOM 2484 O O . GLY A 1 315 ? 1.827 2.840 -20.931 1.00 98.56 315 GLY A O 1
ATOM 2485 N N . ALA A 1 316 ? 3.135 4.070 -19.578 1.00 98.75 316 ALA A N 1
ATOM 2486 C CA . ALA A 1 316 ? 2.850 3.283 -18.383 1.00 98.75 316 ALA A CA 1
ATOM 2487 C C . ALA A 1 316 ? 1.393 3.465 -17.922 1.00 98.75 316 ALA A C 1
ATOM 2489 O O . ALA A 1 316 ? 0.843 4.568 -17.944 1.00 98.75 316 ALA A O 1
ATOM 2490 N N . LYS A 1 317 ? 0.787 2.380 -17.444 1.00 98.69 317 LYS A N 1
ATOM 2491 C CA . LYS A 1 317 ? -0.570 2.321 -16.902 1.00 98.69 317 LYS A CA 1
ATOM 2492 C C . LYS A 1 317 ? -0.506 2.077 -15.401 1.00 98.69 317 LYS A C 1
ATOM 2494 O O . LYS A 1 317 ? 0.151 1.152 -14.939 1.00 98.69 317 LYS A O 1
ATOM 2499 N N . TYR A 1 318 ? -1.194 2.927 -14.650 1.00 98.81 318 TYR A N 1
ATOM 2500 C CA . TYR A 1 318 ? -1.339 2.852 -13.199 1.00 98.81 318 TYR A CA 1
ATOM 2501 C C . TYR A 1 318 ? -2.515 3.732 -12.774 1.00 98.81 318 TYR A C 1
ATOM 2503 O O . TYR A 1 318 ? -2.880 4.690 -13.469 1.00 98.81 318 TYR A O 1
ATOM 2511 N N . ASP A 1 319 ? -3.113 3.410 -11.634 1.00 98.81 319 ASP A N 1
ATOM 2512 C CA . ASP A 1 319 ? -4.300 4.098 -11.125 1.00 98.81 319 ASP A CA 1
ATOM 2513 C C . ASP A 1 319 ? -3.935 5.064 -9.985 1.00 98.81 319 ASP A C 1
ATOM 2515 O O . ASP A 1 319 ? -4.515 6.145 -9.878 1.00 98.81 319 ASP A O 1
ATOM 2519 N N . VAL A 1 320 ? -2.931 4.702 -9.179 1.00 98.94 320 VAL A N 1
ATOM 2520 C CA . VAL A 1 320 ? -2.575 5.378 -7.923 1.00 98.94 320 VAL A CA 1
ATOM 2521 C C . VAL A 1 320 ? -1.064 5.618 -7.845 1.00 98.94 320 VAL A C 1
ATOM 2523 O O . VAL A 1 320 ? -0.267 4.777 -8.267 1.00 98.94 320 VAL A O 1
ATOM 2526 N N . ILE A 1 321 ? -0.669 6.757 -7.276 1.00 98.94 321 ILE A N 1
ATOM 2527 C CA . ILE A 1 321 ? 0.723 7.072 -6.934 1.00 98.94 321 ILE A CA 1
ATOM 2528 C C . ILE A 1 321 ? 0.954 6.752 -5.454 1.00 98.94 321 ILE A C 1
ATOM 2530 O O . ILE A 1 321 ? 0.309 7.322 -4.573 1.00 98.94 321 ILE A O 1
ATOM 2534 N N . GLY A 1 322 ? 1.873 5.825 -5.192 1.00 98.88 322 GLY A N 1
ATOM 2535 C CA . GLY A 1 322 ? 2.280 5.403 -3.856 1.00 98.88 322 GLY A CA 1
ATOM 2536 C C . GLY A 1 322 ? 3.495 6.178 -3.350 1.00 98.88 322 GLY A C 1
ATOM 2537 O O . GLY A 1 322 ? 4.426 6.426 -4.117 1.00 98.88 322 GLY A O 1
ATOM 2538 N N . MET A 1 323 ? 3.517 6.515 -2.059 1.00 98.81 323 MET A N 1
ATOM 2539 C CA . MET A 1 323 ? 4.643 7.197 -1.406 1.00 98.81 323 MET A CA 1
ATOM 2540 C C . MET A 1 323 ? 5.061 6.522 -0.097 1.00 98.81 323 MET A C 1
ATOM 2542 O O . MET A 1 323 ? 4.195 6.049 0.640 1.00 98.81 323 MET A O 1
ATOM 2546 N N . SER A 1 324 ? 6.356 6.576 0.232 1.00 98.75 324 SER A N 1
ATOM 2547 C CA . SER A 1 324 ? 6.861 6.302 1.592 1.00 98.75 324 SER A CA 1
ATOM 2548 C C . SER A 1 324 ? 7.359 7.563 2.289 1.00 98.75 324 SER A C 1
ATOM 2550 O O . SER A 1 324 ? 7.950 8.438 1.645 1.00 98.75 324 SER A O 1
ATOM 2552 N N . LEU A 1 325 ? 7.220 7.637 3.615 1.00 98.62 325 LEU A N 1
ATOM 2553 C CA . LEU A 1 325 ? 7.842 8.689 4.419 1.00 98.62 325 LEU A CA 1
ATOM 2554 C C . LEU A 1 325 ? 8.331 8.177 5.782 1.00 98.62 325 LEU A C 1
ATOM 2556 O O . LEU A 1 325 ? 7.535 7.791 6.633 1.00 98.62 325 LEU A O 1
ATOM 2560 N N . TYR A 1 326 ? 9.642 8.277 6.017 1.00 98.38 326 TYR A N 1
ATOM 2561 C CA . TYR A 1 326 ? 10.297 7.872 7.266 1.00 98.38 326 TYR A CA 1
ATOM 2562 C C . TYR A 1 326 ? 11.077 9.037 7.893 1.00 98.38 326 TYR A C 1
ATOM 2564 O O . TYR A 1 326 ? 12.282 9.163 7.660 1.00 98.38 326 TYR A O 1
ATOM 2572 N N . PRO A 1 327 ? 10.409 9.926 8.643 1.00 97.88 327 PRO A N 1
ATOM 2573 C CA . PRO A 1 327 ? 11.070 11.020 9.336 1.00 97.88 327 PRO A CA 1
ATOM 2574 C C . PRO A 1 327 ? 11.653 10.592 10.695 1.00 97.88 327 PRO A C 1
ATOM 2576 O O . PRO A 1 327 ? 11.407 9.494 11.195 1.00 97.88 327 PRO A O 1
ATOM 2579 N N . ASP A 1 328 ? 12.391 11.510 11.314 1.00 97.25 328 ASP A N 1
ATOM 2580 C CA . ASP A 1 328 ? 12.779 11.471 12.726 1.00 97.25 328 ASP A CA 1
ATOM 2581 C C . ASP A 1 328 ? 11.936 12.490 13.527 1.00 97.25 328 ASP A C 1
ATOM 2583 O O . ASP A 1 328 ? 11.265 13.348 12.939 1.00 97.25 328 ASP A O 1
ATOM 2587 N N . LYS A 1 329 ? 11.953 12.432 14.865 1.00 96.69 329 LYS A N 1
ATOM 2588 C CA . LYS A 1 329 ? 11.115 13.286 15.730 1.00 96.69 329 LYS A CA 1
ATOM 2589 C C . LYS A 1 329 ? 11.355 14.785 15.518 1.00 96.69 329 LYS A C 1
ATOM 2591 O O . LYS A 1 329 ? 10.428 15.578 15.645 1.00 96.69 329 LYS A O 1
ATOM 2596 N N . ASP A 1 330 ? 12.576 15.167 15.146 1.00 97.31 330 ASP A N 1
ATOM 2597 C CA . ASP A 1 330 ? 12.968 16.575 15.033 1.00 97.31 330 ASP A CA 1
ATOM 2598 C C . ASP A 1 330 ? 12.650 17.163 13.646 1.00 97.31 330 ASP A C 1
ATOM 2600 O O . ASP A 1 330 ? 12.587 18.381 13.487 1.00 97.31 330 ASP A O 1
ATOM 2604 N N . ASN A 1 331 ? 12.435 16.319 12.627 1.00 97.75 331 ASN A N 1
ATOM 2605 C CA . ASN A 1 331 ? 12.240 16.768 11.243 1.00 97.75 331 ASN A CA 1
ATOM 2606 C C . ASN A 1 331 ? 10.877 16.400 10.634 1.00 97.75 331 ASN A C 1
ATOM 2608 O O . ASN A 1 331 ? 10.551 16.906 9.553 1.00 97.75 331 ASN A O 1
ATOM 2612 N N . TYR A 1 332 ? 10.064 15.575 11.307 1.00 97.56 332 TYR A N 1
ATOM 2613 C CA . TYR A 1 332 ? 8.795 15.108 10.747 1.00 97.56 332 TYR A CA 1
ATOM 2614 C C . TYR A 1 332 ? 7.840 16.227 10.303 1.00 97.56 332 TYR A C 1
ATOM 2616 O O . TYR A 1 332 ? 7.253 16.057 9.233 1.00 97.56 332 TYR A O 1
ATOM 2624 N N . PRO A 1 333 ? 7.706 17.389 10.987 1.00 97.88 333 PRO A N 1
ATOM 2625 C CA . PRO A 1 333 ? 6.769 18.419 10.537 1.00 97.88 333 PRO A CA 1
ATOM 2626 C C . PRO A 1 333 ? 7.189 19.027 9.192 1.00 97.88 333 PRO A C 1
ATOM 2628 O O . PRO A 1 333 ? 6.357 19.280 8.318 1.00 97.88 333 PRO A O 1
ATOM 2631 N N . ALA A 1 334 ? 8.495 19.228 8.993 1.00 98.50 334 ALA A N 1
ATOM 2632 C CA . ALA A 1 334 ? 9.036 19.762 7.749 1.00 98.50 334 ALA A CA 1
ATOM 2633 C C . ALA A 1 334 ? 8.879 18.758 6.597 1.00 98.50 334 ALA A C 1
ATOM 2635 O O . ALA A 1 334 ? 8.368 19.120 5.534 1.00 98.50 334 ALA A O 1
ATOM 2636 N N . LEU A 1 335 ? 9.254 17.493 6.822 1.00 98.62 335 LEU A N 1
ATOM 2637 C CA . LEU A 1 335 ? 9.138 16.437 5.813 1.00 98.62 335 LEU A CA 1
ATOM 2638 C C . LEU A 1 335 ? 7.675 16.132 5.455 1.00 98.62 335 LEU A C 1
ATOM 2640 O O . LEU A 1 335 ? 7.375 15.898 4.286 1.00 98.62 335 LEU A O 1
ATOM 2644 N N . LEU A 1 336 ? 6.748 16.203 6.416 1.00 98.44 336 LEU A N 1
ATOM 2645 C CA . LEU A 1 336 ? 5.309 16.084 6.160 1.00 98.44 336 LEU A CA 1
ATOM 2646 C C . LEU A 1 336 ? 4.784 17.197 5.255 1.00 98.44 336 LEU A C 1
ATOM 2648 O O . LEU A 1 336 ? 4.032 16.922 4.323 1.00 98.44 336 LEU A O 1
ATOM 2652 N N . ASN A 1 337 ? 5.173 18.450 5.502 1.00 98.69 337 ASN A N 1
ATOM 2653 C CA . ASN A 1 337 ? 4.745 19.569 4.660 1.00 98.69 337 ASN A CA 1
ATOM 2654 C C . ASN A 1 337 ? 5.323 19.463 3.241 1.00 98.69 337 ASN A C 1
ATOM 2656 O O . ASN A 1 337 ? 4.616 19.718 2.267 1.00 98.69 337 ASN A O 1
ATOM 2660 N N . GLN A 1 338 ? 6.577 19.027 3.104 1.00 98.88 338 GLN A N 1
ATOM 2661 C CA . GLN A 1 338 ? 7.167 18.731 1.796 1.00 98.88 338 GLN A CA 1
ATOM 2662 C C . GLN A 1 338 ? 6.433 17.585 1.089 1.00 98.88 338 GLN A C 1
ATOM 2664 O O . GLN A 1 338 ? 6.142 17.691 -0.102 1.00 98.88 338 GLN A O 1
ATOM 2669 N N . CYS A 1 339 ? 6.074 16.530 1.824 1.00 98.88 339 CYS A N 1
ATOM 2670 C CA . CYS A 1 339 ? 5.283 15.422 1.302 1.00 98.88 339 CYS A CA 1
ATOM 2671 C C . CYS A 1 339 ? 3.898 15.889 0.836 1.00 98.88 339 CYS A C 1
ATOM 2673 O O . CYS A 1 339 ? 3.506 15.592 -0.285 1.00 98.88 339 CYS A O 1
ATOM 2675 N N . LEU A 1 340 ? 3.186 16.708 1.618 1.00 98.88 340 LEU A N 1
ATOM 2676 C CA . LEU A 1 340 ? 1.900 17.288 1.212 1.00 98.88 340 LEU A CA 1
ATOM 2677 C C . LEU A 1 340 ? 2.015 18.136 -0.059 1.00 98.88 340 LEU A C 1
ATOM 2679 O O . LEU A 1 340 ? 1.173 18.025 -0.951 1.00 98.88 340 LEU A O 1
ATOM 2683 N N . ASN A 1 341 ? 3.056 18.960 -0.172 1.00 98.81 341 ASN A N 1
ATOM 2684 C CA . ASN A 1 341 ? 3.302 19.727 -1.393 1.00 98.81 341 ASN A CA 1
ATOM 2685 C C . ASN A 1 341 ? 3.535 18.799 -2.593 1.00 98.81 341 ASN A C 1
ATOM 2687 O O . ASN A 1 341 ? 2.983 19.034 -3.668 1.00 98.81 341 ASN A O 1
ATOM 2691 N N . ASN A 1 342 ? 4.292 17.715 -2.401 1.00 98.88 342 ASN A N 1
ATOM 2692 C CA . ASN A 1 342 ? 4.511 16.713 -3.437 1.00 98.88 342 ASN A CA 1
ATOM 2693 C C . ASN A 1 342 ? 3.208 15.988 -3.818 1.00 98.88 342 ASN A C 1
ATOM 2695 O O . ASN A 1 342 ? 2.895 15.887 -5.000 1.00 98.88 342 ASN A O 1
ATOM 2699 N N . MET A 1 343 ? 2.398 15.559 -2.845 1.00 98.88 343 MET A N 1
ATOM 2700 C CA . MET A 1 343 ? 1.088 14.942 -3.088 1.00 98.88 343 MET A CA 1
ATOM 2701 C C . MET A 1 343 ? 0.169 15.854 -3.915 1.00 98.88 343 MET A C 1
ATOM 2703 O O . MET A 1 343 ? -0.431 15.396 -4.885 1.00 98.88 343 MET A O 1
ATOM 2707 N N . ASN A 1 344 ? 0.094 17.149 -3.589 1.00 98.75 344 ASN A N 1
ATOM 2708 C CA . ASN A 1 344 ? -0.699 18.116 -4.358 1.00 98.75 344 ASN A CA 1
ATOM 2709 C C . ASN A 1 344 ? -0.180 18.303 -5.795 1.00 98.75 344 ASN A C 1
ATOM 2711 O O . ASN A 1 344 ? -0.974 18.418 -6.735 1.00 98.75 344 ASN A O 1
ATOM 2715 N N . ASP A 1 345 ? 1.139 18.298 -6.000 1.00 98.75 345 ASP A N 1
ATOM 2716 C CA . ASP A 1 345 ? 1.721 18.342 -7.344 1.00 98.75 345 ASP A CA 1
ATOM 2717 C C . ASP A 1 345 ? 1.405 17.065 -8.136 1.00 98.75 345 ASP A C 1
ATOM 2719 O O . ASP A 1 345 ? 0.973 17.157 -9.280 1.00 98.75 345 ASP A O 1
ATOM 2723 N N . MET A 1 346 ? 1.518 15.880 -7.527 1.00 98.62 346 MET A N 1
ATOM 2724 C CA . MET A 1 346 ? 1.161 14.609 -8.171 1.00 98.62 346 MET A CA 1
ATOM 2725 C C . MET A 1 346 ? -0.318 14.564 -8.575 1.00 98.62 346 MET A C 1
ATOM 2727 O O . MET A 1 346 ? -0.657 14.145 -9.686 1.00 98.62 346 MET A O 1
ATOM 2731 N N . VAL A 1 347 ? -1.201 15.053 -7.700 1.00 98.31 347 VAL A N 1
ATOM 2732 C CA . VAL A 1 347 ? -2.638 15.170 -7.972 1.00 98.31 347 VAL A CA 1
ATOM 2733 C C . VAL A 1 347 ? -2.913 16.133 -9.125 1.00 98.31 347 VAL A C 1
ATOM 2735 O O . VAL A 1 347 ? -3.669 15.783 -10.031 1.00 98.31 347 VAL A O 1
ATOM 2738 N N . SER A 1 348 ? -2.331 17.333 -9.105 1.00 97.62 348 SER A N 1
ATOM 2739 C CA . SER A 1 348 ? -2.598 18.364 -10.119 1.00 97.62 348 SER A CA 1
ATOM 2740 C C . SER A 1 348 ? -1.988 18.032 -11.481 1.00 97.62 348 SER A C 1
ATOM 2742 O O . SER A 1 348 ? -2.607 18.295 -12.509 1.00 97.62 348 SER A O 1
ATOM 2744 N N . ARG A 1 349 ? -0.803 17.414 -11.500 1.00 98.00 349 ARG A N 1
ATOM 2745 C CA . ARG A 1 349 ? -0.051 17.105 -12.721 1.00 98.00 349 ARG A CA 1
ATOM 2746 C C . ARG A 1 349 ? -0.550 15.856 -13.433 1.00 98.00 349 ARG A C 1
ATOM 2748 O O . ARG A 1 349 ? -0.667 15.859 -14.654 1.00 98.00 349 ARG A O 1
ATOM 2755 N N . TYR A 1 350 ? -0.828 14.791 -12.683 1.00 97.88 350 TYR A N 1
ATOM 2756 C CA . TYR A 1 350 ? -1.150 13.479 -13.258 1.00 97.88 350 TYR A CA 1
ATOM 2757 C C . TYR A 1 350 ? -2.608 13.074 -13.072 1.00 97.88 350 TYR A C 1
ATOM 2759 O O . TYR A 1 350 ? -3.036 12.043 -13.591 1.00 97.88 350 TYR A O 1
ATOM 2767 N N . ASN A 1 351 ? -3.381 13.870 -12.330 1.00 96.62 351 ASN A N 1
ATOM 2768 C CA . ASN A 1 351 ? -4.768 13.578 -11.995 1.00 96.62 351 ASN A CA 1
ATOM 2769 C C . ASN A 1 351 ? -4.944 12.224 -11.274 1.00 96.62 351 ASN A C 1
ATOM 2771 O O . ASN A 1 351 ? -6.036 11.660 -11.299 1.00 96.62 351 ASN A O 1
ATOM 2775 N N . LYS A 1 352 ? -3.918 11.724 -10.575 1.00 96.94 352 LYS A N 1
ATOM 2776 C CA . LYS A 1 352 ? -3.951 10.428 -9.879 1.00 96.94 352 LYS A CA 1
ATOM 2777 C C . LYS A 1 352 ? -4.355 10.558 -8.418 1.00 96.94 352 LYS A C 1
ATOM 2779 O O . LYS A 1 352 ? -4.181 11.610 -7.806 1.00 96.94 352 LYS A O 1
ATOM 2784 N N . GLU A 1 353 ? -4.916 9.482 -7.889 1.00 98.56 353 GLU A N 1
ATOM 2785 C CA . GLU A 1 353 ? -5.090 9.300 -6.452 1.00 98.56 353 GLU A CA 1
ATOM 2786 C C . GLU A 1 353 ? -3.740 8.992 -5.794 1.00 98.56 353 GLU A C 1
ATOM 2788 O O . GLU A 1 353 ? -2.815 8.504 -6.450 1.00 98.56 353 GLU A O 1
ATOM 2793 N N . ILE A 1 354 ? -3.640 9.264 -4.496 1.00 98.88 354 ILE A N 1
ATOM 2794 C CA . ILE A 1 354 ? -2.428 9.114 -3.697 1.00 98.88 354 ILE A CA 1
ATOM 2795 C C . ILE A 1 354 ? -2.654 8.095 -2.585 1.00 98.88 354 ILE A C 1
ATOM 2797 O O . ILE A 1 354 ? -3.672 8.132 -1.890 1.00 98.88 354 ILE A O 1
ATOM 2801 N N . MET A 1 355 ? -1.665 7.231 -2.377 1.00 98.88 355 MET A N 1
ATOM 2802 C CA . MET A 1 355 ? -1.594 6.316 -1.244 1.00 98.88 355 MET A CA 1
ATOM 2803 C C . MET A 1 355 ? -0.265 6.497 -0.513 1.00 98.88 355 MET A C 1
ATOM 2805 O O . MET A 1 355 ? 0.797 6.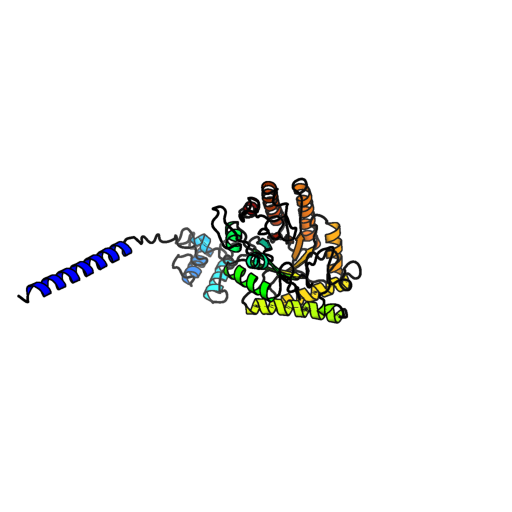377 -1.122 1.00 98.88 355 MET A O 1
ATOM 2809 N N . ILE A 1 356 ? -0.295 6.726 0.798 1.00 98.88 356 ILE A N 1
ATOM 2810 C CA . ILE A 1 356 ? 0.915 6.612 1.613 1.00 98.88 356 ILE A CA 1
ATOM 2811 C C . ILE A 1 356 ? 1.067 5.133 1.977 1.00 98.88 356 ILE A C 1
ATOM 2813 O O . ILE A 1 356 ? 0.348 4.624 2.833 1.00 98.88 356 ILE A O 1
ATOM 2817 N N . CYS A 1 357 ? 1.944 4.434 1.260 1.00 98.81 357 CYS A N 1
ATOM 2818 C CA . CYS A 1 357 ? 2.095 2.978 1.345 1.00 98.81 357 CYS A CA 1
ATOM 2819 C C . CYS A 1 357 ? 2.970 2.559 2.526 1.00 98.81 357 CYS A C 1
ATOM 2821 O O . CYS A 1 357 ? 2.802 1.459 3.043 1.00 98.81 357 CYS A O 1
ATOM 2823 N N . GLU A 1 358 ? 3.878 3.436 2.957 1.00 98.81 358 GLU A N 1
ATOM 2824 C CA . GLU A 1 358 ? 4.751 3.170 4.092 1.00 98.81 358 GLU A CA 1
ATOM 2825 C C . GLU A 1 358 ? 5.026 4.445 4.894 1.00 98.81 358 GLU A C 1
ATOM 2827 O O . GLU A 1 358 ? 5.454 5.475 4.363 1.00 98.81 358 GLU A O 1
ATOM 2832 N N . ILE A 1 359 ? 4.819 4.363 6.203 1.00 98.81 359 ILE A N 1
ATOM 2833 C CA . ILE A 1 359 ? 5.369 5.304 7.173 1.00 98.81 359 ILE A CA 1
ATOM 2834 C C . ILE A 1 359 ? 6.035 4.558 8.318 1.00 98.81 359 ILE A C 1
ATOM 2836 O O . ILE A 1 359 ? 5.726 3.399 8.592 1.00 98.81 359 ILE A O 1
ATOM 2840 N N . GLY A 1 360 ? 6.916 5.256 9.025 1.00 98.31 360 GLY A N 1
ATOM 2841 C CA . GLY A 1 360 ? 7.434 4.788 10.299 1.00 98.31 360 GLY A CA 1
ATOM 2842 C C . GLY A 1 360 ? 8.326 5.815 10.976 1.00 98.31 360 GLY A C 1
ATOM 2843 O O . GLY A 1 360 ? 8.946 6.654 10.324 1.00 98.31 360 GLY A O 1
ATOM 2844 N N . MET A 1 361 ? 8.412 5.720 12.295 1.00 98.38 361 MET A N 1
ATOM 2845 C CA . MET A 1 361 ? 9.290 6.517 13.150 1.00 98.38 361 MET A CA 1
ATOM 2846 C C . MET A 1 361 ? 9.861 5.610 14.245 1.00 98.38 361 MET A C 1
ATOM 2848 O O . MET A 1 361 ? 9.267 4.581 14.550 1.00 98.38 361 MET A O 1
ATOM 2852 N N . GLN A 1 362 ? 11.019 5.955 14.816 1.00 97.56 362 GLN A N 1
ATOM 2853 C CA . GLN A 1 362 ? 11.644 5.160 15.882 1.00 97.56 362 GLN A CA 1
ATOM 2854 C C . GLN A 1 362 ? 10.647 4.812 17.001 1.00 97.56 362 GLN A C 1
ATOM 2856 O O . GLN A 1 362 ? 9.912 5.675 17.482 1.00 97.56 362 GLN A O 1
ATOM 2861 N N . TYR A 1 363 ? 10.652 3.550 17.437 1.00 96.31 363 TYR A N 1
ATOM 2862 C CA . TYR A 1 363 ? 9.655 2.996 18.362 1.00 96.31 363 TYR A CA 1
ATOM 2863 C C . TYR A 1 363 ? 9.611 3.729 19.712 1.00 96.31 363 TYR A C 1
ATOM 2865 O O . TYR A 1 363 ? 8.561 3.824 20.348 1.00 96.31 363 TYR A O 1
ATOM 2873 N N . ASN A 1 364 ? 10.755 4.265 20.152 1.00 95.62 364 ASN A N 1
ATOM 2874 C CA . ASN A 1 364 ? 10.899 4.987 21.412 1.00 95.62 364 ASN A CA 1
ATOM 2875 C C . ASN A 1 364 ? 10.486 6.469 21.323 1.00 95.62 364 ASN A C 1
ATOM 2877 O O . ASN A 1 364 ? 10.561 7.168 22.331 1.00 95.62 364 ASN A O 1
ATOM 2881 N N . TYR A 1 365 ? 10.009 6.937 20.164 1.00 97.69 365 TYR A N 1
ATOM 2882 C CA . TYR A 1 365 ? 9.386 8.253 19.960 1.00 97.69 365 TYR A CA 1
ATOM 2883 C C . TYR A 1 365 ? 7.866 8.108 19.817 1.00 97.69 365 TYR A C 1
ATOM 2885 O O . TYR A 1 365 ? 7.251 8.617 18.884 1.00 97.69 365 TYR A O 1
ATOM 2893 N N . ALA A 1 366 ? 7.239 7.332 20.705 1.00 97.25 366 ALA A N 1
ATOM 2894 C CA . ALA A 1 366 ? 5.842 6.929 20.545 1.00 97.25 366 ALA A CA 1
ATOM 2895 C C . ALA A 1 366 ? 4.859 8.119 20.513 1.00 97.25 366 ALA A C 1
ATOM 2897 O O . ALA A 1 366 ? 3.889 8.086 19.755 1.00 97.25 366 ALA A O 1
ATOM 2898 N N . SER A 1 367 ? 5.113 9.174 21.296 1.00 98.25 367 SER A N 1
ATOM 2899 C CA . SER A 1 367 ? 4.285 10.390 21.316 1.00 98.25 367 SER A CA 1
ATOM 2900 C C . SER A 1 367 ? 4.371 11.159 19.997 1.00 98.25 367 SER A C 1
ATOM 2902 O O . SER A 1 367 ? 3.357 11.590 19.451 1.00 98.25 367 SER A O 1
ATOM 2904 N N . GLU A 1 368 ? 5.580 11.311 19.466 1.00 98.56 368 GLU A N 1
ATOM 2905 C CA . GLU A 1 368 ? 5.844 11.986 18.201 1.00 98.56 368 GLU A CA 1
ATOM 2906 C C . GLU A 1 368 ? 5.345 11.153 17.022 1.00 98.56 368 GLU A C 1
ATOM 2908 O O . GLU A 1 368 ? 4.749 11.703 16.103 1.00 98.56 368 GLU A O 1
ATOM 2913 N N . SER A 1 369 ? 5.485 9.827 17.087 1.00 98.38 369 SER A N 1
ATOM 2914 C CA . SER A 1 369 ? 4.940 8.899 16.095 1.00 98.38 369 SER A CA 1
ATOM 2915 C C . SER A 1 369 ? 3.409 8.972 16.049 1.00 98.38 369 SER A C 1
ATOM 2917 O O . SER A 1 369 ? 2.837 9.086 14.967 1.00 98.38 369 SER A O 1
ATOM 2919 N N . LYS A 1 370 ? 2.731 9.046 17.207 1.00 98.56 370 LYS A N 1
ATOM 2920 C CA . LYS A 1 370 ? 1.281 9.307 17.277 1.00 98.56 370 LYS A CA 1
ATOM 2921 C C . LYS A 1 370 ? 0.910 10.611 16.565 1.00 98.56 370 LYS A C 1
ATOM 2923 O O . LYS A 1 370 ? 0.003 10.620 15.735 1.00 98.56 370 LYS A O 1
ATOM 2928 N N . ALA A 1 371 ? 1.602 11.709 16.878 1.00 98.50 371 ALA A N 1
ATOM 2929 C CA . ALA A 1 371 ? 1.351 13.011 16.256 1.00 98.50 371 ALA A CA 1
ATOM 2930 C C . ALA A 1 371 ? 1.613 12.988 14.739 1.00 98.50 371 ALA A C 1
ATOM 2932 O O . ALA A 1 371 ? 0.819 13.519 13.964 1.00 98.50 371 ALA A O 1
ATOM 2933 N N . PHE A 1 372 ? 2.682 12.314 14.318 1.00 98.69 372 PHE A N 1
ATOM 2934 C CA . PHE A 1 372 ? 3.049 12.110 12.922 1.00 98.69 372 PHE A CA 1
ATOM 2935 C C . PHE A 1 372 ? 1.983 11.323 12.149 1.00 98.69 372 PHE A C 1
ATOM 2937 O O . PHE A 1 372 ? 1.596 11.750 11.062 1.00 98.69 372 PHE A O 1
ATOM 2944 N N . ILE A 1 373 ? 1.461 10.225 12.708 1.00 98.75 373 ILE A N 1
ATOM 2945 C CA . ILE A 1 373 ? 0.377 9.443 12.093 1.00 98.75 373 ILE A CA 1
ATOM 2946 C C . ILE A 1 373 ? -0.875 10.313 11.932 1.00 98.75 373 ILE A C 1
ATOM 2948 O O . ILE A 1 373 ? -1.440 10.364 10.839 1.00 98.75 373 ILE A O 1
ATOM 2952 N N . ILE A 1 374 ? -1.280 11.040 12.981 1.00 98.56 374 ILE A N 1
ATOM 2953 C CA . ILE A 1 374 ? -2.455 11.927 12.942 1.00 98.56 374 ILE A CA 1
ATOM 2954 C C . ILE A 1 374 ? -2.309 12.976 11.836 1.00 98.56 374 ILE A C 1
ATOM 2956 O O . ILE A 1 374 ? -3.225 13.156 11.031 1.00 98.56 374 ILE A O 1
ATOM 2960 N N . ASP A 1 375 ? -1.167 13.665 11.784 1.00 98.44 375 ASP A N 1
ATOM 2961 C CA . ASP A 1 375 ? -0.939 14.730 10.807 1.00 98.44 375 ASP A CA 1
ATOM 2962 C C . ASP A 1 375 ? -0.825 14.165 9.382 1.00 98.44 375 ASP A C 1
ATOM 2964 O O . ASP A 1 375 ? -1.427 14.713 8.461 1.00 98.44 375 ASP A O 1
ATOM 2968 N N . MET A 1 376 ? -0.171 13.013 9.188 1.00 98.75 376 MET A N 1
ATOM 2969 C CA . MET A 1 376 ? -0.145 12.338 7.886 1.00 98.75 376 MET A CA 1
ATOM 2970 C C . MET A 1 376 ? -1.560 11.979 7.411 1.00 98.75 376 MET A C 1
ATOM 2972 O O . MET A 1 376 ? -1.935 12.329 6.294 1.00 98.75 376 MET A O 1
ATOM 2976 N N . VAL A 1 377 ? -2.373 11.345 8.263 1.00 98.50 377 VAL A N 1
ATOM 2977 C CA . VAL A 1 377 ? -3.769 10.996 7.947 1.00 98.50 377 VAL A CA 1
ATOM 2978 C C . VAL A 1 377 ? -4.562 12.242 7.553 1.00 98.50 377 VAL A C 1
ATOM 2980 O O . VAL A 1 377 ? -5.226 12.243 6.516 1.00 98.50 377 VAL A O 1
ATOM 2983 N N . ASN A 1 378 ? -4.468 13.319 8.336 1.00 97.81 378 ASN A N 1
ATOM 2984 C CA . ASN A 1 378 ? -5.179 14.567 8.061 1.00 97.81 378 ASN A CA 1
ATOM 2985 C C . ASN A 1 378 ? -4.719 15.218 6.748 1.00 97.81 378 ASN A C 1
ATOM 2987 O O . ASN A 1 378 ? -5.554 15.618 5.936 1.00 97.81 378 ASN A O 1
ATOM 2991 N N . LYS A 1 379 ? -3.408 15.288 6.495 1.00 98.25 379 LYS A N 1
ATOM 2992 C CA . LYS A 1 379 ? -2.848 15.860 5.262 1.00 98.25 379 LYS A CA 1
ATOM 2993 C C . LYS A 1 379 ? -3.225 15.046 4.031 1.00 98.25 379 LYS A C 1
ATOM 2995 O O . LYS A 1 379 ? -3.611 15.634 3.022 1.00 98.25 379 LYS A O 1
ATOM 3000 N N . THR A 1 380 ? -3.182 13.718 4.102 1.00 98.38 380 THR A N 1
ATOM 3001 C CA . THR A 1 380 ? -3.612 12.863 2.990 1.00 98.38 380 THR A CA 1
ATOM 3002 C C . THR A 1 380 ? -5.115 13.024 2.744 1.00 98.38 380 THR A C 1
ATOM 3004 O O . THR A 1 380 ? -5.510 13.227 1.599 1.00 98.38 380 THR A O 1
ATOM 3007 N N . LYS A 1 381 ? -5.955 13.056 3.791 1.00 95.69 381 LYS A N 1
ATOM 3008 C CA . LYS A 1 381 ? -7.395 13.369 3.655 1.00 95.69 381 LYS A CA 1
ATOM 3009 C C . LYS A 1 381 ? -7.666 14.762 3.075 1.00 95.69 381 LYS A C 1
ATOM 3011 O O . LYS A 1 381 ? -8.683 14.945 2.420 1.00 95.69 381 LYS A O 1
ATOM 3016 N N . SER A 1 382 ? -6.777 15.735 3.293 1.00 95.81 382 SER A N 1
ATOM 3017 C CA . SER A 1 382 ? -6.964 17.112 2.811 1.00 95.81 382 SER A CA 1
ATOM 3018 C C . SER A 1 382 ? -6.745 17.299 1.305 1.00 95.81 382 SER A C 1
ATOM 3020 O O . SER A 1 382 ? -6.979 18.390 0.785 1.00 95.81 382 SER A O 1
ATOM 3022 N N . LEU A 1 383 ? -6.278 16.264 0.597 1.00 93.50 383 LEU A N 1
ATOM 3023 C CA . LEU A 1 383 ? -6.059 16.347 -0.843 1.00 93.50 383 LEU A CA 1
ATOM 3024 C C . LEU A 1 383 ? -7.377 16.615 -1.589 1.00 93.50 383 LEU A C 1
ATOM 3026 O O . LEU A 1 383 ? -8.409 16.015 -1.270 1.00 93.50 383 LEU A O 1
ATOM 3030 N N . PRO A 1 384 ? -7.357 17.472 -2.625 1.00 83.88 384 PRO A N 1
ATOM 3031 C CA . PRO A 1 384 ? -8.569 17.872 -3.325 1.00 83.88 384 PRO A CA 1
ATOM 3032 C C . PRO A 1 384 ? -9.250 16.680 -4.005 1.00 83.88 384 PRO A C 1
ATOM 3034 O O . PRO A 1 384 ? -8.595 15.750 -4.483 1.00 83.88 384 PRO A O 1
ATOM 3037 N N . ASN A 1 385 ? -10.582 16.744 -4.091 1.00 84.94 385 ASN A N 1
ATOM 3038 C CA . ASN A 1 385 ? -11.433 15.721 -4.708 1.00 84.94 385 ASN A CA 1
ATOM 3039 C C . ASN A 1 385 ? -11.296 14.328 -4.063 1.00 84.94 385 ASN A C 1
ATOM 3041 O O . ASN A 1 385 ? -11.416 13.321 -4.757 1.00 84.94 385 ASN A O 1
ATOM 3045 N N . ASN A 1 386 ? -11.021 14.272 -2.753 1.00 88.12 386 ASN A N 1
ATOM 3046 C CA . ASN A 1 386 ? -10.879 13.033 -1.978 1.00 88.12 386 ASN A CA 1
ATOM 3047 C C . ASN A 1 386 ? -9.827 12.070 -2.551 1.00 88.12 386 ASN A C 1
ATOM 3049 O O . ASN A 1 386 ? -9.974 10.851 -2.491 1.00 88.12 386 ASN A O 1
ATOM 3053 N N . LYS A 1 387 ? -8.750 12.616 -3.128 1.00 95.12 387 LYS A N 1
ATOM 3054 C CA . LYS A 1 387 ? -7.724 11.814 -3.807 1.00 95.12 387 LYS A CA 1
ATOM 3055 C C . LYS A 1 387 ? -6.729 11.132 -2.881 1.00 95.12 387 LYS A C 1
ATOM 3057 O O . LYS A 1 387 ? -5.948 10.314 -3.355 1.00 95.12 387 LYS A O 1
ATOM 3062 N N . GLY A 1 388 ? -6.727 11.452 -1.592 1.00 97.88 388 GLY A N 1
ATOM 3063 C CA . GLY A 1 388 ? -5.944 10.723 -0.603 1.00 97.88 388 GLY A CA 1
ATOM 3064 C C . GLY A 1 388 ? -6.674 9.474 -0.135 1.00 97.88 388 GLY A C 1
ATOM 3065 O O . GLY A 1 388 ? -7.660 9.574 0.589 1.00 97.88 388 GLY A O 1
ATOM 3066 N N . LEU A 1 389 ? -6.177 8.304 -0.530 1.00 98.19 389 LEU A N 1
ATOM 3067 C CA . LEU A 1 389 ? -6.853 7.029 -0.286 1.00 98.19 389 LEU A CA 1
ATOM 3068 C C . LEU A 1 389 ? -6.553 6.432 1.085 1.00 98.19 389 LEU A C 1
ATOM 3070 O O . LEU A 1 389 ? -7.392 5.713 1.628 1.00 98.19 389 LEU A O 1
ATOM 3074 N N . GLY A 1 390 ? -5.368 6.694 1.636 1.00 98.25 390 GLY A N 1
ATOM 3075 C CA . GLY A 1 390 ? -4.966 6.079 2.891 1.00 98.25 390 GLY A CA 1
ATOM 3076 C C . GLY A 1 390 ? -3.512 6.258 3.288 1.00 98.25 390 GLY A C 1
ATOM 3077 O O . GLY A 1 390 ? -2.701 6.815 2.543 1.00 98.25 390 GLY A O 1
ATOM 3078 N N . VAL A 1 391 ? -3.221 5.756 4.486 1.00 98.88 391 VAL A N 1
ATOM 3079 C CA . VAL A 1 391 ? -1.905 5.742 5.130 1.00 98.88 391 VAL A CA 1
ATOM 3080 C C . VAL A 1 391 ? -1.666 4.377 5.749 1.00 98.88 391 VAL A C 1
ATOM 3082 O O . VAL A 1 391 ? -2.470 3.930 6.563 1.00 98.88 391 VAL A O 1
ATOM 3085 N N . PHE A 1 392 ? -0.553 3.746 5.387 1.00 98.94 392 PHE A N 1
ATOM 3086 C CA . PHE A 1 392 ? -0.129 2.441 5.877 1.00 98.94 392 PHE A CA 1
ATOM 3087 C C . PHE A 1 392 ? 1.148 2.577 6.709 1.00 98.94 392 PHE A C 1
ATOM 3089 O O . PHE A 1 392 ? 2.165 3.067 6.221 1.00 98.94 392 PHE A O 1
ATOM 3096 N N . TYR A 1 393 ? 1.098 2.153 7.973 1.00 98.88 393 TYR A N 1
ATOM 3097 C CA . TYR A 1 393 ? 2.295 2.024 8.803 1.00 98.88 393 TYR A CA 1
ATOM 3098 C C . TYR A 1 393 ? 3.029 0.737 8.433 1.00 98.88 393 TYR A C 1
ATOM 3100 O O . TYR A 1 393 ? 2.393 -0.306 8.300 1.00 98.88 393 TYR A O 1
ATOM 3108 N N . TRP A 1 394 ? 4.344 0.787 8.256 1.00 98.75 394 TRP A N 1
ATOM 3109 C CA . TRP A 1 394 ? 5.112 -0.398 7.882 1.00 98.75 394 TRP A CA 1
ATOM 3110 C C . TRP A 1 394 ? 5.503 -1.209 9.119 1.00 98.75 394 TRP A C 1
ATOM 3112 O O . TRP A 1 394 ? 6.179 -0.678 10.001 1.00 98.75 394 TRP A O 1
ATOM 3122 N N . GLU A 1 395 ? 5.076 -2.473 9.178 1.00 98.38 395 GLU A N 1
ATOM 3123 C CA . GLU A 1 395 ? 5.385 -3.436 10.246 1.00 98.38 395 GLU A CA 1
ATOM 3124 C C . GLU A 1 395 ? 5.204 -2.847 11.660 1.00 98.38 395 GLU A C 1
ATOM 3126 O O . GLU A 1 395 ? 6.139 -2.870 12.477 1.00 98.38 395 GLU A O 1
ATOM 3131 N N . PRO A 1 396 ? 4.035 -2.249 11.984 1.00 98.50 396 PRO A N 1
ATOM 3132 C CA . PRO A 1 396 ? 3.812 -1.684 13.306 1.00 98.50 396 PRO A CA 1
ATOM 3133 C C . PRO A 1 396 ? 3.942 -2.748 14.399 1.00 98.50 396 PRO A C 1
ATOM 3135 O O . PRO A 1 396 ? 4.358 -2.413 15.502 1.00 98.50 396 PRO A O 1
ATOM 3138 N N . GLU A 1 397 ? 3.650 -4.016 14.121 1.00 98.00 397 GLU A N 1
ATOM 3139 C CA . GLU A 1 397 ? 3.783 -5.114 15.074 1.00 98.00 397 GLU A CA 1
ATOM 3140 C C . GLU A 1 397 ? 5.235 -5.462 15.425 1.00 98.00 397 GLU A C 1
ATOM 3142 O O . GLU A 1 397 ? 5.472 -6.190 16.392 1.00 98.00 397 GLU A O 1
ATOM 3147 N N . SER A 1 398 ? 6.212 -4.955 14.665 1.00 97.44 398 SER A N 1
ATOM 3148 C CA . SER A 1 398 ? 7.623 -5.259 14.875 1.00 97.44 398 SER A CA 1
ATOM 3149 C C . SER A 1 398 ? 8.061 -4.897 16.290 1.00 97.44 398 SER A C 1
ATOM 3151 O O . SER A 1 398 ? 7.977 -3.747 16.730 1.00 97.44 398 SER A O 1
ATOM 3153 N N . TYR A 1 399 ? 8.647 -5.878 16.971 1.00 97.38 399 TYR A N 1
ATOM 3154 C CA . TYR A 1 399 ? 9.342 -5.644 18.229 1.00 97.38 399 TYR A CA 1
ATOM 3155 C C . TYR A 1 399 ? 10.612 -4.827 17.973 1.00 97.38 399 TYR A C 1
ATOM 3157 O O . TYR A 1 399 ? 11.206 -4.946 16.894 1.00 97.38 399 TYR A O 1
ATOM 3165 N N . PRO A 1 400 ? 11.087 -4.053 18.962 1.00 96.56 400 PRO A N 1
ATOM 3166 C CA . PRO A 1 400 ? 12.356 -3.350 18.844 1.00 96.56 400 PRO A CA 1
ATOM 3167 C C . PRO A 1 400 ? 13.505 -4.321 18.538 1.00 96.56 400 PRO A C 1
ATOM 3169 O O . PRO A 1 400 ? 13.710 -5.300 19.257 1.00 96.56 400 PRO A O 1
ATOM 3172 N N . GLY A 1 401 ? 14.250 -4.055 17.465 1.00 93.25 401 GLY A N 1
ATOM 3173 C CA . GLY A 1 401 ? 15.413 -4.830 17.032 1.00 93.25 401 GLY A CA 1
ATOM 3174 C C . GLY A 1 401 ? 15.104 -6.055 16.167 1.00 93.25 401 GLY A C 1
ATOM 3175 O O . GLY A 1 401 ? 16.043 -6.685 15.675 1.00 93.25 401 GLY A O 1
ATOM 3176 N N . MET A 1 402 ? 13.830 -6.392 15.940 1.00 91.31 402 MET A N 1
ATOM 3177 C CA . MET A 1 402 ? 13.443 -7.489 15.045 1.00 91.31 402 MET A CA 1
ATOM 3178 C C . MET A 1 402 ? 13.969 -7.204 13.630 1.00 91.31 402 MET A C 1
ATOM 3180 O O . MET A 1 402 ? 13.764 -6.119 13.098 1.00 91.31 402 MET A O 1
ATOM 3184 N N . ASN A 1 403 ? 14.745 -8.135 13.059 1.00 87.94 403 ASN A N 1
ATOM 3185 C CA . ASN A 1 403 ? 15.455 -7.958 11.781 1.00 87.94 403 ASN A CA 1
ATOM 3186 C C . ASN A 1 403 ? 16.305 -6.665 11.689 1.00 87.94 403 ASN A C 1
ATOM 3188 O O . ASN A 1 403 ? 16.503 -6.117 10.606 1.00 87.94 403 ASN A O 1
ATOM 3192 N N . GLY A 1 404 ? 16.807 -6.152 12.821 1.00 91.38 404 GLY A N 1
ATOM 3193 C CA . GLY A 1 404 ? 17.538 -4.878 12.872 1.00 91.38 404 GLY A CA 1
ATOM 3194 C C . GLY A 1 404 ? 16.653 -3.634 12.701 1.00 91.38 404 GLY A C 1
ATOM 3195 O O . GLY A 1 404 ? 17.170 -2.520 12.594 1.00 91.38 404 GLY A O 1
ATOM 3196 N N . TYR A 1 405 ? 15.330 -3.798 12.697 1.00 94.19 405 TYR A N 1
ATOM 3197 C CA . TYR A 1 405 ? 14.354 -2.730 12.543 1.00 94.19 405 TYR A CA 1
ATOM 3198 C C . TYR A 1 405 ? 13.871 -2.195 13.894 1.00 94.19 405 TYR A C 1
ATOM 3200 O O . TYR A 1 405 ? 13.606 -2.939 14.834 1.00 94.19 405 TYR A O 1
ATOM 3208 N N . ASN A 1 406 ? 13.765 -0.869 13.995 1.00 96.88 406 ASN A N 1
ATOM 3209 C CA . ASN A 1 406 ? 13.429 -0.162 15.236 1.00 96.88 406 ASN A CA 1
ATOM 3210 C C . ASN A 1 406 ? 12.332 0.891 15.046 1.00 96.88 406 ASN A C 1
ATOM 3212 O O . ASN A 1 406 ? 12.215 1.796 15.862 1.00 96.88 406 ASN A O 1
ATOM 3216 N N . LYS A 1 407 ? 11.530 0.814 13.981 1.00 97.81 407 LYS A N 1
ATOM 3217 C CA . LYS A 1 407 ? 10.457 1.794 13.746 1.00 97.81 407 LYS A CA 1
ATOM 3218 C C . LYS A 1 407 ? 9.046 1.212 13.873 1.00 97.81 407 LYS A C 1
ATOM 3220 O O . LYS A 1 407 ? 8.101 1.834 13.405 1.00 97.81 407 LYS A O 1
ATOM 3225 N N . GLY A 1 408 ? 8.898 0.048 14.512 1.00 97.69 408 GLY A N 1
ATOM 3226 C CA . GLY A 1 408 ? 7.592 -0.527 14.845 1.00 97.69 408 GLY A CA 1
ATOM 3227 C C . GLY A 1 408 ? 6.836 0.290 15.902 1.00 97.69 408 GLY A C 1
ATOM 3228 O O . GLY A 1 408 ? 7.385 1.184 16.548 1.00 97.69 408 GLY A O 1
ATOM 3229 N N . CYS A 1 409 ? 5.568 -0.045 16.105 1.00 98.06 409 CYS A N 1
ATOM 3230 C CA . CYS A 1 409 ? 4.689 0.505 17.136 1.00 98.06 409 CYS A CA 1
ATOM 3231 C C . CYS A 1 409 ? 4.491 -0.463 18.310 1.00 98.06 409 CYS A C 1
ATOM 3233 O O . CYS A 1 409 ? 3.464 -0.398 18.984 1.00 98.06 409 CYS A O 1
ATOM 3235 N N . TRP A 1 410 ? 5.444 -1.360 18.563 1.00 97.56 410 TRP A N 1
ATOM 3236 C CA . TRP A 1 410 ? 5.385 -2.333 19.650 1.00 97.56 410 TRP A CA 1
ATOM 3237 C C . TRP A 1 410 ? 6.534 -2.162 20.643 1.00 97.56 410 TRP A C 1
ATOM 3239 O O . TRP A 1 410 ? 7.659 -1.810 20.288 1.00 97.56 410 TRP A O 1
ATOM 3249 N N . ASN A 1 411 ? 6.240 -2.426 21.911 1.00 96.56 411 ASN A N 1
ATOM 3250 C CA . ASN A 1 411 ? 7.223 -2.497 22.982 1.00 96.56 411 ASN A CA 1
ATOM 3251 C C . ASN A 1 411 ? 7.862 -3.891 23.043 1.00 96.56 411 ASN A C 1
ATOM 3253 O O . ASN A 1 411 ? 7.305 -4.882 22.568 1.00 96.56 411 ASN A O 1
ATOM 3257 N N . SER A 1 412 ? 9.008 -3.991 23.718 1.00 95.81 412 SER A N 1
ATOM 3258 C CA . SER A 1 412 ? 9.680 -5.272 23.975 1.00 95.81 412 SER A CA 1
ATOM 3259 C C . SER A 1 412 ? 8.867 -6.231 24.857 1.00 95.81 412 SER A C 1
ATOM 3261 O O . SER A 1 412 ? 9.118 -7.434 24.829 1.00 95.81 412 SER A O 1
ATOM 3263 N N . ASP A 1 413 ? 7.878 -5.728 25.604 1.00 95.69 413 ASP A N 1
ATOM 3264 C CA . ASP A 1 413 ? 6.942 -6.536 26.399 1.00 95.69 413 ASP A CA 1
ATOM 3265 C C . ASP A 1 413 ? 5.777 -7.116 25.572 1.00 95.69 413 ASP A C 1
ATOM 3267 O O . ASP A 1 413 ? 4.932 -7.833 26.108 1.00 95.69 413 ASP A O 1
ATOM 3271 N N . GLY A 1 414 ? 5.736 -6.836 24.265 1.00 96.75 414 GLY A N 1
ATOM 3272 C CA . GLY A 1 414 ? 4.727 -7.346 23.344 1.00 96.75 414 GLY A CA 1
ATOM 3273 C C . GLY A 1 414 ? 3.410 -6.584 23.313 1.00 96.75 414 GLY A C 1
ATOM 3274 O O . GLY A 1 414 ? 2.452 -7.075 22.708 1.00 96.75 414 GLY A O 1
ATOM 3275 N N . LYS A 1 415 ? 3.356 -5.396 23.921 1.00 97.88 415 LYS A N 1
ATOM 3276 C CA . LYS A 1 415 ? 2.203 -4.493 23.841 1.00 97.88 415 LYS A CA 1
ATOM 3277 C C . LYS A 1 415 ? 2.422 -3.371 22.823 1.00 97.88 415 LYS A C 1
ATOM 3279 O O . LYS A 1 415 ? 3.555 -2.900 22.687 1.00 97.88 415 LYS A O 1
ATOM 3284 N N . PRO A 1 416 ? 1.352 -2.864 22.191 1.00 97.62 416 PRO A N 1
ATOM 3285 C CA . PRO A 1 416 ? 1.397 -1.631 21.418 1.00 97.62 416 PRO A CA 1
ATOM 3286 C C . PRO A 1 416 ? 1.972 -0.447 22.197 1.00 97.62 416 PRO A C 1
ATOM 3288 O O . PRO A 1 416 ? 1.764 -0.311 23.406 1.00 97.62 416 PRO A O 1
ATOM 3291 N N . THR A 1 417 ? 2.637 0.457 21.488 1.00 97.62 417 THR A N 1
ATOM 3292 C CA . THR A 1 417 ? 2.913 1.811 21.965 1.00 97.62 417 THR A CA 1
ATOM 3293 C C . THR A 1 417 ? 1.709 2.717 21.702 1.00 97.62 417 THR A C 1
ATOM 3295 O O . THR A 1 417 ? 0.809 2.394 20.925 1.00 97.62 417 THR A O 1
ATOM 3298 N N . ILE A 1 418 ? 1.716 3.908 22.303 1.00 97.44 418 ILE A N 1
ATOM 3299 C CA . ILE A 1 418 ? 0.700 4.941 22.042 1.00 97.44 418 ILE A CA 1
ATOM 3300 C C . ILE A 1 418 ? 0.727 5.477 20.601 1.00 97.44 418 ILE A C 1
ATOM 3302 O O . ILE A 1 418 ? -0.166 6.233 20.232 1.00 97.44 418 ILE A O 1
ATOM 3306 N N . ALA A 1 419 ? 1.721 5.110 19.780 1.00 98.12 419 ALA A N 1
ATOM 3307 C CA . ALA A 1 419 ? 1.781 5.522 18.380 1.00 98.12 419 ALA A CA 1
ATOM 3308 C C . ALA A 1 419 ? 0.518 5.094 17.615 1.00 98.12 419 ALA A C 1
ATOM 3310 O O . ALA A 1 419 ? -0.058 5.898 16.884 1.00 98.12 419 ALA A O 1
ATOM 3311 N N . LEU A 1 420 ? 0.028 3.868 17.853 1.00 97.62 420 LEU A N 1
ATOM 3312 C CA . LEU A 1 420 ? -1.163 3.338 17.179 1.00 97.62 420 LEU A CA 1
ATOM 3313 C C . LEU A 1 420 ? -2.443 4.121 17.473 1.00 97.62 420 LEU A C 1
ATOM 3315 O O . LEU A 1 420 ? -3.346 4.119 16.639 1.00 97.62 420 LEU A O 1
ATOM 3319 N N . ASP A 1 421 ? -2.524 4.842 18.598 1.00 97.69 421 ASP A N 1
ATOM 3320 C CA . ASP A 1 421 ? -3.655 5.738 18.867 1.00 97.69 421 ASP A CA 1
ATOM 3321 C C . ASP A 1 421 ? -3.835 6.775 17.747 1.00 97.69 421 ASP A C 1
ATOM 3323 O O . ASP A 1 421 ? -4.915 7.343 17.600 1.00 97.69 421 ASP A O 1
ATOM 3327 N N . GLY A 1 422 ? -2.786 7.049 16.962 1.00 97.19 422 GLY A N 1
ATOM 3328 C CA . GLY A 1 422 ? -2.853 7.961 15.830 1.00 97.19 422 GLY A CA 1
ATOM 3329 C C . GLY A 1 422 ? -3.828 7.523 14.734 1.00 97.19 422 GLY A C 1
ATOM 3330 O O . GLY A 1 422 ? -4.254 8.366 13.950 1.00 97.19 422 GLY A O 1
ATOM 3331 N N . PHE A 1 423 ? -4.228 6.247 14.706 1.00 96.88 423 PHE A N 1
ATOM 3332 C CA . PHE A 1 423 ? -5.250 5.721 13.799 1.00 96.88 423 PHE A CA 1
ATOM 3333 C C . PHE A 1 423 ? -6.671 5.726 14.386 1.00 96.88 423 PHE A C 1
ATOM 3335 O O . PHE A 1 423 ? -7.626 5.486 13.649 1.00 96.88 423 PHE A O 1
ATOM 3342 N N . LEU A 1 424 ? -6.876 6.048 15.666 1.00 90.69 424 LEU A N 1
ATOM 3343 C CA . LEU A 1 424 ? -8.214 6.064 16.283 1.00 90.69 424 LEU A CA 1
ATOM 3344 C C . LEU A 1 424 ? -9.064 7.299 15.917 1.00 90.69 424 LEU A C 1
ATOM 3346 O O . LEU A 1 424 ? -10.202 7.409 16.365 1.00 90.69 424 LEU A O 1
ATOM 3350 N N . ASN A 1 425 ? -8.527 8.217 15.108 1.00 64.81 425 ASN A N 1
ATOM 3351 C CA . ASN A 1 425 ? -9.068 9.558 14.858 1.00 64.81 425 ASN A CA 1
ATOM 3352 C C . ASN A 1 425 ? -10.086 9.701 13.716 1.00 64.81 425 ASN A C 1
ATOM 3354 O O . ASN A 1 425 ? -9.982 9.010 12.670 1.00 64.81 425 ASN A O 1
#

pLDDT: mean 91.63, std 14.01, range [37.12, 98.94]

Foldseek 3Di:
DPPPVVVVVVVVVVVVVVVVVVVVVVVVVPPPPPPDDDDQAACCLQPPVDNEVVSLVQLVCCQVVVDVGTNDPCSLVSQPLLPPSDRDPVSSVQSVCCNVVVDVGTNVVVPDQDFAAEAAAACVVLCVVVPAFAAEPVRHTDDPLVNLVVLQHQAYEHEAADQADPDSQFRGRHLVSSLVVLLVNVVVRHAYEYEYACENGDHAPVDQAHHPVCPPDDLVSVLVCLLVSLLVSQVSNVVSVHQHQEYESHDQQLQAHHPDQGGCVVPLLSRLSSLVSNVVSSCVSPVNRFYEHAHEQLLDLVSVCVNVVSNVVNPHDGAEYEYEDEDELVCLVVSLVSNLVSQQCCCVPVVHAYEDAEYFYFQVPLVSLLVSLLSNSVSLCPHPPRRRRYHYYYNLQDEDCRVHDGGHQAYNSNYGGNSSNSSVD

Organism: Ruminiclostridium cellulolyticum (strain ATCC 35319 / DSM 5812 / JCM 6584 / H10) (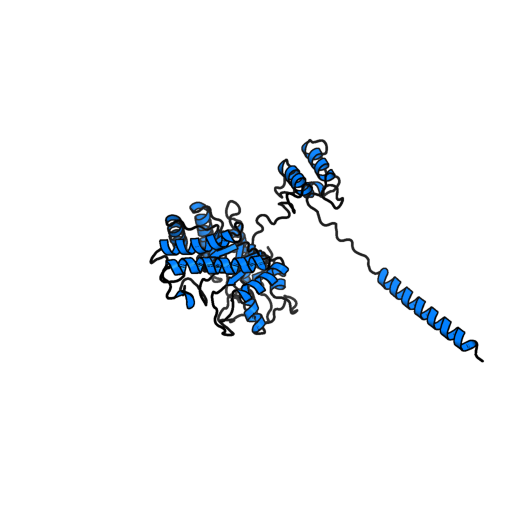NCBI:txid394503)